Protein AF-A0A1V5JMJ4-F1 (afdb_monomer_lite)

Secondary structure (DSSP, 8-state):
----------------PPP----S-TTTTPPPEEPBS-SEEEEEESBSS-EEEEGGGSPPEEEEEEEEEEETTEEEEEEEEEEEEEEHHHHHTT--B--TTTTT---GGGEEEEEEETTS-EEEEEHHHHHSSS-TTSEEEEEEEEE---TTT---PPPP-B-EEEETTBSS-TT--BSEEEEEEEE--------TT-SS---S-EEEEETTEEEEEESSPPTT---EEE---EEETTTEEEE-PPEEEEEHHHHTGGG----HHHHHH-EEEEEETTS-EEEEEHHHHH-BSS--PEEEEE-TTGGG--SEEEEETT-SSGGG-BSSEEEEEEE--STTS--EEEEEEEEES--GGGS-HHHHHHHHHHHHHHHHHHHHHHHTT--HHHHHHHHHHHHHT-TTSSSGGGPPPPTTS---EEEEEEETTT--EEEEEEESSBS-HHHHHHHHHHHSS-SEEEHHHHHHHHHHTT--B--GGGG--HHHHHHHHHHTS------EEEEEE-TT--EEEEEEE---TT--TT---STTSBTTTEEE-TTSEEEEEEE-HHHHHHTTHHHHHHHHHHHH---HHHHHHIIIIIIHHHHT--EEEEEEETT--EE--BSSSEEEEEEEETTS-EEEEEETTS-SB-

Sequence (642 aa):
MKRLTLLFSALVMLMTLPATGQTNDFYDDAPTMQLKGAKKILITGEIEKDMTIDLSRLKKHTITVKETTITGGNVGFTGAYRYDGYSLYDILDRVVLKKKNEAEFNPIIDLYVEVTNDRGETAVFSWGEIYYPVNMHRLMIATSVARIVPSKAKDLWPLPTETKVVAGNDLVTSRNISNPVKITVKSLDCNYPVNRGMSPMFSETMKLCVNGKQRAILTELPEGMDSETYHTVFYGRGMGIHGTTPFIGSMLKELISDYYRLSAEALQKGMVVIAGLDGYRAAFTLSEIVNRNDQEEVLIIDRDNYEGAGRFSIFPACDFFSDRAIKAVMEINLLLPTAGSPWAIVVHGGAGTITRDRMSAGAEAEYRRALQAVIDSGAAVLSAGGSALDAVERAIRMMEDSPLFNAGKGAVFTHEGRNELDASIMDGSNLAAGAVAGVTDIRNPITAARTVMEKSVHVMLTGKGASEFAAEQGLEIVDPSYFREESRFRELQRALEREKHGTVGCVALDMNGDLAAGTSTGGMTNKRYNRIGDAPVIGAGNYANNATCAVSATGHGEFFIRYTVAHDISALMEYSGLSLDEAAREVIKNKLVKAGGTGGIISVDGKGNISMPFNTEGMYRGYKNSDGKNGVFIFSDEPDKL

Structure (mmCIF, N/CA/C/O backbone):
data_AF-A0A1V5JMJ4-F1
#
_entry.id   AF-A0A1V5JMJ4-F1
#
loop_
_atom_site.group_PDB
_atom_site.id
_atom_site.type_symbol
_atom_site.label_atom_id
_atom_site.label_alt_id
_atom_site.label_comp_id
_atom_site.label_asym_id
_atom_site.label_entity_id
_atom_site.label_seq_id
_atom_site.pdbx_PDB_ins_code
_atom_site.Cartn_x
_atom_site.Cartn_y
_atom_site.Cartn_z
_atom_site.occupancy
_atom_site.B_iso_or_equiv
_atom_site.auth_seq_id
_atom_site.auth_comp_id
_atom_site.auth_asym_id
_atom_site.auth_atom_id
_atom_site.pdbx_PDB_model_num
ATOM 1 N N . MET A 1 1 ? -62.341 -56.004 65.913 1.00 38.06 1 MET A N 1
ATOM 2 C CA . MET A 1 1 ? -61.313 -56.615 65.033 1.00 38.06 1 MET A CA 1
ATOM 3 C C . MET A 1 1 ? -60.971 -55.572 63.970 1.00 38.06 1 MET A C 1
ATOM 5 O O . MET A 1 1 ? -61.896 -55.088 63.346 1.00 38.06 1 MET A O 1
ATOM 9 N N . LYS A 1 2 ? -59.776 -54.949 64.019 1.00 37.34 2 LYS A N 1
ATOM 10 C CA . LYS A 1 2 ? -58.628 -55.201 63.100 1.00 37.34 2 LYS A CA 1
ATOM 11 C C . LYS A 1 2 ? -59.049 -55.044 61.619 1.00 37.34 2 LYS A C 1
ATOM 13 O O . LYS A 1 2 ? -59.902 -55.811 61.213 1.00 37.34 2 LYS A O 1
ATOM 18 N N . ARG A 1 3 ? -58.522 -54.173 60.741 1.00 35.31 3 ARG A N 1
ATOM 19 C CA . ARG A 1 3 ? -57.295 -53.341 60.585 1.00 35.31 3 ARG A CA 1
ATOM 20 C C . ARG A 1 3 ? -57.641 -52.229 59.548 1.00 35.31 3 ARG A C 1
ATOM 22 O O . ARG A 1 3 ? -58.470 -52.495 58.689 1.00 35.31 3 ARG A O 1
ATOM 29 N N . LEU A 1 4 ? -57.221 -50.959 59.678 1.00 36.69 4 LEU A N 1
ATOM 30 C CA . LEU A 1 4 ? -55.957 -50.354 59.175 1.00 36.69 4 LEU A CA 1
ATOM 31 C C . LEU A 1 4 ? -55.675 -50.718 57.690 1.00 36.69 4 LEU A C 1
ATOM 33 O O . LEU A 1 4 ? -55.625 -51.902 57.380 1.00 36.69 4 LEU A O 1
ATOM 37 N N . THR A 1 5 ? -55.419 -49.810 56.729 1.00 33.69 5 THR A N 1
ATOM 38 C CA . THR A 1 5 ? -54.265 -48.876 56.663 1.00 33.69 5 THR A CA 1
ATOM 39 C C . THR A 1 5 ? -54.378 -47.956 55.411 1.00 33.69 5 THR A C 1
ATOM 41 O O . THR A 1 5 ? -54.667 -48.489 54.348 1.00 33.69 5 THR A O 1
ATOM 44 N N . LEU A 1 6 ? -54.140 -46.634 55.580 1.00 35.94 6 LEU A N 1
ATOM 45 C CA . LEU A 1 6 ? -53.382 -45.645 54.749 1.00 35.94 6 LEU A CA 1
ATOM 46 C C . LEU A 1 6 ? -53.508 -45.601 53.200 1.00 35.94 6 LEU A C 1
ATOM 48 O O . LEU A 1 6 ? -53.591 -46.634 52.564 1.00 35.94 6 LEU A O 1
ATOM 52 N N . LEU A 1 7 ? -53.309 -44.498 52.460 1.00 35.03 7 LEU A N 1
ATOM 53 C CA . LEU A 1 7 ? -53.132 -43.042 52.638 1.00 35.03 7 LEU A CA 1
ATOM 54 C C . LEU A 1 7 ? -52.905 -42.486 51.205 1.00 35.03 7 LEU A C 1
ATOM 56 O O . LEU A 1 7 ? -52.249 -43.163 50.422 1.00 35.03 7 LEU A O 1
ATOM 60 N N . PHE A 1 8 ? -53.392 -41.278 50.906 1.00 32.50 8 PHE A N 1
ATOM 61 C CA . PHE A 1 8 ? -52.764 -40.184 50.127 1.00 32.50 8 PHE A CA 1
ATOM 62 C C . PHE A 1 8 ? -53.748 -39.424 49.230 1.00 32.50 8 PHE A C 1
ATOM 64 O O . PHE A 1 8 ? -54.147 -39.852 48.152 1.00 32.50 8 PHE A O 1
ATOM 71 N N . SER A 1 9 ? -54.067 -38.223 49.698 1.00 35.62 9 SER A N 1
ATOM 72 C CA . SER A 1 9 ? -54.604 -37.097 48.947 1.00 35.62 9 SER A CA 1
ATOM 73 C C . SER A 1 9 ? -53.549 -36.553 47.976 1.00 35.62 9 SER A C 1
ATOM 75 O O . SER A 1 9 ? -52.526 -36.026 48.417 1.00 35.62 9 SER A O 1
ATOM 77 N N . ALA A 1 10 ? -53.804 -36.643 46.671 1.00 35.72 10 ALA A N 1
ATOM 78 C CA . ALA A 1 10 ? -53.048 -35.922 45.651 1.00 35.72 10 ALA A CA 1
ATOM 79 C C . ALA A 1 10 ? -53.740 -34.581 45.361 1.00 35.72 10 ALA A C 1
ATOM 81 O O . ALA A 1 10 ? -54.787 -34.525 44.717 1.00 35.72 10 ALA A O 1
ATOM 82 N N . LEU A 1 11 ? -53.152 -33.503 45.878 1.00 36.47 11 LEU A N 1
ATOM 83 C CA . LEU A 1 11 ? -53.484 -32.127 45.532 1.00 36.47 11 LEU A CA 1
ATOM 84 C C . LEU A 1 11 ? -52.940 -31.856 44.120 1.00 36.47 11 LEU A C 1
ATOM 86 O O . LEU A 1 11 ? -51.737 -31.678 43.937 1.00 36.47 11 LEU A O 1
ATOM 90 N N . VAL A 1 12 ? -53.811 -31.867 43.110 1.00 37.97 12 VAL A N 1
ATOM 91 C CA . VAL A 1 12 ? -53.457 -31.447 41.749 1.00 37.97 12 VAL A CA 1
ATOM 92 C C . VAL A 1 12 ? -53.407 -29.921 41.735 1.00 37.97 12 VAL A C 1
ATOM 94 O O . VAL A 1 12 ? -54.425 -29.246 41.607 1.00 37.97 12 VAL A O 1
ATOM 97 N N . MET A 1 13 ? -52.207 -29.370 41.901 1.00 34.88 13 MET A N 1
ATOM 98 C CA . MET A 1 13 ? -51.924 -27.971 41.604 1.00 34.88 13 MET A CA 1
ATOM 99 C C . MET A 1 13 ? -51.872 -27.836 40.077 1.00 34.88 13 MET A C 1
ATOM 101 O O . MET A 1 13 ? -50.869 -28.175 39.453 1.00 34.88 13 MET A O 1
ATOM 105 N N . LEU A 1 14 ? -52.975 -27.394 39.463 1.00 37.84 14 LEU A N 1
ATOM 106 C CA . LEU A 1 14 ? -52.955 -26.909 38.084 1.00 37.84 14 LEU A CA 1
ATOM 107 C C . LEU A 1 14 ? -52.018 -25.691 38.037 1.00 37.84 14 LEU A C 1
ATOM 109 O O . LEU A 1 14 ? -52.408 -24.585 38.405 1.00 37.84 14 LEU A O 1
ATOM 113 N N . MET A 1 15 ? -50.778 -25.890 37.589 1.00 37.16 15 MET A N 1
ATOM 114 C CA . MET A 1 15 ? -49.976 -24.794 37.056 1.00 37.16 15 MET A CA 1
ATOM 115 C C . MET A 1 15 ? -50.597 -24.391 35.722 1.00 37.16 15 MET A C 1
ATOM 117 O O . MET A 1 15 ? -50.423 -25.057 34.704 1.00 37.16 15 MET A O 1
ATOM 121 N N . THR A 1 16 ? -51.357 -23.304 35.736 1.00 40.25 16 THR A N 1
ATOM 122 C CA . THR A 1 16 ? -51.710 -22.568 34.527 1.00 40.25 16 THR A CA 1
ATOM 123 C C . THR A 1 16 ? -50.417 -22.050 33.897 1.00 40.25 16 THR A C 1
ATOM 125 O O . THR A 1 16 ? -49.804 -21.122 34.424 1.00 40.25 16 THR A O 1
ATOM 128 N N . LEU A 1 17 ? -49.983 -22.661 32.791 1.00 41.88 17 LEU A N 1
ATOM 129 C CA . LEU A 1 17 ? -49.024 -22.042 31.875 1.00 41.88 17 LEU A CA 1
ATOM 130 C C . LEU A 1 17 ? -49.607 -20.683 31.453 1.00 41.88 17 LEU A C 1
ATOM 132 O O . LEU A 1 17 ? -50.772 -20.651 31.042 1.00 41.88 17 LEU A O 1
ATOM 136 N N . PRO A 1 18 ? -48.870 -19.564 31.569 1.00 41.22 18 PRO A N 1
ATOM 137 C CA . PRO A 1 18 ? -49.357 -18.312 31.022 1.00 41.22 18 PRO A CA 1
ATOM 138 C C . PRO A 1 18 ? -49.501 -18.498 29.512 1.00 41.22 18 PRO A C 1
ATOM 140 O O . PRO A 1 18 ? -48.617 -19.053 28.858 1.00 41.22 18 PRO A O 1
ATOM 143 N N . ALA A 1 19 ? -50.644 -18.074 28.974 1.00 44.47 19 ALA A N 1
ATOM 144 C CA . ALA A 1 19 ? -50.839 -17.976 27.540 1.00 44.47 19 ALA A CA 1
ATOM 145 C C . ALA A 1 19 ? -49.645 -17.212 26.952 1.00 44.47 19 ALA A C 1
ATOM 147 O O . ALA A 1 19 ? -49.337 -16.113 27.414 1.00 44.47 19 ALA A O 1
ATOM 148 N N . THR A 1 20 ? -48.971 -17.798 25.962 1.00 52.31 20 THR A N 1
ATOM 149 C CA . THR A 1 20 ? -48.006 -17.110 25.099 1.00 52.31 20 THR A CA 1
ATOM 150 C C . THR A 1 20 ? -48.783 -16.074 24.292 1.00 52.31 20 THR A C 1
ATOM 152 O O . THR A 1 20 ? -49.172 -16.304 23.147 1.00 52.31 20 THR A O 1
ATOM 155 N N . GLY A 1 21 ? -49.159 -14.980 24.952 1.00 49.31 21 GLY A N 1
ATOM 156 C CA . GLY A 1 21 ? -49.725 -13.818 24.299 1.00 49.31 21 GLY A CA 1
ATOM 157 C C . GLY A 1 21 ? -48.680 -13.277 23.340 1.00 49.31 21 GLY A C 1
ATOM 158 O O . GLY A 1 21 ? -47.503 -13.237 23.686 1.00 49.31 21 GLY A O 1
ATOM 159 N N . GLN A 1 22 ? -49.118 -12.885 22.146 1.00 56.34 22 GLN A N 1
ATOM 160 C CA . GLN A 1 22 ? -48.326 -12.037 21.264 1.00 56.34 22 GLN A CA 1
ATOM 161 C C . GLN A 1 22 ? -47.936 -10.803 22.073 1.00 56.34 22 GLN A C 1
ATOM 163 O O . GLN A 1 22 ? -48.788 -9.953 22.346 1.00 56.34 22 GLN A O 1
ATOM 168 N N . THR A 1 23 ? -46.693 -10.741 22.539 1.00 61.69 23 THR A N 1
ATOM 169 C CA . THR A 1 23 ? -46.180 -9.484 23.052 1.00 61.69 23 THR A CA 1
ATOM 170 C C . THR A 1 23 ? -45.805 -8.623 21.842 1.00 61.69 23 THR A C 1
ATOM 172 O O . THR A 1 23 ? -45.768 -9.088 20.701 1.00 61.69 23 THR A O 1
ATOM 175 N N . ASN A 1 24 ? -45.600 -7.326 22.062 1.00 67.25 24 ASN A N 1
ATOM 176 C CA . ASN A 1 24 ? -45.132 -6.438 20.995 1.00 67.25 24 ASN A CA 1
ATOM 177 C C . ASN A 1 24 ? -43.635 -6.636 20.696 1.00 67.25 24 ASN A C 1
ATOM 179 O O . ASN A 1 24 ? -43.073 -5.906 19.879 1.00 67.25 24 ASN A O 1
ATOM 183 N N . ASP A 1 25 ? -42.979 -7.571 21.385 1.00 65.69 25 ASP A N 1
ATOM 184 C CA . ASP A 1 25 ? -41.601 -7.938 21.133 1.00 65.69 25 ASP A CA 1
ATOM 185 C C . ASP A 1 25 ? -41.535 -8.848 19.890 1.00 65.69 25 ASP A C 1
ATOM 187 O O . ASP A 1 25 ? -42.043 -9.967 19.828 1.00 65.69 25 ASP A O 1
ATOM 191 N N . PHE A 1 26 ? -40.890 -8.334 18.843 1.00 60.69 26 PHE A N 1
ATOM 192 C CA . PHE A 1 26 ? -40.689 -9.043 17.581 1.00 60.69 26 PHE A CA 1
ATOM 193 C C . PHE A 1 26 ? -39.767 -10.277 17.718 1.00 60.69 26 PHE A C 1
ATOM 195 O O . PHE A 1 26 ? -39.538 -10.973 16.725 1.00 60.69 26 PHE A O 1
ATOM 202 N N . TYR A 1 27 ? -39.227 -10.548 18.914 1.00 64.25 27 TYR A N 1
ATOM 203 C CA . TYR A 1 27 ? -38.202 -11.555 19.207 1.00 64.25 27 TYR A CA 1
ATOM 204 C C . TYR A 1 27 ? -38.706 -12.771 20.023 1.00 64.25 27 TYR A C 1
ATOM 206 O O . TYR A 1 27 ? -37.892 -13.571 20.488 1.00 64.25 27 TYR A O 1
ATOM 214 N N . ASP A 1 28 ? -40.023 -12.940 20.176 1.00 55.97 28 ASP A N 1
ATOM 215 C CA . ASP A 1 28 ? -40.646 -13.690 21.284 1.00 55.97 28 ASP A CA 1
ATOM 216 C C . ASP A 1 28 ? -40.549 -15.226 21.327 1.00 55.97 28 ASP A C 1
ATOM 218 O O . ASP A 1 28 ? -40.886 -15.819 22.350 1.00 55.97 28 ASP A O 1
ATOM 222 N N . ASP A 1 29 ? -40.034 -15.902 20.299 1.00 64.44 29 ASP A N 1
ATOM 223 C CA . ASP A 1 29 ? -40.177 -17.369 20.218 1.00 64.44 29 ASP A CA 1
ATOM 224 C C . ASP A 1 29 ? -38.853 -18.158 20.223 1.00 64.44 29 ASP A C 1
ATOM 226 O O . ASP A 1 29 ? -38.861 -19.391 20.149 1.00 64.44 29 ASP A O 1
ATOM 230 N N . ALA A 1 30 ? -37.693 -17.492 20.296 1.00 73.06 30 ALA A N 1
ATOM 231 C CA . ALA A 1 30 ? -36.393 -18.166 20.219 1.00 73.06 30 ALA A CA 1
ATOM 232 C C . ALA A 1 30 ? -35.738 -18.345 21.606 1.00 73.06 30 ALA A C 1
ATOM 234 O O . ALA A 1 30 ? -35.470 -17.355 22.293 1.00 73.06 30 ALA A O 1
ATOM 235 N N . PRO A 1 31 ? -35.397 -19.581 22.025 1.00 85.12 31 PRO A N 1
ATOM 236 C CA . PRO A 1 31 ? -34.732 -19.807 23.303 1.00 85.12 31 PRO A CA 1
ATOM 237 C C . PRO A 1 31 ? -33.333 -19.176 23.329 1.00 85.12 31 PRO A C 1
ATOM 239 O O . PRO A 1 31 ? -32.554 -19.311 22.382 1.00 85.12 31 PRO A O 1
ATOM 242 N N . THR A 1 32 ? -32.993 -18.535 24.449 1.00 90.94 32 THR A N 1
ATOM 243 C CA . THR A 1 32 ? -31.641 -18.027 24.708 1.00 90.94 32 THR A CA 1
ATOM 244 C C . THR A 1 32 ? -30.691 -19.184 25.019 1.00 90.94 32 THR A C 1
ATOM 246 O O . THR A 1 32 ? -30.865 -19.903 26.004 1.00 90.94 32 THR A O 1
ATOM 249 N N . MET A 1 33 ? -29.645 -19.337 24.212 1.00 94.88 33 MET A N 1
ATOM 250 C CA . MET A 1 33 ? -28.585 -20.323 24.392 1.00 94.88 33 MET A CA 1
ATOM 251 C C . MET A 1 33 ? -27.407 -19.724 25.166 1.00 94.88 33 MET A C 1
ATOM 253 O O . MET A 1 33 ? -26.961 -18.617 24.870 1.00 94.88 33 MET A O 1
ATOM 257 N N . GLN A 1 34 ? -26.874 -20.468 26.139 1.00 96.38 34 GLN A N 1
ATOM 258 C CA . GLN A 1 34 ? -25.623 -20.106 26.812 1.00 96.38 34 GLN A CA 1
ATOM 259 C C . GLN A 1 34 ? -24.421 -20.479 25.943 1.00 96.38 34 GLN A C 1
ATOM 261 O O . GLN A 1 34 ? -24.331 -21.599 25.437 1.00 96.38 34 GLN A O 1
ATOM 266 N N . LEU A 1 35 ? -23.492 -19.542 25.811 1.00 96.69 35 LEU A N 1
ATOM 267 C CA . LEU A 1 35 ? -22.247 -19.714 25.079 1.00 96.69 35 LEU A CA 1
ATOM 268 C C . LEU A 1 35 ? -21.175 -20.336 25.985 1.00 96.69 35 LEU A C 1
ATOM 270 O O . LEU A 1 35 ? -21.111 -20.061 27.185 1.00 96.69 35 LEU A O 1
ATOM 274 N N . LYS A 1 36 ? -20.321 -21.189 25.416 1.00 96.19 36 LYS A N 1
ATOM 275 C CA . LYS A 1 36 ? -19.207 -21.829 26.132 1.00 96.19 36 LYS A CA 1
ATOM 276 C C . LYS A 1 36 ? -17.962 -20.946 26.054 1.00 96.19 36 LYS A C 1
ATOM 278 O O . LYS A 1 36 ? -17.619 -20.488 24.979 1.00 96.19 36 LYS A O 1
ATOM 283 N N . GLY A 1 37 ? -17.250 -20.726 27.153 1.00 91.56 37 GLY A N 1
ATOM 284 C CA . GLY A 1 37 ? -15.990 -19.979 27.097 1.00 91.56 37 GLY A CA 1
ATOM 285 C C . GLY A 1 37 ? -15.672 -19.218 28.373 1.00 91.56 37 GLY A C 1
ATOM 286 O O . GLY A 1 37 ? -16.155 -19.561 29.460 1.00 91.56 37 GLY A O 1
ATOM 287 N N . ALA A 1 38 ? -14.824 -18.203 28.231 1.00 80.62 38 ALA A N 1
ATOM 288 C CA . ALA A 1 38 ? -14.261 -17.437 29.332 1.00 80.62 38 ALA A CA 1
ATOM 289 C C . ALA A 1 38 ? -15.335 -16.820 30.251 1.00 80.62 38 ALA A C 1
ATOM 291 O O . ALA A 1 38 ? -16.160 -16.007 29.842 1.00 80.62 38 ALA A O 1
ATOM 292 N N . LYS A 1 39 ? -15.283 -17.189 31.537 1.00 90.50 39 LYS A N 1
ATOM 293 C CA . LYS A 1 39 ? -16.010 -16.511 32.632 1.00 90.50 39 LYS A CA 1
ATOM 294 C C . LYS A 1 39 ? -15.170 -15.428 33.303 1.00 90.50 39 LYS A C 1
ATOM 296 O O . LYS A 1 39 ? -15.682 -14.641 34.090 1.00 90.50 39 LYS A O 1
ATOM 301 N N . LYS A 1 40 ? -13.870 -15.437 33.026 1.00 96.06 40 LYS A N 1
ATOM 302 C CA . LYS A 1 40 ? -12.877 -14.530 33.577 1.00 96.06 40 LYS A CA 1
ATOM 303 C C . LYS A 1 40 ? -12.027 -13.990 32.445 1.00 96.06 40 LYS A C 1
ATOM 305 O O . LYS A 1 40 ? -11.752 -14.733 31.509 1.00 96.06 40 LYS A O 1
ATOM 310 N N . ILE A 1 41 ? -11.585 -12.749 32.568 1.00 97.88 41 ILE A N 1
ATOM 311 C CA . ILE A 1 41 ? -10.723 -12.109 31.580 1.00 97.88 41 ILE A CA 1
ATOM 312 C C . ILE A 1 41 ? -9.523 -11.458 32.260 1.00 97.88 41 ILE A C 1
ATOM 314 O O . ILE A 1 41 ? -9.668 -10.840 33.316 1.00 97.88 41 ILE A O 1
ATOM 318 N N . LEU A 1 42 ? -8.333 -11.637 31.686 1.00 98.56 42 LEU A N 1
ATOM 319 C CA . LEU A 1 42 ? -7.117 -10.962 32.134 1.00 98.56 42 LEU A CA 1
ATOM 320 C C . LEU A 1 42 ? -7.076 -9.546 31.553 1.00 98.56 42 LEU A C 1
ATOM 322 O O . LEU A 1 42 ? -7.189 -9.392 30.341 1.00 98.56 42 LEU A O 1
ATOM 326 N N . ILE A 1 43 ? -6.862 -8.536 32.390 1.00 98.56 43 ILE A N 1
ATOM 327 C CA . ILE A 1 43 ? -6.554 -7.170 31.962 1.00 98.56 43 ILE A CA 1
ATOM 328 C C . ILE A 1 43 ? -5.085 -6.875 32.274 1.00 98.56 43 ILE A C 1
ATOM 330 O O . ILE A 1 43 ? -4.627 -7.170 33.380 1.00 98.56 43 ILE A O 1
ATOM 334 N N . THR A 1 44 ? -4.357 -6.326 31.301 1.00 98.62 44 THR A N 1
ATOM 335 C CA . THR A 1 44 ? -2.919 -6.002 31.382 1.00 98.62 44 THR A CA 1
ATOM 336 C C . THR A 1 44 ? -2.580 -4.761 30.538 1.00 98.62 44 THR A C 1
ATOM 338 O O . THR A 1 44 ? -3.474 -4.150 29.947 1.00 98.62 44 THR A O 1
ATOM 341 N N . GLY A 1 45 ? -1.302 -4.385 30.456 1.00 98.00 45 GLY A N 1
ATOM 342 C CA . GLY A 1 45 ? -0.799 -3.257 29.669 1.00 98.00 45 GLY A CA 1
ATOM 343 C C . GLY A 1 45 ? -0.585 -2.001 30.513 1.00 98.00 45 GLY A C 1
ATOM 344 O O . GLY A 1 45 ? 0.048 -2.057 31.564 1.00 98.00 45 GLY A O 1
ATOM 345 N N . GLU A 1 46 ? -1.092 -0.864 30.045 1.00 97.56 46 GLU A N 1
ATOM 346 C CA . GLU A 1 46 ? -0.928 0.460 30.668 1.00 97.56 46 GLU A CA 1
ATOM 347 C C . GLU A 1 46 ? -1.889 0.692 31.845 1.00 97.56 46 GLU A C 1
ATOM 349 O O . GLU A 1 46 ? -2.720 1.604 31.862 1.00 97.56 46 GLU A O 1
ATOM 354 N N . ILE A 1 47 ? -1.784 -0.182 32.842 1.00 97.94 47 ILE A N 1
ATOM 355 C CA . ILE A 1 47 ? -2.615 -0.208 34.048 1.00 97.94 47 ILE A CA 1
ATOM 356 C C . ILE A 1 47 ? -1.723 -0.348 35.285 1.00 97.94 47 ILE A C 1
ATOM 358 O O . ILE A 1 47 ? -0.573 -0.775 35.186 1.00 97.94 47 ILE A O 1
ATOM 362 N N . GLU A 1 48 ? -2.226 0.009 36.466 1.00 97.19 48 GLU A N 1
ATOM 363 C CA . GLU A 1 48 ? -1.426 -0.029 37.700 1.00 97.19 48 GLU A CA 1
ATOM 364 C C . GLU A 1 48 ? -0.910 -1.442 38.020 1.00 97.19 48 GLU A C 1
ATOM 366 O O . GLU A 1 48 ? 0.241 -1.614 38.435 1.00 97.19 48 GLU A O 1
ATOM 371 N N . LYS A 1 49 ? -1.758 -2.458 37.812 1.00 97.06 49 LYS A N 1
ATOM 372 C CA . LYS A 1 49 ? -1.426 -3.865 38.034 1.00 97.06 49 LYS A CA 1
ATOM 373 C C . LYS A 1 49 ? -2.317 -4.791 37.211 1.00 97.06 49 LYS A C 1
ATOM 375 O O . LYS A 1 49 ? -3.537 -4.640 37.220 1.00 97.06 49 LYS A O 1
ATOM 380 N N . ASP A 1 50 ? -1.706 -5.810 36.609 1.00 98.25 50 ASP A N 1
ATOM 381 C CA . ASP A 1 50 ? -2.414 -6.925 35.978 1.00 98.25 50 ASP A CA 1
ATOM 382 C C . ASP A 1 50 ? -3.458 -7.536 36.917 1.00 98.25 50 ASP A C 1
ATOM 384 O O . ASP A 1 50 ? -3.179 -7.865 38.078 1.00 98.25 50 ASP A O 1
ATOM 388 N N . MET A 1 51 ? -4.671 -7.728 36.404 1.00 97.81 51 MET A N 1
ATOM 389 C CA . MET A 1 51 ? -5.768 -8.280 37.191 1.00 97.81 51 MET A CA 1
ATOM 390 C C . MET A 1 51 ? -6.695 -9.149 36.355 1.00 97.81 51 MET A C 1
ATOM 392 O O . MET A 1 51 ? -6.891 -8.937 35.165 1.00 97.81 51 MET A O 1
ATOM 396 N N . THR A 1 52 ? -7.297 -10.147 36.995 1.00 98.00 52 THR A N 1
ATOM 397 C CA . THR A 1 52 ? -8.312 -10.996 36.368 1.00 98.00 52 THR A CA 1
ATOM 398 C C . THR A 1 52 ? -9.694 -10.599 36.867 1.00 98.00 52 THR A C 1
ATOM 400 O O . THR A 1 52 ? -9.952 -10.640 38.070 1.00 98.00 52 THR A O 1
ATOM 403 N N . ILE A 1 53 ? -10.592 -10.260 35.946 1.00 97.38 53 ILE A N 1
ATOM 404 C CA . ILE A 1 53 ? -11.970 -9.867 36.245 1.00 97.38 53 ILE A CA 1
ATOM 405 C C . ILE A 1 53 ? -12.896 -11.062 36.043 1.00 97.38 53 ILE A C 1
ATOM 407 O O . ILE A 1 53 ? -12.861 -11.717 35.006 1.00 97.38 53 ILE A O 1
ATOM 411 N N . ASP A 1 54 ? -13.726 -11.342 37.047 1.00 96.94 54 ASP A N 1
ATOM 412 C CA . ASP A 1 54 ? -14.790 -12.346 37.000 1.00 96.94 54 ASP A CA 1
ATOM 413 C C . ASP A 1 54 ? -16.066 -11.727 36.422 1.00 96.94 54 ASP A C 1
ATOM 415 O O . ASP A 1 54 ? -16.733 -10.926 37.083 1.00 96.94 54 ASP A O 1
ATOM 419 N N . LEU A 1 55 ? -16.390 -12.091 35.180 1.00 96.19 55 LEU A N 1
ATOM 420 C CA . LEU A 1 55 ? -17.459 -11.469 34.403 1.00 96.19 55 LEU A CA 1
ATOM 421 C C . LEU A 1 55 ? -18.826 -11.644 35.072 1.00 96.19 55 LEU A C 1
ATOM 423 O O . LEU A 1 55 ? -19.645 -10.736 35.011 1.00 96.19 55 LEU A O 1
ATOM 427 N N . SER A 1 56 ? -19.074 -12.748 35.792 1.00 93.06 56 SER A N 1
ATOM 428 C CA . SER A 1 56 ? -20.375 -12.980 36.445 1.00 93.06 56 SER A CA 1
ATOM 429 C C . SER A 1 56 ? -20.693 -12.017 37.590 1.00 93.06 56 SER A C 1
ATOM 431 O O . SER A 1 56 ? -21.792 -12.063 38.135 1.00 93.06 56 SER A O 1
ATOM 433 N N . ARG A 1 57 ? -19.735 -11.173 37.988 1.00 94.94 57 ARG A N 1
ATOM 434 C CA . ARG A 1 57 ? -19.923 -10.129 39.005 1.00 94.94 57 ARG A CA 1
ATOM 435 C C . ARG A 1 57 ? -20.312 -8.776 38.407 1.00 94.94 57 ARG A C 1
ATOM 437 O O . ARG A 1 57 ? -20.516 -7.826 39.159 1.00 94.94 57 ARG A O 1
ATOM 444 N N . LEU A 1 58 ? -20.365 -8.673 37.081 1.00 96.56 58 LEU A N 1
ATOM 445 C CA . LEU A 1 58 ? -20.725 -7.458 36.361 1.00 96.56 58 LEU A CA 1
ATOM 446 C C . LEU A 1 58 ? -22.203 -7.476 35.962 1.00 96.56 58 LEU A C 1
ATOM 448 O O . LEU A 1 58 ? -22.870 -8.513 35.983 1.00 96.56 58 LEU A O 1
ATOM 452 N N . LYS A 1 59 ? -22.728 -6.304 35.600 1.00 96.25 59 LYS A N 1
ATOM 453 C CA . LYS A 1 59 ? -24.091 -6.176 35.089 1.00 96.25 59 LYS A CA 1
ATOM 454 C C . LYS A 1 59 ? -24.154 -6.755 33.674 1.00 96.25 59 LYS A C 1
ATOM 456 O O . LYS A 1 59 ? -23.291 -6.473 32.847 1.00 96.25 59 LYS A O 1
ATOM 461 N N . LYS A 1 60 ? -25.180 -7.564 33.395 1.00 96.19 60 LYS A N 1
ATOM 462 C CA . LYS A 1 60 ? -25.471 -8.002 32.026 1.00 96.19 60 LYS A CA 1
ATOM 463 C C . LYS A 1 60 ? -26.202 -6.913 31.252 1.00 96.19 60 LYS A C 1
ATOM 465 O O . LYS A 1 60 ? -27.115 -6.280 31.782 1.00 96.19 60 LYS A O 1
ATOM 470 N N . HIS A 1 61 ? -25.837 -6.785 29.986 1.00 97.38 61 HIS A N 1
ATOM 471 C CA . HIS A 1 61 ? -26.473 -5.924 28.997 1.00 97.38 61 HIS A CA 1
ATOM 472 C C . HIS A 1 61 ? -26.891 -6.746 27.787 1.00 97.38 61 HIS A C 1
ATOM 474 O O . HIS A 1 61 ? -26.354 -7.831 27.560 1.00 97.38 61 HIS A O 1
ATOM 480 N N . THR A 1 62 ? -27.818 -6.201 27.009 1.00 95.81 62 THR A N 1
ATOM 481 C CA . THR A 1 62 ? -28.384 -6.846 25.825 1.00 95.81 62 THR A CA 1
ATOM 482 C C . THR A 1 62 ? -28.200 -5.943 24.614 1.00 95.81 62 THR A C 1
ATOM 484 O O . THR A 1 62 ? -28.483 -4.748 24.690 1.00 95.81 62 THR A O 1
ATOM 487 N N . ILE A 1 63 ? -27.762 -6.515 23.491 1.00 94.94 63 ILE A N 1
ATOM 488 C CA . ILE A 1 63 ? -27.700 -5.835 22.189 1.00 94.94 63 ILE A CA 1
ATOM 489 C C . ILE A 1 63 ? -28.228 -6.733 21.077 1.00 94.94 63 ILE A C 1
ATOM 491 O O . ILE A 1 63 ? -28.144 -7.958 21.146 1.00 94.94 63 ILE A O 1
ATOM 495 N N . THR A 1 64 ? -28.742 -6.116 20.020 1.00 93.00 64 THR A N 1
ATOM 496 C CA . THR A 1 64 ? -29.156 -6.798 18.791 1.00 93.00 64 THR A CA 1
ATOM 497 C C . THR A 1 64 ? -28.198 -6.458 17.662 1.00 93.00 64 THR A C 1
ATOM 499 O O . THR A 1 64 ? -27.924 -5.282 17.430 1.00 93.00 64 THR A O 1
ATOM 502 N N . VAL A 1 65 ? -27.703 -7.471 16.954 1.00 93.88 65 VAL A N 1
ATOM 503 C CA . VAL A 1 65 ? -26.677 -7.310 15.917 1.00 93.88 65 VAL A CA 1
ATOM 504 C C . VAL A 1 65 ? -27.028 -8.140 14.690 1.00 93.88 65 VAL A C 1
ATOM 506 O O . VAL A 1 65 ? -27.507 -9.270 14.799 1.00 93.88 65 VAL A O 1
ATOM 509 N N . LYS A 1 66 ? -26.771 -7.565 13.515 1.00 94.31 66 LYS A N 1
ATOM 510 C CA . LYS A 1 66 ? -26.723 -8.284 12.240 1.00 94.31 66 LYS A CA 1
ATOM 511 C C . LYS A 1 66 ? -25.278 -8.712 12.031 1.00 94.31 66 LYS A C 1
ATOM 513 O O . LYS A 1 66 ? -24.416 -7.853 11.895 1.00 94.31 66 LYS A O 1
ATOM 518 N N . GLU A 1 67 ? -25.011 -10.008 12.045 1.00 95.31 67 GLU A N 1
ATOM 519 C CA . GLU A 1 67 ? -23.677 -10.510 11.747 1.00 95.31 67 GLU A CA 1
ATOM 520 C C . GLU A 1 67 ? -23.472 -10.679 10.256 1.00 95.31 67 GLU A C 1
ATOM 522 O O . GLU A 1 67 ? -24.364 -11.077 9.499 1.00 95.31 67 GLU A O 1
ATOM 527 N N . THR A 1 68 ? -22.246 -10.393 9.866 1.00 96.12 68 THR A N 1
ATOM 528 C CA . THR A 1 68 ? -21.769 -10.403 8.500 1.00 96.12 68 THR A CA 1
ATOM 529 C C . THR A 1 68 ? -20.372 -11.011 8.448 1.00 96.12 68 THR A C 1
ATOM 531 O O . THR A 1 68 ? -19.635 -11.054 9.436 1.00 96.12 68 THR A O 1
ATOM 534 N N . THR A 1 69 ? -20.004 -11.508 7.278 1.00 91.62 69 THR A N 1
ATOM 535 C CA . THR A 1 69 ? -18.660 -11.999 6.961 1.00 91.62 69 THR A CA 1
ATOM 536 C C . THR A 1 69 ? -18.117 -11.227 5.774 1.00 91.62 69 THR A C 1
ATOM 538 O O . THR A 1 69 ? -18.889 -10.696 4.981 1.00 91.62 69 THR A O 1
ATOM 541 N N . ILE A 1 70 ? -16.794 -11.153 5.648 1.00 88.12 70 ILE A N 1
ATOM 542 C CA . ILE A 1 70 ? -16.140 -10.569 4.479 1.00 88.12 70 ILE A CA 1
ATOM 543 C C . ILE A 1 70 ? -15.198 -11.593 3.852 1.00 88.12 70 ILE A C 1
ATOM 545 O O . ILE A 1 70 ? -14.399 -12.226 4.541 1.00 88.12 70 ILE A O 1
ATOM 549 N N . THR A 1 71 ? -15.308 -11.801 2.542 1.00 79.19 71 THR A N 1
ATOM 550 C CA . THR A 1 71 ? -14.430 -12.707 1.786 1.00 79.19 71 THR A CA 1
ATOM 551 C C . THR A 1 71 ? -14.172 -12.119 0.406 1.00 79.19 71 THR A C 1
ATOM 553 O O . THR A 1 71 ? -15.109 -11.871 -0.349 1.00 79.19 71 THR A O 1
ATOM 556 N N . GLY A 1 72 ? -12.900 -11.858 0.084 1.00 68.38 72 GLY A N 1
ATOM 557 C CA . GLY A 1 72 ? -12.518 -11.223 -1.185 1.00 68.38 72 GLY A CA 1
ATOM 558 C C . GLY A 1 72 ? -13.205 -9.870 -1.416 1.00 68.38 72 GLY A C 1
ATOM 559 O O . GLY A 1 72 ? -13.683 -9.616 -2.513 1.00 68.38 72 GLY A O 1
ATOM 560 N N . GLY A 1 73 ? -13.355 -9.058 -0.362 1.00 72.12 73 GLY A N 1
ATOM 561 C CA . GLY A 1 73 ? -14.046 -7.761 -0.408 1.00 72.12 73 GLY A CA 1
ATOM 562 C C . GLY A 1 73 ? -15.580 -7.830 -0.391 1.00 72.12 73 GLY A C 1
ATOM 563 O O . GLY A 1 73 ? -16.228 -6.824 -0.120 1.00 72.12 73 GLY A O 1
ATOM 564 N N . ASN A 1 74 ? -16.182 -9.004 -0.605 1.00 81.12 74 ASN A N 1
ATOM 565 C CA . ASN A 1 74 ? -17.635 -9.161 -0.590 1.00 81.12 74 ASN A CA 1
ATOM 566 C C . ASN A 1 74 ? -18.156 -9.377 0.831 1.00 81.12 74 ASN A C 1
ATOM 568 O O . ASN A 1 74 ? -17.678 -10.267 1.538 1.00 81.12 74 ASN A O 1
ATOM 572 N N . VAL A 1 75 ? -19.165 -8.594 1.222 1.00 89.94 75 VAL A N 1
ATOM 573 C CA . VAL A 1 75 ? -19.833 -8.707 2.524 1.00 89.94 75 VAL A CA 1
ATOM 574 C C . VAL A 1 75 ? -21.048 -9.628 2.409 1.00 89.94 75 VAL A C 1
ATOM 576 O O . VAL A 1 75 ? -21.987 -9.346 1.667 1.00 89.94 75 VAL A O 1
ATOM 579 N N . GLY A 1 76 ? -21.038 -10.731 3.154 1.00 92.88 76 GLY A N 1
ATOM 580 C CA . GLY A 1 76 ? -22.139 -11.688 3.243 1.00 92.88 76 GLY A CA 1
ATOM 581 C C . GLY A 1 76 ? -22.903 -11.554 4.557 1.00 92.88 76 GLY A C 1
ATOM 582 O O . GLY A 1 76 ? -22.297 -11.383 5.611 1.00 92.88 76 GLY A O 1
ATOM 583 N N . PHE A 1 77 ? -24.232 -11.660 4.516 1.00 94.88 77 PHE A N 1
ATOM 584 C CA . PHE A 1 77 ? -25.067 -11.713 5.718 1.00 94.88 77 PHE A CA 1
ATOM 585 C C . PHE A 1 77 ? -25.039 -13.113 6.345 1.00 94.88 77 PHE A C 1
ATOM 587 O O . PHE A 1 77 ? -25.266 -14.107 5.659 1.00 94.88 77 PHE A O 1
ATOM 594 N N . THR A 1 78 ? -24.794 -13.184 7.653 1.00 93.69 78 THR A N 1
ATOM 595 C CA . THR A 1 78 ? -24.699 -14.443 8.410 1.00 93.69 78 THR A CA 1
ATOM 596 C C . THR A 1 78 ? -25.976 -14.730 9.195 1.00 93.69 78 THR A C 1
ATOM 598 O O . THR A 1 78 ? -26.403 -15.879 9.297 1.00 93.69 78 THR A O 1
ATOM 601 N N . GLY A 1 79 ? -26.579 -13.694 9.779 1.00 93.50 79 GLY A N 1
ATOM 602 C CA . GLY A 1 79 ? -27.800 -13.805 10.572 1.00 93.50 79 GLY A CA 1
ATOM 603 C C . GLY A 1 79 ? -28.009 -12.603 11.487 1.00 93.50 79 GLY A C 1
ATOM 604 O O . GLY A 1 79 ? -27.128 -11.758 11.628 1.00 93.50 79 GLY A O 1
ATOM 605 N N . ALA A 1 80 ? -29.175 -12.519 12.120 1.00 93.50 80 ALA A N 1
ATOM 606 C CA . ALA A 1 80 ? -29.466 -11.520 13.142 1.00 93.50 80 ALA A CA 1
ATOM 607 C C . ALA A 1 80 ? -29.711 -12.179 14.503 1.00 93.50 80 ALA A C 1
ATOM 609 O O . ALA A 1 80 ? -30.414 -13.190 14.620 1.00 93.50 80 ALA A O 1
ATOM 610 N N . TYR A 1 81 ? -29.122 -11.586 15.536 1.00 94.44 81 TYR A N 1
ATOM 611 C CA . TYR A 1 81 ? -29.063 -12.167 16.869 1.00 94.44 81 TYR A CA 1
ATOM 612 C C . TYR A 1 81 ? -29.289 -11.113 17.944 1.00 94.44 81 TYR A C 1
ATOM 614 O O . TYR A 1 81 ? -28.916 -9.949 17.790 1.00 94.44 81 TYR A O 1
ATOM 622 N N . ARG A 1 82 ? -29.848 -11.559 19.067 1.00 94.88 82 ARG A N 1
ATOM 623 C CA . ARG A 1 82 ? -29.796 -10.858 20.346 1.00 94.88 82 ARG A CA 1
ATOM 624 C C . ARG A 1 82 ? -28.696 -11.493 21.186 1.00 94.88 82 ARG A C 1
ATOM 626 O O . ARG A 1 82 ? -28.744 -12.694 21.443 1.00 94.88 82 ARG A O 1
ATOM 633 N N . TYR A 1 83 ? -27.739 -10.695 21.630 1.00 96.62 83 TYR A N 1
ATOM 634 C CA . TYR A 1 83 ? -26.671 -11.114 22.526 1.00 96.62 83 TYR A CA 1
ATOM 635 C C . TYR A 1 83 ? -26.869 -10.520 23.911 1.00 96.62 83 TYR A C 1
ATOM 637 O O . TYR A 1 83 ? -27.193 -9.339 24.023 1.00 96.62 83 TYR A O 1
ATOM 645 N N . ASP A 1 84 ? -26.599 -11.322 24.944 1.00 96.56 84 ASP A N 1
ATOM 646 C CA . ASP A 1 84 ? -26.468 -10.829 26.314 1.00 96.56 84 ASP A CA 1
ATOM 647 C C . ASP A 1 84 ? -25.053 -11.080 26.839 1.00 96.56 84 ASP A C 1
ATOM 649 O O . ASP A 1 84 ? -24.489 -12.177 26.711 1.00 96.56 84 ASP A O 1
ATOM 653 N N . GLY A 1 85 ? -24.470 -10.070 27.470 1.00 97.19 85 GLY A N 1
ATOM 654 C CA . GLY A 1 85 ? -23.056 -10.075 27.817 1.00 97.19 85 GLY A CA 1
ATOM 655 C C . GLY A 1 85 ? -22.663 -8.979 28.789 1.00 97.19 85 GLY A C 1
ATOM 656 O O . GLY A 1 85 ? -23.513 -8.334 29.396 1.00 97.19 85 GLY A O 1
ATOM 657 N N . TYR A 1 86 ? -21.359 -8.791 28.937 1.00 97.94 86 TYR A N 1
ATOM 658 C CA . TYR A 1 86 ? -20.765 -7.802 29.836 1.00 97.94 86 TYR A CA 1
ATOM 659 C C . TYR A 1 86 ? -19.990 -6.791 29.000 1.00 97.94 86 TYR A C 1
ATOM 661 O O . TYR A 1 86 ? -19.158 -7.195 28.180 1.00 97.94 86 TYR A O 1
ATOM 669 N N . SER A 1 87 ? -20.297 -5.501 29.148 1.00 97.81 87 SER A N 1
ATOM 670 C CA . SER A 1 87 ? -19.699 -4.476 28.293 1.00 97.81 87 SER A CA 1
ATOM 671 C C . SER A 1 87 ? -18.221 -4.277 28.612 1.00 97.81 87 SER A C 1
ATOM 673 O O . SER A 1 87 ? -17.794 -4.420 29.758 1.00 97.81 87 SER A O 1
ATOM 675 N N . LEU A 1 88 ? -17.435 -3.911 27.599 1.00 98.06 88 LEU A N 1
ATOM 676 C CA . LEU A 1 88 ? -16.031 -3.544 27.788 1.00 98.06 88 LEU A CA 1
ATOM 677 C C . LEU A 1 88 ? -15.899 -2.347 28.739 1.00 98.06 88 LEU A C 1
ATOM 679 O O . LEU A 1 88 ? -14.986 -2.340 29.556 1.00 98.06 88 LEU A O 1
ATOM 683 N N . TYR A 1 89 ? -16.848 -1.407 28.698 1.00 98.25 89 TYR A N 1
ATOM 684 C CA . TYR A 1 89 ? -16.943 -0.303 29.655 1.00 98.25 89 TYR A CA 1
ATOM 685 C C . TYR A 1 89 ? -16.989 -0.798 31.112 1.00 98.25 89 TYR A C 1
ATOM 687 O O . TYR A 1 89 ? -16.111 -0.451 31.894 1.00 98.25 89 TYR A O 1
ATOM 695 N N . ASP A 1 90 ? -17.931 -1.683 31.472 1.00 97.94 90 ASP A N 1
ATOM 696 C CA . ASP A 1 90 ? -18.074 -2.175 32.854 1.00 97.94 90 ASP A CA 1
ATOM 697 C C . ASP A 1 90 ? -16.850 -2.985 33.319 1.00 97.94 90 ASP A C 1
ATOM 699 O O . ASP A 1 90 ? -16.553 -3.055 34.514 1.00 97.94 90 ASP A O 1
ATOM 703 N N . ILE A 1 91 ? -16.165 -3.643 32.377 1.00 97.81 91 ILE A N 1
ATOM 704 C CA . ILE A 1 91 ? -14.931 -4.390 32.636 1.00 97.81 91 ILE A CA 1
ATOM 705 C C . ILE A 1 91 ? -13.786 -3.413 32.935 1.00 97.81 91 ILE A C 1
ATOM 707 O O . ILE A 1 91 ? -13.101 -3.567 33.945 1.00 97.81 91 ILE A O 1
ATOM 711 N N . LEU A 1 92 ? -13.578 -2.415 32.075 1.00 97.75 92 LEU A N 1
ATOM 712 C CA . LEU A 1 92 ? -12.453 -1.482 32.162 1.00 97.75 92 LEU A CA 1
ATOM 713 C C . LEU A 1 92 ? -12.635 -0.422 33.256 1.00 97.75 92 LEU A C 1
ATOM 715 O O . LEU A 1 92 ? -11.645 0.019 33.827 1.00 97.75 92 LEU A O 1
ATOM 719 N N . ASP A 1 93 ? -13.869 -0.096 33.651 1.00 96.44 93 ASP A N 1
ATOM 720 C CA . ASP A 1 93 ? -14.168 0.811 34.775 1.00 96.44 93 ASP A CA 1
ATOM 721 C C . ASP A 1 93 ? -13.679 0.275 36.140 1.00 96.44 93 ASP A C 1
ATOM 723 O O . ASP A 1 93 ? -13.607 0.990 37.136 1.00 96.44 93 ASP A O 1
ATOM 727 N N . ARG A 1 94 ? -13.283 -1.004 36.206 1.00 95.69 94 ARG A N 1
ATOM 728 C CA . ARG A 1 94 ? -12.651 -1.613 37.390 1.00 95.69 94 ARG A CA 1
ATOM 729 C C . ARG A 1 94 ? -11.145 -1.389 37.474 1.00 95.69 94 ARG A C 1
ATOM 731 O O . ARG A 1 94 ? -10.531 -1.855 38.435 1.00 95.69 94 ARG A O 1
ATOM 738 N N . VAL A 1 95 ? -10.552 -0.752 36.472 1.00 95.19 95 VAL A N 1
ATOM 739 C CA . VAL A 1 95 ? -9.108 -0.726 36.262 1.00 95.19 95 VAL A CA 1
ATOM 740 C C . VAL A 1 95 ? -8.574 0.688 36.444 1.00 95.19 95 VAL A C 1
ATOM 742 O O . VAL A 1 95 ? -9.111 1.649 35.900 1.00 95.19 95 VAL A O 1
ATOM 745 N N . VAL A 1 96 ? -7.484 0.813 37.201 1.00 96.81 96 VAL A N 1
ATOM 746 C CA . VAL A 1 96 ? -6.751 2.076 37.345 1.00 96.81 96 VAL A CA 1
ATOM 747 C C . VAL A 1 96 ? -5.699 2.153 36.243 1.00 96.81 96 VAL A C 1
ATOM 749 O O . VAL A 1 96 ? -4.826 1.284 36.145 1.00 96.81 96 VAL A O 1
ATOM 752 N N . LEU A 1 97 ? -5.801 3.180 35.401 1.00 97.19 97 LEU A N 1
ATOM 753 C CA . LEU A 1 97 ? -4.874 3.416 34.297 1.00 97.19 97 LEU A CA 1
ATOM 754 C C . LEU A 1 97 ? -3.501 3.863 34.804 1.00 97.19 97 LEU A C 1
ATOM 756 O O . LEU A 1 97 ? -3.393 4.622 35.765 1.00 97.19 97 LEU A O 1
ATOM 760 N N . LYS A 1 98 ? -2.455 3.425 34.103 1.00 97.12 98 LYS A N 1
ATOM 761 C CA . LYS A 1 98 ? -1.084 3.910 34.261 1.00 97.12 98 LYS A CA 1
ATOM 762 C C . LYS A 1 98 ? -0.467 4.066 32.878 1.00 97.12 98 LYS A C 1
ATOM 764 O O . LYS A 1 98 ? 0.211 3.166 32.379 1.00 97.12 98 LYS A O 1
ATOM 769 N N . LYS A 1 99 ? -0.763 5.204 32.254 1.00 95.50 99 LYS A N 1
ATOM 770 C CA . LYS A 1 99 ? -0.372 5.498 30.876 1.00 95.50 99 LYS A CA 1
ATOM 771 C C . LYS A 1 99 ? 1.146 5.551 30.731 1.00 95.50 99 LYS A C 1
ATOM 773 O O . LYS A 1 99 ? 1.831 6.222 31.500 1.00 95.50 99 LYS A O 1
ATOM 778 N N . LYS A 1 100 ? 1.674 4.903 29.695 1.00 95.19 100 LYS A N 1
ATOM 779 C CA . LYS A 1 100 ? 3.105 4.920 29.364 1.00 95.19 100 LYS A CA 1
ATOM 780 C C . LYS A 1 100 ? 3.550 6.314 28.920 1.00 95.19 100 LYS A C 1
ATOM 782 O O . LYS A 1 100 ? 4.639 6.746 29.286 1.00 95.19 100 LYS A O 1
ATOM 787 N N . ASN A 1 101 ? 2.711 7.009 28.152 1.00 94.12 101 ASN A N 1
ATOM 788 C CA . ASN A 1 101 ? 3.013 8.321 27.580 1.00 94.12 101 ASN A CA 1
ATOM 789 C C . ASN A 1 101 ? 2.388 9.499 28.358 1.00 94.12 101 ASN A C 1
ATOM 791 O O . ASN A 1 101 ? 2.345 10.604 27.830 1.00 94.12 101 ASN A O 1
ATOM 795 N N . GLU A 1 102 ? 1.928 9.305 29.603 1.00 94.31 102 GLU A N 1
ATOM 796 C CA . GLU A 1 102 ? 1.199 10.326 30.389 1.00 94.31 102 GLU A CA 1
ATOM 797 C C . GLU A 1 102 ? 1.954 11.663 30.502 1.00 94.31 102 GLU A C 1
ATOM 799 O O . GLU A 1 102 ? 1.357 12.734 30.387 1.00 94.31 102 GLU A O 1
ATOM 804 N N . ALA A 1 103 ? 3.279 11.599 30.678 1.00 92.44 103 ALA A N 1
ATOM 805 C CA . ALA A 1 103 ? 4.137 12.779 30.786 1.00 92.44 103 ALA A CA 1
ATOM 806 C C . ALA A 1 103 ? 4.200 13.604 29.488 1.00 92.44 103 ALA A C 1
ATOM 808 O O . ALA A 1 103 ? 4.359 14.822 29.542 1.00 92.44 103 ALA A O 1
ATOM 809 N N . GLU A 1 104 ? 4.077 12.949 28.333 1.00 92.12 104 GLU A N 1
ATOM 810 C CA . GLU A 1 104 ? 4.056 13.594 27.019 1.00 92.12 104 GLU A CA 1
ATOM 811 C C . GLU A 1 104 ? 2.634 14.052 26.672 1.00 92.12 104 GLU A C 1
ATOM 813 O O . GLU A 1 104 ? 2.403 15.211 26.328 1.00 92.12 104 GLU A O 1
ATOM 818 N N . PHE A 1 105 ? 1.666 13.149 26.820 1.00 94.25 105 PHE A N 1
ATOM 819 C CA . PHE A 1 105 ? 0.272 13.354 26.472 1.00 94.25 105 PHE A CA 1
ATOM 820 C C . PHE A 1 105 ? -0.639 12.732 27.534 1.00 94.25 105 PHE A C 1
ATOM 822 O O . PHE A 1 105 ? -0.940 11.541 27.531 1.00 94.25 105 PHE A O 1
ATOM 829 N N . ASN A 1 106 ? -1.094 13.577 28.457 1.00 93.12 106 ASN A N 1
ATOM 830 C CA . ASN A 1 106 ? -1.976 13.194 29.560 1.00 93.12 106 ASN A CA 1
ATOM 831 C C . ASN A 1 106 ? -3.404 12.762 29.145 1.00 93.12 106 ASN A C 1
ATOM 833 O O . ASN A 1 106 ? -3.952 11.875 29.798 1.00 93.12 106 ASN A O 1
ATOM 837 N N . PRO A 1 107 ? -4.057 13.356 28.119 1.00 94.25 107 PRO A N 1
ATOM 838 C CA . PRO A 1 107 ? -5.408 12.947 27.733 1.00 94.25 107 PRO A CA 1
ATOM 839 C C . PRO A 1 107 ? -5.498 11.456 27.371 1.00 94.25 107 PRO A C 1
ATOM 841 O O . PRO A 1 107 ? -4.554 10.880 26.842 1.00 94.25 107 PRO A O 1
ATOM 844 N N . ILE A 1 108 ? -6.649 10.836 27.636 1.00 95.38 108 ILE A N 1
ATOM 845 C CA . ILE A 1 108 ? -6.896 9.397 27.404 1.00 95.38 108 ILE A CA 1
ATOM 846 C C . ILE A 1 108 ? -7.421 9.080 25.995 1.00 95.38 108 ILE A C 1
ATOM 848 O O . ILE A 1 108 ? -7.726 7.935 25.683 1.00 95.38 108 ILE A O 1
ATOM 852 N N . ILE A 1 109 ? -7.561 10.097 25.150 1.00 95.81 109 ILE A N 1
ATOM 853 C CA . ILE A 1 109 ? -8.178 9.997 23.821 1.00 95.81 109 ILE A CA 1
ATOM 854 C C . ILE A 1 109 ? -7.293 9.316 22.768 1.00 95.81 109 ILE A C 1
ATOM 856 O O . ILE A 1 109 ? -7.768 9.015 21.678 1.00 95.81 109 ILE A O 1
ATOM 860 N N . ASP A 1 110 ? -6.024 9.060 23.081 1.00 96.44 110 ASP A N 1
ATOM 861 C CA . ASP A 1 110 ? -5.092 8.261 22.278 1.00 96.44 110 ASP A CA 1
ATOM 862 C C . ASP A 1 110 ? -4.919 6.830 22.832 1.00 96.44 110 ASP A C 1
ATOM 864 O O . ASP A 1 110 ? -4.005 6.110 22.422 1.00 96.44 110 ASP A O 1
ATOM 868 N N . LEU A 1 111 ? -5.764 6.416 23.783 1.00 97.69 111 LEU A N 1
ATOM 869 C CA . LEU A 1 111 ? -5.806 5.038 24.258 1.00 97.69 111 LEU A CA 1
ATOM 870 C C . LEU A 1 111 ? -6.628 4.150 23.322 1.00 97.69 111 LEU A C 1
ATOM 872 O O . LEU A 1 111 ? -7.573 4.572 22.651 1.00 97.69 111 LEU A O 1
ATOM 876 N N . TYR A 1 112 ? -6.296 2.870 23.344 1.00 98.31 112 TYR A N 1
ATOM 877 C CA . TYR A 1 112 ? -7.082 1.803 22.752 1.00 98.31 112 TYR A CA 1
ATOM 878 C C . TYR A 1 112 ? -6.879 0.518 23.553 1.00 98.31 112 TYR A C 1
ATOM 880 O O . TYR A 1 112 ? -5.987 0.406 24.403 1.00 98.31 112 TYR A O 1
ATOM 888 N N . VAL A 1 113 ? -7.727 -0.469 23.291 1.00 98.50 113 VAL A N 1
ATOM 889 C CA . VAL A 1 113 ? -7.569 -1.812 23.838 1.00 98.50 113 VAL A CA 1
ATOM 890 C C . VAL A 1 113 ? -7.398 -2.828 22.730 1.00 98.50 113 VAL A C 1
ATOM 892 O O . VAL A 1 113 ? -8.037 -2.749 21.685 1.00 98.50 113 VAL A O 1
ATOM 895 N N . GLU A 1 114 ? -6.554 -3.816 22.990 1.00 98.56 114 GLU A N 1
ATOM 896 C CA . GLU A 1 114 ? -6.418 -5.018 22.178 1.00 98.56 114 GLU A CA 1
ATOM 897 C C . GLU A 1 114 ? -7.038 -6.189 22.936 1.00 98.56 114 GLU A C 1
ATOM 899 O O . GLU A 1 114 ? -6.555 -6.577 24.005 1.00 98.56 114 GLU A O 1
ATOM 904 N N . VAL A 1 115 ? -8.107 -6.762 22.388 1.00 98.62 115 VAL A N 1
ATOM 905 C CA . VAL A 1 115 ? -8.719 -7.985 22.909 1.00 98.62 115 VAL A CA 1
ATOM 906 C C . VAL A 1 115 ? -8.082 -9.175 22.205 1.00 98.62 115 VAL A C 1
ATOM 908 O O . VAL A 1 115 ? -8.094 -9.240 20.980 1.00 98.62 115 VAL A O 1
ATOM 911 N N . THR A 1 116 ? -7.533 -10.119 22.968 1.00 98.44 116 THR A N 1
ATOM 912 C CA . THR A 1 116 ? -6.932 -11.360 22.461 1.00 98.44 116 THR A CA 1
ATOM 913 C C . THR A 1 116 ? -7.781 -12.558 22.872 1.00 98.44 116 THR A C 1
ATOM 915 O O . THR A 1 116 ? -8.213 -12.648 24.030 1.00 98.44 116 THR A O 1
ATOM 918 N N . ASN A 1 117 ? -7.987 -13.507 21.961 1.00 97.50 117 ASN A N 1
ATOM 919 C CA . ASN A 1 117 ? -8.613 -14.786 22.288 1.00 97.50 117 ASN A CA 1
ATOM 920 C C . ASN A 1 117 ? -7.618 -15.908 22.608 1.00 97.50 117 ASN A C 1
ATOM 922 O O . ASN A 1 117 ? -6.402 -15.725 22.595 1.00 97.50 117 ASN A O 1
ATOM 926 N N . ASP A 1 118 ? -8.150 -17.081 22.936 1.00 96.38 118 ASP A N 1
ATOM 927 C CA . ASP A 1 118 ? -7.390 -18.293 23.253 1.00 96.38 118 ASP A CA 1
ATOM 928 C C . ASP A 1 118 ? -6.625 -18.898 22.063 1.00 96.38 118 ASP A C 1
ATOM 930 O O . ASP A 1 118 ? -5.748 -19.737 22.269 1.00 96.38 118 ASP A O 1
ATOM 934 N N . ARG A 1 119 ? -6.910 -18.448 20.835 1.00 96.50 119 ARG A N 1
ATOM 935 C CA . ARG A 1 119 ? -6.188 -18.811 19.605 1.00 96.50 119 ARG A CA 1
ATOM 936 C C . ARG A 1 119 ? -5.110 -17.799 19.205 1.00 96.50 119 ARG A C 1
ATOM 938 O O . ARG A 1 119 ? -4.402 -18.029 18.230 1.00 96.50 119 ARG A O 1
ATOM 945 N N . GLY A 1 120 ? -4.972 -16.696 19.942 1.00 95.38 120 GLY A N 1
ATOM 946 C CA . GLY A 1 120 ? -4.037 -15.613 19.624 1.00 95.38 120 GLY A CA 1
ATOM 947 C C . GLY A 1 120 ? -4.542 -14.616 18.573 1.00 95.38 120 GLY A C 1
ATOM 948 O O . GLY A 1 120 ? -3.795 -13.719 18.194 1.00 95.38 120 GLY A O 1
ATOM 949 N N . GLU A 1 121 ? -5.795 -14.730 18.123 1.00 95.81 121 GLU A N 1
ATOM 950 C CA . GLU A 1 121 ? -6.446 -13.724 17.278 1.00 95.81 121 GLU A CA 1
ATOM 951 C C . GLU A 1 121 ? -6.697 -12.452 18.100 1.00 95.81 121 GLU A C 1
ATOM 953 O O . GLU A 1 121 ? -7.009 -12.522 19.297 1.00 95.81 121 GLU A O 1
ATOM 958 N N . THR A 1 122 ? -6.575 -11.286 17.460 1.00 97.12 122 THR A N 1
ATOM 959 C CA . THR A 1 122 ? -6.744 -9.985 18.115 1.00 97.12 122 THR A CA 1
ATOM 960 C C . THR A 1 122 ? -7.749 -9.094 17.398 1.00 97.12 122 THR A C 1
ATOM 962 O O . THR A 1 122 ? -7.888 -9.149 16.178 1.00 97.12 122 THR A O 1
ATOM 965 N N . ALA A 1 123 ? -8.438 -8.257 18.173 1.00 98.12 123 ALA A N 1
ATOM 966 C CA . ALA A 1 123 ? -9.254 -7.155 17.679 1.00 98.12 123 ALA A CA 1
ATOM 967 C C . ALA A 1 123 ? -9.003 -5.901 18.526 1.00 98.12 123 ALA A C 1
ATOM 969 O O . ALA A 1 123 ? -8.883 -6.001 19.752 1.00 98.12 123 ALA A O 1
ATOM 970 N N . VAL A 1 124 ? -8.925 -4.735 17.884 1.00 98.19 124 VAL A N 1
ATOM 971 C CA . VAL A 1 124 ? -8.694 -3.447 18.546 1.00 98.19 124 VAL A CA 1
ATOM 972 C C . VAL A 1 124 ? -9.964 -2.600 18.610 1.00 98.19 124 VAL A C 1
ATOM 974 O O . VAL A 1 124 ? -10.800 -2.626 17.702 1.00 98.19 124 VAL A O 1
ATOM 977 N N . PHE A 1 125 ? -10.093 -1.848 19.702 1.00 98.50 125 PHE A N 1
ATOM 978 C CA . PHE A 1 125 ? -11.180 -0.899 19.953 1.00 98.50 125 PHE A CA 1
ATOM 979 C C . PHE A 1 125 ? -10.593 0.372 20.559 1.00 98.50 125 PHE A C 1
ATOM 981 O O . PHE A 1 125 ? -9.800 0.288 21.501 1.00 98.50 125 PHE A O 1
ATOM 988 N N . SER A 1 126 ? -10.951 1.540 20.027 1.00 97.94 126 SER A N 1
ATOM 989 C CA . SER A 1 126 ? -10.446 2.808 20.559 1.00 97.94 126 SER A CA 1
ATOM 990 C C . SER A 1 126 ? -11.089 3.089 21.917 1.00 97.94 126 SER A C 1
ATOM 992 O O . SER A 1 126 ? -12.179 2.598 22.226 1.00 97.94 126 SER A O 1
ATOM 994 N N . TRP A 1 127 ? -10.439 3.906 22.747 1.00 97.19 127 TRP A N 1
ATOM 995 C CA . TRP A 1 127 ? -11.077 4.391 23.976 1.00 97.19 127 TRP A CA 1
ATOM 996 C C . TRP A 1 127 ? -12.357 5.180 23.677 1.00 97.19 127 TRP A C 1
ATOM 998 O O . TRP A 1 127 ? -13.313 5.145 24.455 1.00 97.19 127 TRP A O 1
ATOM 1008 N N . GLY A 1 128 ? -12.377 5.838 22.514 1.00 95.88 128 GLY A N 1
ATOM 1009 C CA . GLY A 1 128 ? -13.530 6.507 21.933 1.00 95.88 128 GLY A CA 1
ATOM 1010 C C . GLY A 1 128 ? -14.746 5.608 21.812 1.00 95.88 128 GLY A C 1
ATOM 1011 O O . GLY A 1 128 ? -15.797 5.945 22.333 1.00 95.88 128 GLY A O 1
ATOM 1012 N N . GLU A 1 129 ? -14.598 4.414 21.240 1.00 96.25 129 GLU A N 1
ATOM 1013 C CA . GLU A 1 129 ? -15.715 3.474 21.086 1.00 96.25 129 GLU A CA 1
ATOM 1014 C C . GLU A 1 129 ? -16.270 2.950 22.425 1.00 96.25 129 GLU A C 1
ATOM 1016 O O . GLU A 1 129 ? -17.398 2.460 22.477 1.00 96.25 129 GLU A O 1
ATOM 1021 N N . ILE A 1 130 ? -15.491 3.023 23.510 1.00 97.12 130 ILE A N 1
ATOM 1022 C CA . ILE A 1 130 ? -15.858 2.461 24.818 1.00 97.12 130 ILE A CA 1
ATOM 1023 C C . ILE A 1 130 ? -16.489 3.516 25.737 1.00 97.12 130 ILE A C 1
ATOM 1025 O O . ILE A 1 130 ? -17.477 3.224 26.409 1.00 97.12 130 ILE A O 1
ATOM 1029 N N . TYR A 1 131 ? -15.915 4.722 25.792 1.00 96.50 131 TYR A N 1
ATOM 1030 C CA . TYR A 1 131 ? -16.249 5.736 26.805 1.00 96.50 131 TYR A CA 1
ATOM 1031 C C . TYR A 1 131 ? -16.934 6.989 26.260 1.00 96.50 131 TYR A C 1
ATOM 1033 O O . TYR A 1 131 ? -17.504 7.747 27.045 1.00 96.50 131 TYR A O 1
ATOM 1041 N N . TYR A 1 132 ? -16.858 7.232 24.953 1.00 95.31 132 TYR A N 1
ATOM 1042 C CA . TYR A 1 132 ? -17.408 8.428 24.328 1.00 95.31 132 TYR A CA 1
ATOM 1043 C C . TYR A 1 132 ? -18.780 8.263 23.660 1.00 95.31 132 TYR A C 1
ATOM 1045 O O . TYR A 1 132 ? -19.428 9.298 23.516 1.00 95.31 132 TYR A O 1
ATOM 1053 N N . PRO A 1 133 ? -19.316 7.073 23.304 1.00 93.25 133 PRO A N 1
ATOM 1054 C CA . PRO A 1 133 ? -20.614 7.028 22.644 1.00 93.25 133 PRO A CA 1
ATOM 1055 C C . PRO A 1 133 ? -21.747 7.323 23.626 1.00 93.25 133 PRO A C 1
ATOM 1057 O O . PRO A 1 133 ? -21.657 7.022 24.818 1.00 93.25 133 PRO A O 1
ATOM 1060 N N . VAL A 1 134 ? -22.887 7.775 23.098 1.00 90.94 134 VAL A N 1
ATOM 1061 C CA . VAL A 1 134 ? -24.132 7.937 23.875 1.00 90.94 134 VAL A CA 1
ATOM 1062 C C . VAL A 1 134 ? -24.553 6.620 24.549 1.00 90.94 134 VAL A C 1
ATOM 1064 O O . VAL A 1 134 ? -25.083 6.621 25.661 1.00 90.94 134 VAL A O 1
ATOM 1067 N N . ASN A 1 135 ? -24.296 5.479 23.898 1.00 92.25 135 ASN A N 1
ATOM 1068 C CA . ASN A 1 135 ? -24.532 4.146 24.452 1.00 92.25 135 ASN A CA 1
ATOM 1069 C C . ASN A 1 135 ? -23.216 3.375 24.653 1.00 92.25 135 ASN A C 1
ATOM 1071 O O . ASN A 1 135 ? -22.738 2.683 23.753 1.00 92.25 135 ASN A O 1
ATOM 1075 N N . MET A 1 136 ? -22.686 3.437 25.876 1.00 94.62 136 MET A N 1
ATOM 1076 C CA . MET A 1 136 ? -21.407 2.830 26.285 1.00 94.62 136 MET A CA 1
ATOM 1077 C C . MET A 1 136 ? -21.415 1.288 26.343 1.00 94.62 136 MET A C 1
ATOM 1079 O O . MET A 1 136 ? -20.386 0.659 26.594 1.00 94.62 136 MET A O 1
ATOM 1083 N N . HIS A 1 137 ? -22.565 0.637 26.135 1.00 96.56 137 HIS A N 1
ATOM 1084 C CA . HIS A 1 137 ? -22.711 -0.814 26.315 1.00 96.56 137 HIS A CA 1
ATOM 1085 C C . HIS A 1 137 ? -22.810 -1.595 24.994 1.00 96.56 137 HIS A C 1
ATOM 1087 O O . HIS A 1 137 ? -23.105 -2.792 25.013 1.00 96.56 137 HIS A O 1
ATOM 1093 N N . ARG A 1 138 ? -22.543 -0.951 23.845 1.00 94.56 138 ARG A N 1
ATOM 1094 C CA . ARG A 1 138 ? -22.604 -1.595 22.515 1.00 94.56 138 ARG A CA 1
ATOM 1095 C C . ARG A 1 138 ? -21.382 -2.449 22.160 1.00 94.56 138 ARG A C 1
ATOM 1097 O O . ARG A 1 138 ? -21.456 -3.212 21.201 1.00 94.56 138 ARG A O 1
ATOM 1104 N N . LEU A 1 139 ? -20.306 -2.379 22.943 1.00 97.06 139 LEU A N 1
ATOM 1105 C CA . LEU A 1 139 ? -19.149 -3.276 22.867 1.00 97.06 139 LEU A CA 1
ATOM 1106 C C . LEU A 1 139 ? -19.139 -4.210 24.074 1.00 97.06 139 LEU A C 1
ATOM 1108 O O . LEU A 1 139 ? -19.018 -3.748 25.210 1.00 97.06 139 LEU A O 1
ATOM 1112 N N . MET A 1 140 ? -19.258 -5.520 23.853 1.00 97.00 140 MET A N 1
ATOM 1113 C CA . MET A 1 140 ? -19.361 -6.482 24.955 1.00 97.00 140 MET A CA 1
ATOM 1114 C C . MET A 1 140 ? -18.736 -7.843 24.672 1.00 97.00 140 MET A C 1
ATOM 1116 O O . MET A 1 140 ? -18.545 -8.236 23.525 1.00 97.00 140 MET A O 1
ATOM 1120 N N . ILE A 1 141 ? -18.505 -8.599 25.744 1.00 98.06 141 ILE A N 1
ATOM 1121 C CA . ILE A 1 141 ? -18.271 -10.042 25.690 1.00 98.06 141 ILE A CA 1
ATOM 1122 C C . ILE A 1 141 ? -19.611 -10.743 25.896 1.00 98.06 141 ILE A C 1
ATOM 1124 O O . ILE A 1 141 ? -20.146 -10.779 27.009 1.00 98.06 141 ILE A O 1
ATOM 1128 N N . ALA A 1 142 ? -20.159 -11.293 24.815 1.00 97.94 142 ALA A N 1
ATOM 1129 C CA . ALA A 1 142 ? -21.400 -12.045 24.825 1.00 97.94 142 ALA A CA 1
ATOM 1130 C C . ALA A 1 142 ? -21.213 -13.409 25.498 1.00 97.94 142 ALA A C 1
ATOM 1132 O O . ALA A 1 142 ? -20.268 -14.152 25.218 1.00 97.94 142 ALA A O 1
ATOM 1133 N N . THR A 1 143 ? -22.159 -13.747 26.372 1.00 97.25 143 THR A N 1
ATOM 1134 C CA . THR A 1 143 ? -22.215 -15.030 27.096 1.00 97.25 143 THR A CA 1
ATOM 1135 C C . THR A 1 143 ? -23.484 -15.817 26.820 1.00 97.25 143 THR A C 1
ATOM 1137 O O . THR A 1 143 ? -23.541 -17.010 27.109 1.00 97.25 143 THR A O 1
ATOM 1140 N N . SER A 1 144 ? -24.486 -15.183 26.220 1.00 96.38 144 SER A N 1
ATOM 1141 C CA . SER A 1 144 ? -25.651 -15.863 25.682 1.00 96.38 144 SER A CA 1
ATOM 1142 C C . SER A 1 144 ? -26.124 -15.220 24.389 1.00 96.38 144 SER A C 1
ATOM 1144 O O . SER A 1 144 ? -25.828 -14.059 24.110 1.00 96.38 144 SER A O 1
ATOM 1146 N N . VAL A 1 145 ? -26.844 -16.006 23.594 1.00 96.06 145 VAL A N 1
ATOM 1147 C CA . VAL A 1 145 ? -27.356 -15.607 22.287 1.00 96.06 145 VAL A CA 1
ATOM 1148 C C . VAL A 1 145 ? -28.762 -16.153 22.078 1.00 96.06 145 VAL A C 1
ATOM 1150 O O . VAL A 1 145 ? -29.055 -17.293 22.433 1.00 96.06 145 VAL A O 1
ATOM 1153 N N . ALA A 1 146 ? -29.630 -15.360 21.469 1.00 93.56 146 ALA A N 1
ATOM 1154 C CA . ALA A 1 146 ? -30.899 -15.800 20.914 1.00 93.56 146 ALA A CA 1
ATOM 1155 C C . ALA A 1 146 ? -30.962 -15.413 19.434 1.00 93.56 146 ALA A C 1
ATOM 1157 O O . ALA A 1 146 ? -30.424 -14.383 19.018 1.00 93.56 146 ALA A O 1
ATOM 1158 N N . ARG A 1 147 ? -31.619 -16.247 18.626 1.00 90.00 147 ARG A N 1
ATOM 1159 C CA . ARG A 1 147 ? -31.904 -15.910 17.227 1.00 90.00 147 ARG A CA 1
ATOM 1160 C C . ARG A 1 147 ? -32.964 -14.825 17.176 1.00 90.00 147 ARG A C 1
ATOM 1162 O O . ARG A 1 147 ? -33.926 -14.875 17.934 1.00 90.00 147 ARG A O 1
ATOM 1169 N N . ILE A 1 148 ? -32.838 -13.924 16.217 1.00 88.88 148 ILE A N 1
ATOM 1170 C CA . ILE A 1 148 ? -33.966 -13.115 15.771 1.00 88.88 148 ILE A CA 1
ATOM 1171 C C . ILE A 1 148 ? -34.579 -13.870 14.595 1.00 88.88 148 ILE A C 1
ATOM 1173 O O . ILE A 1 148 ? -33.945 -13.988 13.558 1.00 88.88 148 ILE A O 1
ATOM 1177 N N . VAL A 1 149 ? -35.767 -14.452 14.753 1.00 85.38 149 VAL A N 1
ATOM 1178 C CA . VAL A 1 149 ? -36.373 -15.282 13.697 1.00 85.38 149 VAL A CA 1
ATOM 1179 C C . VAL A 1 149 ? -37.334 -14.429 12.865 1.00 85.38 149 VAL A C 1
ATOM 1181 O O . VAL A 1 149 ? -38.328 -13.945 13.411 1.00 85.38 149 VAL A O 1
ATOM 1184 N N . PRO A 1 150 ? -37.106 -14.252 11.549 1.00 83.19 150 PRO A N 1
ATOM 1185 C CA . PRO A 1 150 ? -38.017 -13.489 10.702 1.00 83.19 150 PRO A CA 1
ATOM 1186 C C . PRO A 1 150 ? -39.429 -14.079 10.724 1.00 83.19 150 PRO A C 1
ATOM 1188 O O . PRO A 1 150 ? -39.615 -15.276 10.503 1.00 83.19 150 PRO A O 1
ATOM 1191 N N . SER A 1 151 ? -40.448 -13.240 10.921 1.00 81.44 151 SER A N 1
ATOM 1192 C CA . SER A 1 151 ? -41.834 -13.701 11.093 1.00 81.44 151 SER A CA 1
ATOM 1193 C C . SER A 1 151 ? -42.396 -14.461 9.885 1.00 81.44 151 SER A C 1
ATOM 1195 O O . SER A 1 151 ? -43.211 -15.361 10.076 1.00 81.44 151 SER A O 1
ATOM 1197 N N . LYS A 1 152 ? -41.946 -14.133 8.665 1.00 82.00 152 LYS A N 1
ATOM 1198 C CA . LYS A 1 152 ? -42.410 -14.748 7.408 1.00 82.00 152 LYS A CA 1
ATOM 1199 C C . LYS A 1 152 ? -41.554 -15.930 6.954 1.00 82.00 152 LYS A C 1
ATOM 1201 O O . LYS A 1 152 ? -42.092 -17.006 6.731 1.00 82.00 152 LYS A O 1
ATOM 1206 N N . ALA A 1 153 ? -40.247 -15.717 6.799 1.00 85.06 153 ALA A N 1
ATOM 1207 C CA . ALA A 1 153 ? -39.337 -16.731 6.260 1.00 85.06 153 ALA A CA 1
ATOM 1208 C C . ALA A 1 153 ? -38.991 -17.823 7.283 1.00 85.06 153 ALA A C 1
ATOM 1210 O O . ALA A 1 153 ? -38.698 -18.949 6.897 1.00 85.06 153 ALA A O 1
ATOM 1211 N N . LYS A 1 154 ? -39.078 -17.505 8.586 1.00 85.19 154 LYS A N 1
ATOM 1212 C CA . LYS A 1 154 ? -38.744 -18.412 9.695 1.00 85.19 154 LYS A CA 1
ATOM 1213 C C . LYS A 1 154 ? -37.321 -18.985 9.609 1.00 85.19 154 LYS A C 1
ATOM 1215 O O . LYS A 1 154 ? -37.066 -20.077 10.109 1.00 85.19 154 LYS A O 1
ATOM 1220 N N . ASP A 1 155 ? -36.397 -18.232 9.014 1.00 83.06 155 ASP A N 1
ATOM 1221 C CA . ASP A 1 155 ? -35.000 -18.636 8.873 1.00 83.06 155 ASP A CA 1
ATOM 1222 C C . ASP A 1 155 ? -34.353 -18.892 10.242 1.00 83.06 155 ASP A C 1
ATOM 1224 O O . ASP A 1 155 ? -34.463 -18.090 11.173 1.00 83.06 155 ASP A O 1
ATOM 1228 N N . LEU A 1 156 ? -33.652 -20.021 10.361 1.00 88.31 156 LEU A N 1
ATOM 1229 C CA . LEU A 1 156 ? -32.955 -20.435 11.579 1.00 88.31 156 LEU A CA 1
ATOM 1230 C C . LEU A 1 156 ? -31.445 -20.357 11.370 1.00 88.31 156 LEU A C 1
ATOM 1232 O O . LEU A 1 156 ? -30.776 -21.374 11.183 1.00 88.31 156 LEU A O 1
ATOM 1236 N N . TRP A 1 157 ? -30.900 -19.143 11.419 1.00 91.06 157 TRP A N 1
ATOM 1237 C CA . TRP A 1 157 ? -29.468 -18.929 11.204 1.00 91.06 157 TRP A CA 1
ATOM 1238 C C . TRP A 1 157 ? -28.592 -19.687 12.221 1.00 91.06 157 TRP A C 1
ATOM 1240 O O . TRP A 1 157 ? -29.025 -19.927 13.357 1.00 91.06 157 TRP A O 1
ATOM 1250 N N . PRO A 1 158 ? -27.373 -20.115 11.852 1.00 92.00 158 PRO A N 1
ATOM 1251 C CA . PRO A 1 158 ? -26.479 -20.831 12.762 1.00 92.00 158 PRO A CA 1
ATOM 1252 C C . PRO A 1 158 ? -26.173 -20.012 14.022 1.00 92.00 158 PRO A C 1
ATOM 1254 O O . PRO A 1 158 ? -25.849 -18.838 13.930 1.00 92.00 158 PRO A O 1
ATOM 1257 N N . LEU A 1 159 ? -26.253 -20.620 15.209 1.00 91.75 159 LEU A N 1
ATOM 1258 C CA . LEU A 1 159 ? -25.857 -19.925 16.438 1.00 91.75 159 LEU A CA 1
ATOM 1259 C C . LEU A 1 159 ? -24.363 -20.122 16.710 1.00 91.75 159 LEU A C 1
ATOM 1261 O O . LEU A 1 159 ? -23.881 -21.252 16.578 1.00 91.75 159 LEU A O 1
ATOM 1265 N N . PRO A 1 160 ? -23.646 -19.084 17.172 1.00 93.19 160 PRO A N 1
ATOM 1266 C CA . PRO A 1 160 ? -22.309 -19.267 17.718 1.00 93.19 160 PRO A CA 1
ATOM 1267 C C . PRO A 1 160 ? -22.367 -20.160 18.959 1.00 93.19 160 PRO A C 1
ATOM 1269 O O . PRO A 1 160 ? -23.332 -20.124 19.717 1.00 93.19 160 PRO A O 1
ATOM 1272 N N . THR A 1 161 ? -21.326 -20.957 19.181 1.00 95.38 161 THR A N 1
ATOM 1273 C CA . THR A 1 161 ? -21.242 -21.879 20.327 1.00 95.38 161 THR A CA 1
ATOM 1274 C C . THR A 1 161 ? -20.365 -21.359 21.457 1.00 95.38 161 THR A C 1
ATOM 1276 O O . THR A 1 161 ? -20.468 -21.844 22.586 1.00 95.38 161 THR A O 1
ATOM 1279 N N . GLU A 1 162 ? -19.497 -20.397 21.153 1.00 97.19 162 GLU A N 1
ATOM 1280 C CA . GLU A 1 162 ? -18.488 -19.868 22.063 1.00 97.19 162 GLU A CA 1
ATOM 1281 C C . GLU A 1 162 ? -18.819 -18.446 22.504 1.00 97.19 162 GLU A C 1
ATOM 1283 O O . GLU A 1 162 ? -19.494 -17.713 21.776 1.00 97.19 162 GLU A O 1
ATOM 1288 N N . THR A 1 163 ? -18.361 -18.051 23.698 1.00 97.50 163 THR A N 1
ATOM 1289 C CA . THR A 1 163 ? -18.397 -16.638 24.101 1.00 97.50 163 THR A CA 1
ATOM 1290 C C . THR A 1 163 ? -17.647 -15.834 23.051 1.00 97.50 163 THR A C 1
ATOM 1292 O O . THR A 1 163 ? -16.726 -16.344 22.424 1.00 97.50 163 THR A O 1
ATOM 1295 N N . LYS A 1 164 ? -18.031 -14.588 22.804 1.00 97.31 164 LYS A N 1
ATOM 1296 C CA . LYS A 1 164 ? -17.371 -13.792 21.765 1.00 97.31 164 LYS A CA 1
ATOM 1297 C C . LYS A 1 164 ? -17.447 -12.315 22.069 1.00 97.31 164 LYS A C 1
ATOM 1299 O O . LYS A 1 164 ? -18.351 -11.873 22.777 1.00 97.31 164 LYS A O 1
ATOM 1304 N N . VAL A 1 165 ? -16.508 -11.560 21.518 1.00 97.75 165 VAL A N 1
ATOM 1305 C CA . VAL A 1 165 ? -16.669 -10.111 21.422 1.00 97.75 165 VAL A CA 1
ATOM 1306 C C . VAL A 1 165 ? -17.812 -9.828 20.450 1.00 97.75 165 VAL A C 1
ATOM 1308 O O . VAL A 1 165 ? -17.951 -10.507 19.431 1.00 97.75 165 VAL A O 1
ATOM 1311 N N . VAL A 1 166 ? -18.650 -8.852 20.780 1.00 97.69 166 VAL A N 1
ATOM 1312 C CA . VAL A 1 166 ? -19.700 -8.347 19.901 1.00 97.69 166 VAL A CA 1
ATOM 1313 C C . VAL A 1 166 ? -19.604 -6.828 19.858 1.00 97.69 166 VAL A C 1
ATOM 1315 O O . VAL A 1 166 ? -19.842 -6.158 20.865 1.00 97.69 166 VAL A O 1
ATOM 1318 N N . ALA A 1 167 ? -19.258 -6.308 18.681 1.00 96.88 167 ALA A N 1
ATOM 1319 C CA . ALA A 1 167 ? -19.260 -4.889 18.359 1.00 96.88 167 ALA A CA 1
ATOM 1320 C C . ALA A 1 167 ? -20.585 -4.505 17.693 1.00 96.88 167 ALA A C 1
ATOM 1322 O O . ALA A 1 167 ? -20.815 -4.758 16.514 1.00 96.88 167 ALA A O 1
ATOM 1323 N N . GLY A 1 168 ? -21.495 -3.918 18.470 1.00 95.12 168 GLY A N 1
ATOM 1324 C CA . GLY A 1 168 ? -22.855 -3.616 18.023 1.00 95.12 168 GLY A CA 1
ATOM 1325 C C . GLY A 1 168 ? -22.969 -2.472 17.012 1.00 95.12 168 GLY A C 1
ATOM 1326 O O . GLY A 1 168 ? -24.028 -2.332 16.397 1.00 95.12 168 GLY A O 1
ATOM 1327 N N . ASN A 1 169 ? -21.917 -1.668 16.849 1.00 93.94 169 ASN A N 1
ATOM 1328 C CA . ASN A 1 169 ? -21.864 -0.567 15.881 1.00 93.94 169 ASN A CA 1
ATOM 1329 C C . ASN A 1 169 ? -21.261 -0.984 14.536 1.00 93.94 169 ASN A C 1
ATOM 1331 O O . ASN A 1 169 ? -21.336 -0.208 13.590 1.00 93.94 169 ASN A O 1
ATOM 1335 N N . ASP A 1 170 ? -20.723 -2.200 14.422 1.00 96.19 170 ASP A N 1
ATOM 1336 C CA . ASP A 1 170 ? -20.071 -2.655 13.196 1.00 96.19 170 ASP A CA 1
ATOM 1337 C C . ASP A 1 170 ? -21.101 -3.071 12.151 1.00 96.19 170 ASP A C 1
ATOM 1339 O O . ASP A 1 170 ? -22.058 -3.798 12.435 1.00 96.19 170 ASP A O 1
ATOM 1343 N N . LEU A 1 171 ? -20.891 -2.631 10.916 1.00 95.12 171 LEU A N 1
ATOM 1344 C CA . LEU A 1 171 ? -21.604 -3.125 9.745 1.00 95.12 171 LEU A CA 1
ATOM 1345 C C . LEU A 1 171 ? -21.030 -4.480 9.301 1.00 95.12 171 LEU A C 1
ATOM 1347 O O . LEU A 1 171 ? -21.770 -5.444 9.086 1.00 95.12 171 LEU A O 1
ATOM 1351 N N . VAL A 1 172 ? -19.702 -4.559 9.202 1.00 95.94 172 VAL A N 1
ATOM 1352 C CA . VAL A 1 172 ? -18.922 -5.767 8.920 1.00 95.94 172 VAL A CA 1
ATOM 1353 C C . VAL A 1 172 ? -18.349 -6.315 10.225 1.00 95.94 172 VAL A C 1
ATOM 1355 O O . VAL A 1 172 ? -17.437 -5.726 10.801 1.00 95.94 172 VAL A O 1
ATOM 1358 N N . THR A 1 173 ? -18.852 -7.455 10.700 1.00 96.62 173 THR A N 1
ATOM 1359 C CA . THR A 1 173 ? -18.595 -7.940 12.072 1.00 96.62 173 THR A CA 1
ATOM 1360 C C . THR A 1 173 ? -17.283 -8.716 12.257 1.00 96.62 173 THR A C 1
ATOM 1362 O O . THR A 1 173 ? -17.197 -9.625 13.082 1.00 96.62 173 THR A O 1
ATOM 1365 N N . SER A 1 174 ? -16.232 -8.364 11.513 1.00 95.19 174 SER A N 1
ATOM 1366 C CA . SER A 1 174 ? -14.926 -9.047 11.559 1.00 95.19 174 SER A CA 1
ATOM 1367 C C . SER A 1 174 ? -14.239 -8.959 12.927 1.00 95.19 174 SER A C 1
ATOM 1369 O O . SER A 1 174 ? -13.431 -9.823 13.263 1.00 95.19 174 SER A O 1
ATOM 1371 N N . ARG A 1 175 ? -14.577 -7.954 13.745 1.00 97.25 175 ARG A N 1
ATOM 1372 C CA . ARG A 1 175 ? -14.039 -7.770 15.105 1.00 97.25 175 ARG A CA 1
ATOM 1373 C C . ARG A 1 175 ? -14.660 -8.695 16.158 1.00 97.25 175 ARG A C 1
ATOM 1375 O O . ARG A 1 175 ? -14.186 -8.737 17.292 1.00 97.25 175 ARG A O 1
ATOM 1382 N N . ASN A 1 176 ? -15.686 -9.472 15.798 1.00 97.06 176 ASN A N 1
ATOM 1383 C CA . ASN A 1 176 ? -16.408 -10.356 16.713 1.00 97.06 176 ASN A CA 1
ATOM 1384 C C . ASN A 1 176 ? -15.661 -11.684 16.984 1.00 97.06 176 ASN A C 1
ATOM 1386 O O . ASN A 1 176 ? -16.186 -12.774 16.723 1.00 97.06 176 ASN A O 1
ATOM 1390 N N . ILE A 1 177 ? -14.428 -11.599 17.494 1.00 96.75 177 ILE A N 1
ATOM 1391 C CA . ILE A 1 177 ? -13.570 -12.760 17.772 1.00 96.75 177 ILE A CA 1
ATOM 1392 C C . ILE A 1 177 ? -14.164 -13.664 18.863 1.00 96.75 177 ILE A C 1
ATOM 1394 O O . ILE A 1 177 ? -14.765 -13.194 19.834 1.00 96.75 177 ILE A O 1
ATOM 1398 N N . SER A 1 178 ? -14.002 -14.979 18.698 1.00 97.00 178 SER A N 1
ATOM 1399 C CA . SER A 1 178 ? -14.523 -15.988 19.638 1.00 97.00 178 SER A CA 1
ATOM 1400 C C . SER A 1 178 ? -13.558 -16.225 20.796 1.00 97.00 178 SER A C 1
ATOM 1402 O O . SER A 1 178 ? -12.360 -16.072 20.620 1.00 97.00 178 SER A O 1
ATOM 1404 N N . ASN A 1 179 ? -14.099 -16.586 21.955 1.00 97.00 179 ASN A N 1
ATOM 1405 C CA . ASN A 1 179 ? -13.463 -16.892 23.235 1.00 97.00 179 ASN A CA 1
ATOM 1406 C C . ASN A 1 179 ? -12.383 -15.887 23.703 1.00 97.00 179 ASN A C 1
ATOM 1408 O O . ASN A 1 179 ? -11.222 -16.260 23.880 1.00 97.00 179 ASN A O 1
ATOM 1412 N N . PRO A 1 180 ? -12.730 -14.603 23.928 1.00 97.94 180 PRO A N 1
ATOM 1413 C CA . PRO A 1 180 ? -11.776 -13.610 24.421 1.00 97.94 180 PRO A CA 1
ATOM 1414 C C . PRO A 1 180 ? -11.254 -13.977 25.818 1.00 97.94 180 PRO A C 1
ATOM 1416 O O . PRO A 1 180 ? -12.037 -14.246 26.729 1.00 97.94 180 PRO A O 1
ATOM 1419 N N . VAL A 1 181 ? -9.931 -13.943 26.002 1.00 97.81 181 VAL A N 1
ATOM 1420 C CA . VAL A 1 181 ? -9.264 -14.321 27.267 1.00 97.81 181 VAL A CA 1
ATOM 1421 C C . VAL A 1 181 ? -8.455 -13.190 27.894 1.00 97.81 181 VAL A C 1
ATOM 1423 O O . VAL A 1 181 ? -8.166 -13.238 29.093 1.00 97.81 181 VAL A O 1
ATOM 1426 N N . LYS A 1 182 ? -8.101 -12.162 27.114 1.00 98.56 182 LYS A N 1
ATOM 1427 C CA . LYS A 1 182 ? -7.243 -11.059 27.557 1.00 98.56 182 LYS A CA 1
ATOM 1428 C C . LYS A 1 182 ? -7.650 -9.732 26.915 1.00 98.56 182 LYS A C 1
ATOM 1430 O O . LYS A 1 182 ? -7.985 -9.709 25.736 1.00 98.56 182 LYS A O 1
ATOM 1435 N N . ILE A 1 183 ? -7.562 -8.641 27.671 1.00 98.69 183 ILE A N 1
ATOM 1436 C CA . ILE A 1 183 ? -7.634 -7.259 27.184 1.00 98.69 183 ILE A CA 1
ATOM 1437 C C . ILE A 1 183 ? -6.338 -6.555 27.584 1.00 98.69 183 ILE A C 1
ATOM 1439 O O . ILE A 1 183 ? -5.962 -6.554 28.755 1.00 98.69 183 ILE A O 1
ATOM 1443 N N . THR A 1 184 ? -5.652 -5.956 26.618 1.00 98.75 184 THR A N 1
ATOM 1444 C CA . THR A 1 184 ? -4.428 -5.182 26.848 1.00 98.75 184 THR A CA 1
ATOM 1445 C C . THR A 1 184 ? -4.715 -3.710 26.588 1.00 98.75 184 THR A C 1
ATOM 1447 O O . THR A 1 184 ? -5.089 -3.363 25.470 1.00 98.75 184 THR A O 1
ATOM 1450 N N . VAL A 1 185 ? -4.536 -2.853 27.593 1.00 98.62 185 VAL A N 1
ATOM 1451 C CA . VAL A 1 185 ? -4.657 -1.393 27.451 1.00 98.62 185 VAL A CA 1
ATOM 1452 C C . VAL A 1 185 ? -3.352 -0.827 26.901 1.00 98.62 185 VAL A C 1
ATOM 1454 O O . VAL A 1 185 ? -2.279 -1.157 27.412 1.00 98.62 185 VAL A O 1
ATOM 1457 N N . LYS A 1 186 ? -3.436 0.009 25.865 1.00 98.06 186 LYS A N 1
ATOM 1458 C CA . LYS A 1 186 ? -2.280 0.601 25.182 1.00 98.06 186 LYS A CA 1
ATOM 1459 C C . LYS A 1 186 ? -2.555 2.067 24.841 1.00 98.06 186 LYS A C 1
ATOM 1461 O O . LYS A 1 186 ? -3.686 2.429 24.524 1.00 98.06 186 LYS A O 1
ATOM 1466 N N . SER A 1 187 ? -1.515 2.889 24.864 1.00 96.56 187 SER A N 1
ATOM 1467 C CA . SER A 1 187 ? -1.483 4.207 24.227 1.00 96.56 187 SER A CA 1
ATOM 1468 C C . SER A 1 187 ? -0.891 4.103 22.822 1.00 96.56 187 SER A C 1
ATOM 1470 O O . SER A 1 187 ? -0.164 3.153 22.508 1.00 96.56 187 SER A O 1
ATOM 1472 N N . LEU A 1 188 ? -1.234 5.049 21.945 1.00 93.12 188 LEU A N 1
ATOM 1473 C CA . LEU A 1 188 ? -0.593 5.156 20.636 1.00 93.12 188 LEU A CA 1
ATOM 1474 C C . LEU A 1 188 ? 0.912 5.409 20.793 1.00 93.12 188 LEU A C 1
ATOM 1476 O O . LEU A 1 188 ? 1.330 6.392 21.406 1.00 93.12 188 LEU A O 1
ATOM 1480 N N . ASP A 1 189 ? 1.717 4.552 20.167 1.00 87.50 189 ASP A N 1
ATOM 1481 C CA . ASP A 1 189 ? 3.167 4.719 20.067 1.00 87.50 189 ASP A CA 1
ATOM 1482 C C . ASP A 1 189 ? 3.484 5.606 18.857 1.00 87.50 189 ASP A C 1
ATOM 1484 O O . ASP A 1 189 ? 3.747 5.132 17.753 1.00 87.50 189 ASP A O 1
ATOM 1488 N N . CYS A 1 190 ? 3.330 6.916 19.036 1.00 83.50 190 CYS A N 1
ATOM 1489 C CA . CYS A 1 190 ? 3.492 7.913 17.984 1.00 83.50 190 CYS A CA 1
ATOM 1490 C C . CYS A 1 190 ? 4.236 9.141 18.514 1.00 83.50 190 CYS A C 1
ATOM 1492 O O . CYS A 1 190 ? 4.129 9.479 19.689 1.00 83.50 190 CYS A O 1
ATOM 1494 N N . ASN A 1 191 ? 5.000 9.803 17.644 1.00 86.25 191 ASN A N 1
ATOM 1495 C CA . ASN A 1 191 ? 5.841 10.935 18.022 1.00 86.25 191 ASN A CA 1
ATOM 1496 C C . ASN A 1 191 ? 5.230 12.250 17.523 1.00 86.25 191 ASN A C 1
ATOM 1498 O O . ASN A 1 191 ? 5.590 12.738 16.452 1.00 86.25 191 ASN A O 1
ATOM 1502 N N . TYR A 1 192 ? 4.309 12.814 18.306 1.00 91.25 192 TYR A N 1
ATOM 1503 C CA . TYR A 1 192 ? 3.741 14.144 18.070 1.00 91.25 192 TYR A CA 1
ATOM 1504 C C . TYR A 1 192 ? 4.084 15.055 19.257 1.00 91.25 192 TYR A C 1
ATOM 1506 O O . TYR A 1 192 ? 3.374 15.028 20.267 1.00 91.25 192 TYR A O 1
ATOM 1514 N N . PRO A 1 193 ? 5.174 15.844 19.174 1.00 88.50 193 PRO A N 1
ATOM 1515 C CA . PRO A 1 193 ? 5.596 16.716 20.263 1.00 88.50 193 PRO A CA 1
ATOM 1516 C C . PRO A 1 193 ? 4.496 17.704 20.657 1.00 88.50 193 PRO A C 1
ATOM 1518 O O . PRO A 1 193 ? 4.017 18.475 19.829 1.00 88.50 193 PRO A O 1
ATOM 1521 N N . VAL A 1 194 ? 4.115 17.699 21.935 1.00 90.94 194 VAL A N 1
ATOM 1522 C CA . VAL A 1 194 ? 3.042 18.560 22.445 1.00 90.94 194 VAL A CA 1
ATOM 1523 C C . VAL A 1 194 ? 3.569 19.970 22.711 1.00 90.94 194 VAL A C 1
ATOM 1525 O O . VAL A 1 194 ? 4.443 20.165 23.557 1.00 90.94 194 VAL A O 1
ATOM 1528 N N . ASN A 1 195 ? 2.996 20.968 22.039 1.00 89.25 195 ASN A N 1
ATOM 1529 C CA . ASN A 1 195 ? 3.341 22.381 22.184 1.00 89.25 195 ASN A CA 1
ATOM 1530 C C . ASN A 1 195 ? 2.125 23.206 22.637 1.00 89.25 195 ASN A C 1
ATOM 1532 O O . ASN A 1 195 ? 1.342 23.714 21.834 1.00 89.25 195 ASN A O 1
ATOM 1536 N N . ARG A 1 196 ? 1.960 23.340 23.957 1.00 83.88 196 ARG A N 1
ATOM 1537 C CA . ARG A 1 196 ? 0.808 24.033 24.556 1.00 83.88 196 ARG A CA 1
ATOM 1538 C C . ARG A 1 196 ? 0.904 25.549 24.379 1.00 83.88 196 ARG A C 1
ATOM 1540 O O . ARG A 1 196 ? 1.951 26.140 24.618 1.00 83.88 196 ARG A O 1
ATOM 1547 N N . GLY A 1 197 ? -0.230 26.188 24.083 1.00 79.38 197 GLY A N 1
ATOM 1548 C CA . GLY A 1 197 ? -0.329 27.653 24.009 1.00 79.38 197 GLY A CA 1
ATOM 1549 C C . GLY A 1 197 ? 0.194 28.260 22.705 1.00 79.38 197 GLY A C 1
ATOM 1550 O O . GLY A 1 197 ? 0.454 29.460 22.658 1.00 79.38 197 GLY A O 1
ATOM 1551 N N . MET A 1 198 ? 0.346 27.446 21.658 1.00 82.38 198 MET A N 1
ATOM 1552 C CA . MET A 1 198 ? 0.710 27.905 20.320 1.00 82.38 198 MET A CA 1
ATOM 1553 C C . MET A 1 198 ? -0.284 28.957 19.800 1.00 82.38 198 MET A C 1
ATOM 1555 O O . MET A 1 198 ? -1.499 28.782 19.894 1.00 82.38 198 MET A O 1
ATOM 1559 N N . SER A 1 199 ? 0.243 30.047 19.240 1.00 81.50 199 SER A N 1
ATOM 1560 C CA . SER A 1 199 ? -0.537 31.096 18.582 1.00 81.50 199 SER A CA 1
ATOM 1561 C C . SER A 1 199 ? 0.274 31.703 17.428 1.00 81.50 199 SER A C 1
ATOM 1563 O O . SER A 1 199 ? 1.419 32.102 17.663 1.00 81.50 199 SER A O 1
ATOM 1565 N N . PRO A 1 200 ? -0.278 31.791 16.203 1.00 81.31 200 PRO A N 1
ATOM 1566 C CA . PRO A 1 200 ? -1.592 31.281 15.797 1.00 81.31 200 PRO A CA 1
ATOM 1567 C C . PRO A 1 200 ? -1.622 29.743 15.734 1.00 81.31 200 PRO A C 1
ATOM 1569 O O . PRO A 1 200 ? -0.624 29.108 15.406 1.00 81.31 200 PRO A O 1
ATOM 1572 N N . MET A 1 201 ? -2.777 29.138 16.027 1.00 82.25 201 MET A N 1
ATOM 1573 C CA . MET A 1 201 ? -3.011 27.697 15.860 1.00 82.25 201 MET A CA 1
ATOM 1574 C C . MET A 1 201 ? -3.531 27.428 14.440 1.00 82.25 201 MET A C 1
ATOM 1576 O O . MET A 1 201 ? -4.655 26.978 14.248 1.00 82.25 201 MET A O 1
ATOM 1580 N N . PHE A 1 202 ? -2.719 27.769 13.438 1.00 85.94 202 PHE A N 1
ATOM 1581 C CA . PHE A 1 202 ? -3.105 27.668 12.035 1.00 85.94 202 PHE A CA 1
ATOM 1582 C C . PHE A 1 202 ? -2.166 26.742 11.270 1.00 85.94 202 PHE A C 1
ATOM 1584 O O . PHE A 1 202 ? -0.963 26.989 11.192 1.00 85.94 202 PHE A O 1
ATOM 1591 N N . SER A 1 203 ? -2.737 25.690 10.691 1.00 85.81 203 SER A N 1
ATOM 1592 C CA . SER A 1 203 ? -2.067 24.834 9.720 1.00 85.81 203 SER A CA 1
ATOM 1593 C C . SER A 1 203 ? -2.734 25.027 8.362 1.00 85.81 203 SER A C 1
ATOM 1595 O O . SER A 1 203 ? -3.942 24.824 8.249 1.00 85.81 203 SER A O 1
ATOM 1597 N N . GLU A 1 204 ? -1.956 25.459 7.368 1.00 89.44 204 GLU A N 1
ATOM 1598 C CA . GLU A 1 204 ? -2.414 25.665 5.985 1.00 89.44 204 GLU A CA 1
ATOM 1599 C C . GLU A 1 204 ? -2.553 24.341 5.228 1.00 89.44 204 GLU A C 1
ATOM 1601 O O . GLU A 1 204 ? -3.347 24.230 4.299 1.00 89.44 204 GLU A O 1
ATOM 1606 N N . THR A 1 205 ? -1.785 23.327 5.635 1.00 92.31 205 THR A N 1
ATOM 1607 C CA . THR A 1 205 ? -1.739 22.031 4.960 1.00 92.31 205 THR A CA 1
ATOM 1608 C C . THR A 1 205 ? -1.915 20.882 5.934 1.00 92.31 205 THR A C 1
ATOM 1610 O O . THR A 1 205 ? -1.445 20.931 7.067 1.00 92.31 205 THR A O 1
ATOM 1613 N N . MET A 1 206 ? -2.541 19.810 5.464 1.00 94.81 206 MET A N 1
ATOM 1614 C CA . MET A 1 206 ? -2.657 18.559 6.200 1.00 94.81 206 MET A CA 1
ATOM 1615 C C . MET A 1 206 ? -1.969 17.435 5.432 1.00 94.81 206 MET A C 1
ATOM 1617 O O . MET A 1 206 ? -2.206 17.238 4.241 1.00 94.81 206 MET A O 1
ATOM 1621 N N . LYS A 1 207 ? -1.137 16.659 6.124 1.00 94.56 207 LYS A N 1
ATOM 1622 C CA . LYS A 1 207 ? -0.547 15.434 5.586 1.00 94.56 207 LYS A CA 1
ATOM 1623 C C . LYS A 1 207 ? -1.510 14.269 5.754 1.00 94.56 207 LYS A C 1
ATOM 1625 O O . LYS A 1 207 ? -2.068 14.069 6.830 1.00 94.56 207 LYS A O 1
ATOM 1630 N N . LEU A 1 208 ? -1.644 13.459 4.713 1.00 93.62 208 LEU A N 1
ATOM 1631 C CA . LEU A 1 208 ? -2.244 12.137 4.820 1.00 93.62 208 LEU A CA 1
ATOM 1632 C C . LEU A 1 208 ? -1.130 11.100 4.737 1.00 93.62 208 LEU A C 1
ATOM 1634 O O . LEU A 1 208 ? -0.371 11.073 3.768 1.00 93.62 208 LEU A O 1
ATOM 1638 N N . CYS A 1 209 ? -1.033 10.261 5.760 1.00 90.94 209 CYS A N 1
ATOM 1639 C CA . CYS A 1 209 ? 0.006 9.259 5.925 1.00 90.94 209 CYS A CA 1
ATOM 1640 C C . CYS A 1 209 ? -0.601 7.853 6.024 1.00 90.94 209 CYS A C 1
ATOM 1642 O O . CYS A 1 209 ? -1.706 7.665 6.533 1.00 90.94 209 CYS A O 1
ATOM 1644 N N . VAL A 1 210 ? 0.145 6.851 5.562 1.00 86.94 210 VAL A N 1
ATOM 1645 C CA . VAL A 1 210 ? -0.150 5.431 5.795 1.00 86.94 210 VAL A CA 1
ATOM 1646 C C . VAL A 1 210 ? 1.104 4.787 6.364 1.00 86.94 210 VAL A C 1
ATOM 1648 O O . VAL A 1 210 ? 2.163 4.843 5.738 1.00 86.94 210 VAL A O 1
ATOM 1651 N N . ASN A 1 211 ? 0.998 4.193 7.552 1.00 86.38 211 ASN A N 1
ATOM 1652 C CA . ASN A 1 211 ? 2.105 3.599 8.299 1.00 86.38 211 ASN A CA 1
ATOM 1653 C C . ASN A 1 211 ? 3.292 4.569 8.453 1.00 86.38 211 ASN A C 1
ATOM 1655 O O . ASN A 1 211 ? 4.450 4.190 8.292 1.00 86.38 211 ASN A O 1
ATOM 1659 N N . GLY A 1 212 ? 2.991 5.846 8.722 1.00 86.44 212 GLY A N 1
ATOM 1660 C CA . GLY A 1 212 ? 3.987 6.912 8.889 1.00 86.44 212 GLY A CA 1
ATOM 1661 C C . GLY A 1 212 ? 4.586 7.458 7.589 1.00 86.44 212 GLY A C 1
ATOM 1662 O O . GLY A 1 212 ? 5.364 8.407 7.638 1.00 86.44 212 GLY A O 1
ATOM 1663 N N . LYS A 1 213 ? 4.224 6.909 6.424 1.00 81.38 213 LYS A N 1
ATOM 1664 C CA . LYS A 1 213 ? 4.679 7.413 5.123 1.00 81.38 213 LYS A CA 1
ATOM 1665 C C . LYS A 1 213 ? 3.670 8.386 4.544 1.00 81.38 213 LYS A C 1
ATOM 1667 O O . LYS A 1 213 ? 2.504 8.031 4.374 1.00 81.38 213 LYS A O 1
ATOM 1672 N N . GLN A 1 214 ? 4.135 9.582 4.204 1.00 86.25 214 GLN A N 1
ATOM 1673 C CA . GLN A 1 214 ? 3.319 10.606 3.561 1.00 86.25 214 GLN A CA 1
ATOM 1674 C C . GLN A 1 214 ? 2.837 10.128 2.185 1.00 86.25 214 GLN A C 1
ATOM 1676 O O . GLN A 1 214 ? 3.630 9.671 1.365 1.00 86.25 214 GLN A O 1
ATOM 1681 N N . ARG A 1 215 ? 1.531 10.247 1.945 1.00 79.69 215 ARG A N 1
ATOM 1682 C CA . ARG A 1 215 ? 0.847 9.896 0.691 1.00 79.69 215 ARG A CA 1
ATOM 1683 C C . ARG A 1 215 ? 0.290 11.101 -0.039 1.00 79.69 215 ARG A C 1
ATOM 1685 O O . ARG A 1 215 ? 0.254 11.096 -1.261 1.00 79.69 215 ARG A O 1
ATOM 1692 N N . ALA A 1 216 ? -0.131 12.118 0.702 1.00 84.88 216 ALA A N 1
ATOM 1693 C CA . ALA A 1 216 ? -0.620 13.365 0.141 1.00 84.88 216 ALA A CA 1
ATOM 1694 C C . ALA A 1 216 ? -0.347 14.529 1.097 1.00 84.88 216 ALA A C 1
ATOM 1696 O O . ALA A 1 216 ? -0.223 14.338 2.311 1.00 84.88 216 ALA A O 1
ATOM 1697 N N . ILE A 1 217 ? -0.286 15.730 0.530 1.00 90.94 217 ILE A N 1
ATOM 1698 C CA . ILE A 1 217 ? -0.384 16.998 1.250 1.00 90.94 217 ILE A CA 1
ATOM 1699 C C . ILE A 1 217 ? -1.608 17.707 0.682 1.00 90.94 217 ILE A C 1
ATOM 1701 O O . ILE A 1 217 ? -1.700 17.890 -0.529 1.00 90.94 217 ILE A O 1
ATOM 1705 N N . LEU A 1 218 ? -2.546 18.070 1.547 1.00 92.25 218 LEU A N 1
ATOM 1706 C CA . LEU A 1 218 ? -3.792 18.727 1.174 1.00 92.25 218 LEU A CA 1
ATOM 1707 C C . LEU A 1 218 ? -3.759 20.179 1.637 1.00 92.25 218 LEU A C 1
ATOM 1709 O O . LEU A 1 218 ? -3.488 20.441 2.806 1.00 92.25 218 LEU A O 1
ATOM 1713 N N . THR A 1 219 ? -4.044 21.101 0.723 1.00 92.44 219 THR A N 1
ATOM 1714 C CA . THR A 1 219 ? -4.327 22.525 0.993 1.00 92.44 219 THR A CA 1
ATOM 1715 C C . THR A 1 219 ? -5.832 22.803 1.043 1.00 92.44 219 THR A C 1
ATOM 1717 O O . THR A 1 219 ? -6.268 23.772 1.655 1.00 92.44 219 THR A O 1
ATOM 1720 N N . GLU A 1 220 ? -6.626 21.930 0.423 1.00 93.12 220 GLU A N 1
ATOM 1721 C CA . GLU A 1 220 ? -8.090 21.909 0.429 1.00 93.12 220 GLU A CA 1
ATOM 1722 C C . GLU A 1 220 ? -8.592 20.460 0.324 1.00 93.12 220 GLU A C 1
ATOM 1724 O O . GLU A 1 220 ? -7.813 19.548 0.015 1.00 93.12 220 GLU A O 1
ATOM 1729 N N . LEU A 1 221 ? -9.873 20.223 0.620 1.00 93.44 221 LEU A N 1
ATOM 1730 C CA . LEU A 1 221 ? -10.483 18.913 0.368 1.00 93.44 221 LEU A CA 1
ATOM 1731 C C . LEU A 1 221 ? -10.627 18.644 -1.142 1.00 93.44 221 LEU A C 1
ATOM 1733 O O . LEU A 1 221 ? -10.892 19.579 -1.898 1.00 93.44 221 LEU A O 1
ATOM 1737 N N . PRO A 1 222 ? -10.502 17.378 -1.590 1.00 90.00 222 PRO A N 1
ATOM 1738 C CA . PRO A 1 222 ? -10.766 17.002 -2.977 1.00 90.00 222 PRO A CA 1
ATOM 1739 C C . PRO A 1 222 ? -12.145 17.465 -3.472 1.00 90.00 222 PRO A C 1
ATOM 1741 O O . PRO A 1 222 ? -13.137 17.387 -2.743 1.00 90.00 222 PRO A O 1
ATOM 1744 N N . GLU A 1 223 ? -12.218 17.896 -4.734 1.00 87.31 223 GLU A N 1
ATOM 1745 C CA . GLU A 1 223 ? -13.491 18.248 -5.367 1.00 87.31 223 GLU A CA 1
ATOM 1746 C C . GLU A 1 223 ? -14.468 17.060 -5.378 1.00 87.31 223 GLU A C 1
ATOM 1748 O O . GLU A 1 223 ? -14.080 15.907 -5.576 1.00 87.31 223 GLU A O 1
ATOM 1753 N N . GLY A 1 224 ? -15.761 17.351 -5.209 1.00 85.38 224 GLY A N 1
ATOM 1754 C CA . GLY A 1 224 ? -16.831 16.354 -5.299 1.00 85.38 224 GLY A CA 1
ATOM 1755 C C . GLY A 1 224 ? -17.130 15.584 -4.010 1.00 85.38 224 GLY A C 1
ATOM 1756 O O . GLY A 1 224 ? -17.973 14.694 -4.046 1.00 85.38 224 GLY A O 1
ATOM 1757 N N . MET A 1 225 ? -16.490 15.920 -2.886 1.00 93.00 225 MET A N 1
ATOM 1758 C CA . MET A 1 225 ? -16.903 15.415 -1.574 1.00 93.00 225 MET A CA 1
ATOM 1759 C C . MET A 1 225 ? -18.221 16.058 -1.129 1.00 93.00 225 MET A C 1
ATOM 1761 O O . MET A 1 225 ? -18.357 17.285 -1.139 1.00 93.00 225 MET A O 1
ATOM 1765 N N . ASP A 1 226 ? -19.174 15.234 -0.695 1.00 91.81 226 ASP A N 1
ATOM 1766 C CA . ASP A 1 226 ? -20.459 15.718 -0.197 1.00 91.81 226 ASP A CA 1
ATOM 1767 C C . ASP A 1 226 ? -20.289 16.388 1.173 1.00 91.81 226 ASP A C 1
ATOM 1769 O O . ASP A 1 226 ? -19.402 16.047 1.965 1.00 91.81 226 ASP A O 1
ATOM 1773 N N . SER A 1 227 ? -21.131 17.385 1.455 1.00 93.25 227 SER A N 1
ATOM 1774 C CA . SER A 1 227 ? -21.138 18.080 2.741 1.00 93.25 227 SER A CA 1
ATOM 1775 C C . SER A 1 227 ? -22.364 17.701 3.558 1.00 93.25 227 SER A C 1
ATOM 1777 O O . SER A 1 227 ? -23.501 17.829 3.110 1.00 93.25 227 SER A O 1
ATOM 1779 N N . GLU A 1 228 ? -22.110 17.313 4.800 1.00 93.94 228 GLU A N 1
ATOM 1780 C CA . GLU A 1 228 ? -23.092 16.932 5.799 1.00 93.94 228 GLU A CA 1
ATOM 1781 C C . GLU A 1 228 ? -23.205 17.991 6.891 1.00 93.94 228 GLU A C 1
ATOM 1783 O O . GLU A 1 228 ? -22.238 18.682 7.223 1.00 93.94 228 GLU A O 1
ATOM 1788 N N . THR A 1 229 ? -24.398 18.104 7.478 1.00 94.38 229 THR A N 1
ATOM 1789 C CA . THR A 1 229 ? -24.671 19.019 8.594 1.00 94.38 229 THR A CA 1
ATOM 1790 C C . THR A 1 229 ? -25.141 18.249 9.823 1.00 94.38 229 THR A C 1
ATOM 1792 O O . THR A 1 229 ? -26.232 17.682 9.824 1.00 94.38 229 THR A O 1
ATOM 1795 N N . TYR A 1 230 ? -24.366 18.303 10.910 1.00 91.44 230 TYR A N 1
ATOM 1796 C CA . TYR A 1 230 ? -24.762 17.758 12.210 1.00 91.44 230 TYR A CA 1
ATOM 1797 C C . TYR A 1 230 ? -25.193 18.861 13.173 1.00 91.44 230 TYR A C 1
ATOM 1799 O O . TYR A 1 230 ? -24.409 19.732 13.555 1.00 91.44 230 TYR A O 1
ATOM 1807 N N . HIS A 1 231 ? -26.444 18.782 13.622 1.00 90.62 231 HIS A N 1
ATOM 1808 C CA . HIS A 1 231 ? -26.974 19.608 14.703 1.00 90.62 231 HIS A CA 1
ATOM 1809 C C . HIS A 1 231 ? -26.683 18.934 16.048 1.00 90.62 231 HIS A C 1
ATOM 1811 O O . HIS A 1 231 ? -27.223 17.868 16.332 1.00 90.62 231 HIS A O 1
ATOM 1817 N N . THR A 1 232 ? -25.848 19.552 16.884 1.00 88.00 232 THR A N 1
ATOM 1818 C CA . THR A 1 232 ? -25.463 18.996 18.189 1.00 88.00 232 THR A CA 1
ATOM 1819 C C . THR A 1 232 ? -25.237 20.092 19.233 1.00 88.00 232 THR A C 1
ATOM 1821 O O . THR A 1 232 ? -25.096 21.271 18.902 1.00 88.00 232 THR A O 1
ATOM 1824 N N . VAL A 1 233 ? -25.185 19.700 20.505 1.00 87.88 233 VAL A N 1
ATOM 1825 C CA . VAL A 1 233 ? -24.720 20.548 21.607 1.00 87.88 233 VAL A CA 1
ATOM 1826 C C . VAL A 1 233 ? -23.274 20.170 21.899 1.00 87.88 233 VAL A C 1
ATOM 1828 O O . VAL A 1 233 ? -23.002 19.081 22.397 1.00 87.88 233 VAL A O 1
ATOM 1831 N N . PHE A 1 234 ? -22.339 21.066 21.596 1.00 86.12 234 PHE A N 1
ATOM 1832 C CA . PHE A 1 234 ? -20.916 20.776 21.734 1.00 86.12 234 PHE A CA 1
ATOM 1833 C C . PHE A 1 234 ? -20.473 20.937 23.189 1.00 86.12 234 PHE A C 1
ATOM 1835 O O . PHE A 1 234 ? -20.446 22.055 23.720 1.00 86.12 234 PHE A O 1
ATOM 1842 N N . TYR A 1 235 ? -20.137 19.819 23.833 1.00 87.56 235 TYR A N 1
ATOM 1843 C CA . TYR A 1 235 ? -19.784 19.757 25.248 1.00 87.56 235 TYR A CA 1
ATOM 1844 C C . TYR A 1 235 ? -18.445 19.043 25.458 1.00 87.56 235 TYR A C 1
ATOM 1846 O O . TYR A 1 235 ? -18.322 17.849 25.189 1.00 87.56 235 TYR A O 1
ATOM 1854 N N . GLY A 1 236 ? -17.452 19.766 25.981 1.00 86.19 236 GLY A N 1
ATOM 1855 C CA . GLY A 1 236 ? -16.150 19.210 26.352 1.00 86.19 236 GLY A CA 1
ATOM 1856 C C . GLY A 1 236 ? -16.086 18.929 27.847 1.00 86.19 236 GLY A C 1
ATOM 1857 O O . GLY A 1 236 ? -16.463 19.784 28.654 1.00 86.19 236 GLY A O 1
ATOM 1858 N N . ARG A 1 237 ? -15.563 17.767 28.257 1.00 83.12 237 ARG A N 1
ATOM 1859 C CA . ARG A 1 237 ? -15.590 17.352 29.673 1.00 83.12 237 ARG A CA 1
ATOM 1860 C C . ARG A 1 237 ? -14.883 18.338 30.612 1.00 83.12 237 ARG A C 1
ATOM 1862 O O . ARG A 1 237 ? -15.314 18.515 31.749 1.00 83.12 237 ARG A O 1
ATOM 1869 N N . GLY A 1 238 ? -13.800 18.966 30.154 1.00 79.81 238 GLY A N 1
ATOM 1870 C CA . GLY A 1 238 ? -13.028 19.926 30.952 1.00 79.81 238 GLY A CA 1
ATOM 1871 C C . GLY A 1 238 ? -13.553 21.364 30.920 1.00 79.81 238 GLY A C 1
ATOM 1872 O O . GLY A 1 238 ? -13.352 22.104 31.878 1.00 79.81 238 GLY A O 1
ATOM 1873 N N . MET A 1 239 ? -14.211 21.764 29.832 1.00 80.62 239 MET A N 1
ATOM 1874 C CA . MET A 1 239 ? -14.499 23.173 29.532 1.00 80.62 239 MET A CA 1
ATOM 1875 C C . MET A 1 239 ? -15.999 23.507 29.511 1.00 80.62 239 MET A C 1
ATOM 1877 O O . MET A 1 239 ? -16.362 24.679 29.594 1.00 80.62 239 MET A O 1
ATOM 1881 N N . GLY A 1 240 ? -16.874 22.499 29.450 1.00 85.31 240 GLY A N 1
ATOM 1882 C CA . GLY A 1 240 ? -18.323 22.668 29.438 1.00 85.31 240 GLY A CA 1
ATOM 1883 C C . GLY A 1 240 ? -18.907 22.878 28.039 1.00 85.31 240 GLY A C 1
ATOM 1884 O O . GLY A 1 240 ? -18.391 22.370 27.047 1.00 85.31 240 GLY A O 1
ATOM 1885 N N . ILE A 1 241 ? -20.039 23.585 27.968 1.00 85.31 241 ILE A N 1
ATOM 1886 C CA . ILE A 1 241 ? -20.740 23.873 26.708 1.00 85.31 241 ILE A CA 1
ATOM 1887 C C . ILE A 1 241 ? -19.961 24.936 25.928 1.00 85.31 241 ILE A C 1
ATOM 1889 O O . ILE A 1 241 ? -19.689 26.008 26.465 1.00 85.31 241 ILE A O 1
ATOM 1893 N N . HIS A 1 242 ? -19.686 24.677 24.650 1.00 78.81 242 HIS A N 1
ATOM 1894 C CA . HIS A 1 242 ? -19.038 25.646 23.757 1.00 78.81 242 HIS A CA 1
ATOM 1895 C C . HIS A 1 242 ? -19.954 26.193 22.664 1.00 78.81 242 HIS A C 1
ATOM 1897 O O . HIS A 1 242 ? -19.629 27.208 22.056 1.00 78.81 242 HIS A O 1
ATOM 1903 N N . GLY A 1 243 ? -21.093 25.550 22.401 1.00 83.69 243 GLY A N 1
ATOM 1904 C CA . GLY A 1 243 ? -22.022 26.031 21.389 1.00 83.69 243 GLY A CA 1
ATOM 1905 C C . GLY A 1 243 ? -23.122 25.039 21.042 1.00 83.69 243 GLY A C 1
ATOM 1906 O O . GLY A 1 243 ? -23.108 23.880 21.453 1.00 83.69 243 GLY A O 1
ATOM 1907 N N . THR A 1 244 ? -24.085 25.534 20.273 1.00 85.62 244 THR A N 1
ATOM 1908 C CA . THR A 1 244 ? -25.181 24.756 19.664 1.00 85.62 244 THR A CA 1
ATOM 1909 C C . THR A 1 244 ? -25.209 24.920 18.142 1.00 85.62 244 THR A C 1
ATOM 1911 O O . THR A 1 244 ? -26.158 24.516 17.472 1.00 85.62 244 THR A O 1
ATOM 1914 N N . THR A 1 245 ? -24.169 25.556 17.595 1.00 84.44 245 THR A N 1
ATOM 1915 C CA . THR A 1 245 ? -24.014 25.783 16.162 1.00 84.44 245 THR A CA 1
ATOM 1916 C C . THR A 1 245 ? -23.791 24.444 15.456 1.00 84.44 245 THR A C 1
ATOM 1918 O O . THR A 1 245 ? -23.010 23.632 15.956 1.00 84.44 245 THR A O 1
ATOM 1921 N N . PRO A 1 246 ? -24.439 24.197 14.305 1.00 89.62 246 PRO A N 1
ATOM 1922 C CA . PRO A 1 246 ? -24.222 22.973 13.546 1.00 89.62 246 PRO A CA 1
ATOM 1923 C C . PRO A 1 246 ? -22.792 22.871 13.010 1.00 89.62 246 PRO A C 1
ATOM 1925 O O . PRO A 1 246 ? -22.206 23.873 12.588 1.00 89.62 246 PRO A O 1
ATOM 1928 N N . PHE A 1 247 ? -22.266 21.650 12.959 1.00 90.69 247 PHE A N 1
ATOM 1929 C CA . PHE A 1 247 ? -21.018 21.345 12.264 1.00 90.69 247 PHE A CA 1
ATOM 1930 C C . PHE A 1 247 ? -21.323 20.979 10.820 1.00 90.69 247 PHE A C 1
ATOM 1932 O O . PHE A 1 247 ? -22.229 20.190 10.564 1.00 90.69 247 PHE A O 1
ATOM 1939 N N . ILE A 1 248 ? -20.571 21.568 9.892 1.00 93.31 248 ILE A N 1
ATOM 1940 C CA . ILE A 1 248 ? -20.725 21.360 8.452 1.00 93.31 248 ILE A CA 1
ATOM 1941 C C . ILE A 1 248 ? -19.368 20.936 7.905 1.00 93.31 248 ILE A C 1
ATOM 1943 O O . ILE A 1 248 ? -18.401 21.684 8.048 1.00 93.31 248 ILE A O 1
ATOM 1947 N N . GLY A 1 249 ? -19.303 19.756 7.301 1.00 94.88 249 GLY A N 1
ATOM 1948 C CA . GLY A 1 249 ? -18.072 19.167 6.772 1.00 94.88 249 GLY A CA 1
ATOM 1949 C C . GLY A 1 249 ? -18.364 17.931 5.930 1.00 94.88 249 GLY A C 1
ATOM 1950 O O . GLY A 1 249 ? -19.526 17.609 5.714 1.00 94.88 249 GLY A O 1
ATOM 1951 N N . SER A 1 250 ? -17.331 17.246 5.462 1.00 96.69 250 SER A N 1
ATOM 1952 C CA . SER A 1 250 ? -17.446 16.025 4.655 1.00 96.69 250 SER A CA 1
ATOM 1953 C C . SER A 1 250 ? -17.084 14.797 5.481 1.00 96.69 250 SER A C 1
ATOM 1955 O O . SER A 1 250 ? -16.387 14.905 6.493 1.00 96.69 250 SER A O 1
ATOM 1957 N N . MET A 1 251 ? -17.549 13.612 5.086 1.00 96.56 251 MET A N 1
ATOM 1958 C CA . MET A 1 251 ? -17.272 12.392 5.845 1.00 96.56 251 MET A CA 1
ATOM 1959 C C . MET A 1 251 ? -15.797 11.988 5.713 1.00 96.56 251 MET A C 1
ATOM 1961 O O . MET A 1 251 ? -15.279 11.804 4.613 1.00 96.56 251 MET A O 1
ATOM 1965 N N . LEU A 1 252 ? -15.111 11.766 6.838 1.00 97.50 252 LEU A N 1
ATOM 1966 C CA . LEU A 1 252 ? -13.693 11.393 6.833 1.00 97.50 252 LEU A CA 1
ATOM 1967 C C . LEU A 1 252 ? -13.439 10.073 6.084 1.00 97.50 252 LEU A C 1
ATOM 1969 O O . LEU A 1 252 ? -12.411 9.925 5.425 1.00 97.50 252 LEU A O 1
ATOM 1973 N N . LYS A 1 253 ? -14.383 9.125 6.145 1.00 95.56 253 LYS A N 1
ATOM 1974 C CA . LYS A 1 253 ? -14.288 7.836 5.439 1.00 95.56 253 LYS A CA 1
ATOM 1975 C C . LYS A 1 253 ? -14.162 7.981 3.921 1.00 95.56 253 LYS A C 1
ATOM 1977 O O . LYS A 1 253 ? -13.520 7.138 3.301 1.00 95.56 253 LYS A O 1
ATOM 1982 N N . GLU A 1 254 ? -14.744 9.031 3.340 1.00 94.94 254 GLU A N 1
ATOM 1983 C CA . GLU A 1 254 ? -14.645 9.317 1.905 1.00 94.94 254 GLU A CA 1
ATOM 1984 C C . GLU A 1 254 ? -13.241 9.805 1.560 1.00 94.94 254 GLU A C 1
ATOM 1986 O O . GLU A 1 254 ? -12.623 9.274 0.639 1.00 94.94 254 GLU A O 1
ATOM 1991 N N . LEU A 1 255 ? -12.688 10.718 2.368 1.00 95.06 255 LEU A N 1
ATOM 1992 C CA . LEU A 1 255 ? -11.337 11.249 2.175 1.00 95.06 255 LEU A CA 1
ATOM 1993 C C . LEU A 1 255 ? -10.273 10.147 2.213 1.00 95.06 255 LEU A C 1
ATOM 1995 O O . LEU A 1 255 ? -9.323 10.165 1.433 1.00 95.06 255 LEU A O 1
ATOM 1999 N N . ILE A 1 256 ? -10.418 9.190 3.134 1.00 93.94 256 ILE A N 1
ATOM 2000 C CA . ILE A 1 256 ? -9.417 8.135 3.330 1.00 93.94 256 ILE A CA 1
ATOM 2001 C C . ILE A 1 256 ? -9.661 6.884 2.467 1.00 93.94 256 ILE A C 1
ATOM 2003 O O . ILE A 1 256 ? -8.866 5.948 2.537 1.00 93.94 256 ILE A O 1
ATOM 2007 N N . SER A 1 257 ? -10.732 6.846 1.664 1.00 89.75 257 SER A N 1
ATOM 2008 C CA . SER A 1 257 ? -11.192 5.651 0.931 1.00 89.75 257 SER A CA 1
ATOM 2009 C C . SER A 1 257 ? -10.157 5.056 -0.032 1.00 89.75 257 SER A C 1
ATOM 2011 O O . SER A 1 257 ? -10.049 3.834 -0.142 1.00 89.75 257 SER A O 1
ATOM 2013 N N . ASP A 1 258 ? -9.328 5.898 -0.650 1.00 82.06 258 ASP A N 1
ATOM 2014 C CA . ASP A 1 258 ? -8.263 5.467 -1.562 1.00 82.06 258 ASP A CA 1
ATOM 2015 C C . ASP A 1 258 ? -7.097 4.759 -0.849 1.00 82.06 258 ASP A C 1
ATOM 2017 O O . ASP A 1 258 ? -6.356 3.999 -1.478 1.00 82.06 258 ASP A O 1
ATOM 2021 N N . TYR A 1 259 ? -6.932 4.984 0.459 1.00 83.19 259 TYR A N 1
ATOM 2022 C CA . TYR A 1 259 ? -5.707 4.671 1.203 1.00 83.19 259 TYR A CA 1
ATOM 2023 C C . TYR A 1 259 ? -5.786 3.394 2.047 1.00 83.19 259 TYR A C 1
ATOM 2025 O O . TYR A 1 259 ? -4.820 3.047 2.727 1.00 83.19 259 TYR A O 1
ATOM 2033 N N . TYR A 1 260 ? -6.908 2.675 2.004 1.00 83.94 260 TYR A N 1
ATOM 2034 C CA . TYR A 1 260 ? -7.050 1.356 2.621 1.00 83.94 260 TYR A CA 1
ATOM 2035 C C . TYR A 1 260 ? -7.804 0.391 1.697 1.00 83.94 260 TYR A C 1
ATOM 2037 O O . TYR A 1 260 ? -8.438 0.786 0.715 1.00 83.94 260 TYR A O 1
ATOM 2045 N N . ARG A 1 261 ? -7.748 -0.907 2.007 1.00 80.19 261 ARG A N 1
ATOM 2046 C CA . ARG A 1 261 ? -8.650 -1.907 1.424 1.00 80.19 261 ARG A CA 1
ATOM 2047 C C . ARG A 1 261 ? -9.427 -2.599 2.527 1.00 80.19 261 ARG A C 1
ATOM 2049 O O . ARG A 1 261 ? -8.881 -2.951 3.573 1.00 80.19 261 ARG A O 1
ATOM 2056 N N . LEU A 1 262 ? -10.726 -2.772 2.299 1.00 84.62 262 LEU A N 1
ATOM 2057 C CA . LEU A 1 262 ? -11.611 -3.391 3.274 1.00 84.62 262 LEU A CA 1
ATOM 2058 C C . LEU A 1 262 ? -11.312 -4.895 3.366 1.00 84.62 262 LEU A C 1
ATOM 2060 O O . LEU A 1 262 ? -11.552 -5.656 2.429 1.00 84.62 262 LEU A O 1
ATOM 2064 N N . SER A 1 263 ? -10.801 -5.328 4.514 1.00 86.44 263 SER A N 1
ATOM 2065 C CA . SER A 1 263 ? -10.523 -6.732 4.820 1.00 86.44 263 SER A CA 1
ATOM 2066 C C . SER A 1 263 ? -10.874 -7.041 6.275 1.00 86.44 263 SER A C 1
ATOM 2068 O O . SER A 1 263 ? -11.040 -6.134 7.095 1.00 86.44 263 SER A O 1
ATOM 2070 N N . ALA A 1 264 ? -10.990 -8.329 6.616 1.00 90.00 264 ALA A N 1
ATOM 2071 C CA . ALA A 1 264 ? -11.214 -8.732 8.003 1.00 90.00 264 ALA A CA 1
ATOM 2072 C C . ALA A 1 264 ? -10.094 -8.224 8.922 1.00 90.00 264 ALA A C 1
ATOM 2074 O O . ALA A 1 264 ? -10.378 -7.687 9.988 1.00 90.00 264 ALA A O 1
ATOM 2075 N N . GLU A 1 265 ? -8.841 -8.326 8.477 1.00 90.12 265 GLU A N 1
ATOM 2076 C CA . GLU A 1 265 ? -7.679 -7.921 9.262 1.00 90.12 265 GLU A CA 1
ATOM 2077 C C . GLU A 1 265 ? -7.556 -6.397 9.394 1.00 90.12 265 GLU A C 1
ATOM 2079 O O . GLU A 1 265 ? -7.294 -5.901 10.490 1.00 90.12 265 GLU A O 1
ATOM 2084 N N . ALA A 1 266 ? -7.832 -5.642 8.323 1.00 90.50 266 ALA A N 1
ATOM 2085 C CA . ALA A 1 266 ? -7.858 -4.181 8.366 1.00 90.50 266 ALA A CA 1
ATOM 2086 C C . ALA A 1 266 ? -8.908 -3.671 9.365 1.00 90.50 266 ALA A C 1
ATOM 2088 O O . ALA A 1 266 ? -8.620 -2.778 10.158 1.00 90.50 266 ALA A O 1
ATOM 2089 N N . LEU A 1 267 ? -10.097 -4.283 9.398 1.00 94.50 267 LEU A N 1
ATOM 2090 C CA . LEU A 1 267 ? -11.124 -3.954 10.389 1.00 94.50 267 LEU A CA 1
ATOM 2091 C C . LEU A 1 267 ? -10.745 -4.400 11.805 1.00 94.50 267 LEU A C 1
ATOM 2093 O O . LEU A 1 267 ? -11.078 -3.714 12.763 1.00 94.50 267 LEU A O 1
ATOM 2097 N N . GLN A 1 268 ? -10.062 -5.537 11.954 1.00 95.56 268 GLN A N 1
ATOM 2098 C CA . GLN A 1 268 ? -9.638 -6.061 13.254 1.00 95.56 268 GLN A CA 1
ATOM 2099 C C . GLN A 1 268 ? -8.517 -5.259 13.905 1.00 95.56 268 GLN A C 1
ATOM 2101 O O . GLN A 1 268 ? -8.493 -5.188 15.130 1.00 95.56 268 GLN A O 1
ATOM 2106 N N . LYS A 1 269 ? -7.582 -4.711 13.125 1.00 95.00 269 LYS A N 1
ATOM 2107 C CA . LYS A 1 269 ? -6.316 -4.169 13.649 1.00 95.00 269 LYS A CA 1
ATOM 2108 C C . LYS A 1 269 ? -6.001 -2.743 13.203 1.00 95.00 269 LYS A C 1
ATOM 2110 O O . LYS A 1 269 ? -5.122 -2.124 13.792 1.00 95.00 269 LYS A O 1
ATOM 2115 N N . GLY A 1 270 ? -6.664 -2.239 12.164 1.00 95.19 270 GLY A N 1
ATOM 2116 C CA . GLY A 1 270 ? -6.389 -0.916 11.617 1.00 95.19 270 GLY A CA 1
ATOM 2117 C C . GLY A 1 270 ? -6.713 0.191 12.617 1.00 95.19 270 GLY A C 1
ATOM 2118 O O . GLY A 1 270 ? -7.772 0.175 13.247 1.00 95.19 270 GLY A O 1
ATOM 2119 N N . MET A 1 271 ? -5.820 1.171 12.723 1.00 96.81 271 MET A N 1
ATOM 2120 C CA . MET A 1 271 ? -5.997 2.382 13.524 1.00 96.81 271 MET A CA 1
ATOM 2121 C C . MET A 1 271 ? -5.897 3.619 12.630 1.00 96.81 271 MET A C 1
ATOM 2123 O O . MET A 1 271 ? -5.232 3.600 11.598 1.00 96.81 271 MET A O 1
ATOM 2127 N N . VAL A 1 272 ? -6.527 4.711 13.043 1.00 97.75 272 VAL A N 1
ATOM 2128 C CA . VAL A 1 272 ? -6.381 6.038 12.444 1.00 97.75 272 VAL A CA 1
ATOM 2129 C C . VAL A 1 272 ? -5.971 6.992 13.555 1.00 97.75 272 VAL A C 1
ATOM 2131 O O . VAL A 1 272 ? -6.654 7.110 14.574 1.00 97.75 272 VAL A O 1
ATOM 2134 N N . VAL A 1 273 ? -4.833 7.650 13.371 1.00 97.69 273 VAL A N 1
ATOM 2135 C CA . VAL A 1 273 ? -4.341 8.690 14.269 1.00 97.69 273 VAL A CA 1
ATOM 2136 C C . VAL A 1 273 ? -4.580 10.025 13.604 1.00 97.69 273 VAL A C 1
ATOM 2138 O O . VAL A 1 273 ? -4.189 10.218 12.455 1.00 97.69 273 VAL A O 1
ATOM 2141 N N . ILE A 1 274 ? -5.210 10.946 14.321 1.00 98.00 274 ILE A N 1
ATOM 2142 C CA . ILE A 1 274 ? -5.372 12.314 13.841 1.00 98.00 274 ILE A CA 1
ATOM 2143 C C . ILE A 1 274 ? -4.667 13.234 14.820 1.00 98.00 274 ILE A C 1
ATOM 2145 O O . ILE A 1 274 ? -4.906 13.141 16.025 1.00 98.00 274 ILE A O 1
ATOM 2149 N N . ALA A 1 275 ? -3.781 14.081 14.303 1.00 96.75 275 ALA A N 1
ATOM 2150 C CA . ALA A 1 275 ? -2.937 14.963 15.091 1.00 96.75 275 ALA A CA 1
ATOM 2151 C C . ALA A 1 275 ? -3.068 16.417 14.626 1.00 96.75 275 ALA A C 1
ATOM 2153 O O . ALA A 1 275 ? -3.054 16.731 13.432 1.00 96.75 275 ALA A O 1
ATOM 2154 N N . GLY A 1 276 ? -3.189 17.308 15.602 1.00 95.06 276 GLY A N 1
ATOM 2155 C CA . GLY A 1 276 ? -3.137 18.745 15.436 1.00 95.06 276 GLY A CA 1
ATOM 2156 C C . GLY A 1 276 ? -1.706 19.278 15.430 1.00 95.06 276 GLY A C 1
ATOM 2157 O O . GLY A 1 276 ? -0.765 18.614 15.869 1.00 95.06 276 GLY A O 1
ATOM 2158 N N . LEU A 1 277 ? -1.551 20.511 14.953 1.00 92.44 277 LEU A N 1
ATOM 2159 C CA . LEU A 1 277 ? -0.272 21.226 14.884 1.00 92.44 277 LEU A CA 1
ATOM 2160 C C . LEU A 1 277 ? 0.424 21.380 16.251 1.00 92.44 277 LEU A C 1
ATOM 2162 O O . LEU A 1 277 ? 1.648 21.438 16.331 1.00 92.44 277 LEU A O 1
ATOM 2166 N N . ASP A 1 278 ? -0.351 21.436 17.331 1.00 92.25 278 ASP A N 1
ATOM 2167 C CA . ASP A 1 278 ? 0.118 21.541 18.715 1.00 92.25 278 ASP A CA 1
ATOM 2168 C C . ASP A 1 278 ? 0.470 20.182 19.349 1.00 92.25 278 ASP A C 1
ATOM 2170 O O . ASP A 1 278 ? 0.765 20.115 20.545 1.00 92.25 278 ASP A O 1
ATOM 2174 N N . GLY A 1 279 ? 0.420 19.095 18.574 1.00 93.19 279 GLY A N 1
ATOM 2175 C CA . GLY A 1 279 ? 0.629 17.726 19.039 1.00 93.19 279 GLY A CA 1
ATOM 2176 C C . GLY A 1 279 ? -0.581 17.111 19.749 1.00 93.19 279 GLY A C 1
ATOM 2177 O O . GLY A 1 279 ? -0.495 15.962 20.196 1.00 93.19 279 GLY A O 1
ATOM 2178 N N . TYR A 1 280 ? -1.710 17.831 19.854 1.00 94.81 280 TYR A N 1
ATOM 2179 C CA . TYR A 1 280 ? -2.961 17.265 20.354 1.00 94.81 280 TYR A CA 1
ATOM 2180 C C . TYR A 1 280 ? -3.482 16.208 19.383 1.00 94.81 280 TYR A C 1
ATOM 2182 O O . TYR A 1 280 ? -3.497 16.430 18.177 1.00 94.81 280 TYR A O 1
ATOM 2190 N N . ARG A 1 281 ? -3.892 15.041 19.879 1.00 96.31 281 ARG A N 1
ATOM 2191 C CA . ARG A 1 281 ? -4.150 13.878 19.021 1.00 96.31 281 ARG A CA 1
ATOM 2192 C C . ARG A 1 281 ? -5.225 12.964 19.574 1.00 96.31 281 ARG A C 1
ATOM 2194 O O . ARG A 1 281 ? -5.424 12.913 20.783 1.00 96.31 281 ARG A O 1
ATOM 2201 N N . ALA A 1 282 ? -5.856 12.198 18.693 1.00 97.25 282 ALA A N 1
ATOM 2202 C CA . ALA A 1 282 ? -6.839 11.185 19.055 1.00 97.25 282 ALA A CA 1
ATOM 2203 C C . ALA A 1 282 ? -6.609 9.880 18.281 1.00 97.25 282 ALA A C 1
ATOM 2205 O O . ALA A 1 282 ? -6.180 9.891 17.124 1.00 97.25 282 ALA A O 1
ATOM 2206 N N . ALA A 1 283 ? -6.910 8.761 18.944 1.00 97.19 283 ALA A N 1
ATOM 2207 C CA . ALA A 1 283 ? -6.938 7.431 18.356 1.00 97.19 283 ALA A CA 1
ATOM 2208 C C . ALA A 1 283 ? -8.364 7.066 17.938 1.00 97.19 283 ALA A C 1
ATOM 2210 O O . ALA A 1 283 ? -9.307 7.160 18.728 1.00 97.19 283 ALA A O 1
ATOM 2211 N N . PHE A 1 284 ? -8.487 6.561 16.718 1.00 98.31 284 PHE A N 1
ATOM 2212 C CA . PHE A 1 284 ? -9.682 5.913 16.198 1.00 98.31 284 PHE A CA 1
ATOM 2213 C C . PHE A 1 284 ? -9.293 4.528 15.691 1.00 98.31 284 PHE A C 1
ATOM 2215 O O . PHE A 1 284 ? -8.158 4.319 15.259 1.00 98.31 284 PHE A O 1
ATOM 2222 N N . THR A 1 285 ? -10.209 3.565 15.715 1.00 97.75 285 THR A N 1
ATOM 2223 C CA . THR A 1 285 ? -10.002 2.351 14.907 1.00 97.75 285 THR A CA 1
ATOM 2224 C C . THR A 1 285 ? -10.426 2.626 13.470 1.00 97.75 285 THR A C 1
ATOM 2226 O O . THR A 1 285 ? -11.294 3.459 13.221 1.00 97.75 285 THR A O 1
ATOM 2229 N N . LEU A 1 286 ? -9.858 1.914 12.494 1.00 96.88 286 LEU A N 1
ATOM 2230 C CA . LEU A 1 286 ? -10.318 2.023 11.106 1.00 96.88 286 LEU A CA 1
ATOM 2231 C C . LEU A 1 286 ? -11.813 1.685 11.013 1.00 96.88 286 LEU A C 1
ATOM 2233 O O . LEU A 1 286 ? -12.566 2.384 10.343 1.00 96.88 286 LEU A O 1
ATOM 2237 N N . SER A 1 287 ? -12.253 0.654 11.742 1.00 96.25 287 SER A N 1
ATOM 2238 C CA . SER A 1 287 ? -13.661 0.249 11.802 1.00 96.25 287 SER A CA 1
ATOM 2239 C C . SER A 1 287 ? -14.568 1.354 12.358 1.00 96.25 287 SER A C 1
ATOM 2241 O O . SER A 1 287 ? -15.662 1.561 11.840 1.00 96.25 287 SER A O 1
ATOM 2243 N N . GLU A 1 288 ? -14.116 2.109 13.360 1.00 96.12 288 GLU A N 1
ATOM 2244 C CA . GLU A 1 288 ? -14.849 3.263 13.886 1.00 96.12 288 GLU A CA 1
ATOM 2245 C C . GLU A 1 288 ? -15.072 4.362 12.838 1.00 96.12 288 GLU A C 1
ATOM 2247 O O . GLU A 1 288 ? -16.079 5.056 12.917 1.00 96.12 288 GLU A O 1
ATOM 2252 N N . ILE A 1 289 ? -14.176 4.510 11.857 1.00 97.25 289 ILE A N 1
ATOM 2253 C CA . ILE A 1 289 ? -14.309 5.513 10.793 1.00 97.25 289 ILE A CA 1
ATOM 2254 C C . ILE A 1 289 ? -15.122 4.988 9.605 1.00 97.25 289 ILE A C 1
ATOM 2256 O O . ILE A 1 289 ? -15.916 5.730 9.043 1.00 97.25 289 ILE A O 1
ATOM 2260 N N . VAL A 1 290 ? -14.924 3.732 9.187 1.00 95.31 290 VAL A N 1
ATOM 2261 C CA . VAL A 1 290 ? -15.406 3.259 7.868 1.00 95.31 290 VAL A CA 1
ATOM 2262 C C . VAL A 1 290 ? -16.494 2.188 7.927 1.00 95.31 290 VAL A C 1
ATOM 2264 O O . VAL A 1 290 ? -17.040 1.809 6.894 1.00 95.31 290 VAL A O 1
ATOM 2267 N N . ASN A 1 291 ? -16.793 1.655 9.112 1.00 95.50 291 ASN A N 1
ATOM 2268 C CA . ASN A 1 291 ? -17.596 0.441 9.276 1.00 95.50 291 ASN A CA 1
ATOM 2269 C C . ASN A 1 291 ? -18.777 0.634 10.241 1.00 95.50 291 ASN A C 1
ATOM 2271 O O . ASN A 1 291 ? -19.303 -0.339 10.781 1.00 95.50 291 ASN A O 1
ATOM 2275 N N . ARG A 1 292 ? -19.200 1.878 10.480 1.00 93.06 292 ARG A N 1
ATOM 2276 C CA . ARG A 1 292 ? -20.316 2.179 11.381 1.00 93.06 292 ARG A CA 1
ATOM 2277 C C . ARG A 1 292 ? -21.664 1.835 10.755 1.00 93.06 292 ARG A C 1
ATOM 2279 O O . ARG A 1 292 ? -21.905 2.064 9.572 1.00 93.06 292 ARG A O 1
ATOM 2286 N N . ASN A 1 293 ? -22.578 1.312 11.568 1.00 92.62 293 ASN A N 1
ATOM 2287 C CA . ASN A 1 293 ? -23.952 1.001 11.166 1.00 92.62 293 ASN A CA 1
ATOM 2288 C C . ASN A 1 293 ? -25.001 1.983 11.717 1.00 92.62 293 ASN A C 1
ATOM 2290 O O . ASN A 1 293 ? -26.159 1.909 11.307 1.00 92.62 293 ASN A O 1
ATOM 2294 N N . ASP A 1 294 ? -24.605 2.890 12.612 1.00 91.12 294 ASP A N 1
ATOM 2295 C CA . ASP A 1 294 ? -25.473 3.892 13.243 1.00 91.12 294 ASP A CA 1
ATOM 2296 C C . ASP A 1 294 ? -25.493 5.243 12.516 1.00 91.12 294 ASP A C 1
ATOM 2298 O O . ASP A 1 294 ? -26.330 6.076 12.844 1.00 91.12 294 ASP A O 1
ATOM 2302 N N . GLN A 1 295 ? -24.642 5.419 11.498 1.00 87.06 295 GLN A N 1
ATOM 2303 C CA . GLN A 1 295 ? -24.512 6.647 10.704 1.00 87.06 295 GLN A CA 1
ATOM 2304 C C . GLN A 1 295 ? -24.061 7.876 11.518 1.00 87.06 295 GLN A C 1
ATOM 2306 O O . GLN A 1 295 ? -24.254 9.003 11.077 1.00 87.06 295 GLN A O 1
ATOM 2311 N N . GLU A 1 296 ? -23.443 7.683 12.687 1.00 89.06 296 GLU A N 1
ATOM 2312 C CA . GLU A 1 296 ? -22.809 8.772 13.440 1.00 89.06 296 GLU A CA 1
ATOM 2313 C C . GLU A 1 296 ? -21.345 8.916 13.000 1.00 89.06 296 GLU A C 1
ATOM 2315 O O . GLU A 1 296 ? -20.432 8.344 13.593 1.00 89.06 296 GLU A O 1
ATOM 2320 N N . GLU A 1 297 ? -21.126 9.620 11.893 1.00 93.06 297 GLU A N 1
ATOM 2321 C CA . GLU A 1 297 ? -19.832 9.648 11.199 1.00 93.06 297 GLU A CA 1
ATOM 2322 C C . GLU A 1 297 ? -18.844 10.673 11.779 1.00 93.06 297 GLU A C 1
ATOM 2324 O O . GLU A 1 297 ? -19.214 11.651 12.432 1.00 93.06 297 GLU A O 1
ATOM 2329 N N . VAL A 1 298 ? -17.555 10.486 11.490 1.00 96.44 298 VAL A N 1
ATOM 2330 C CA . VAL A 1 298 ? -16.536 11.510 11.753 1.00 96.44 298 VAL A CA 1
ATOM 2331 C C . VAL A 1 298 ? -16.475 12.467 10.568 1.00 96.44 298 VAL A C 1
ATOM 2333 O O . VAL A 1 298 ? -16.246 12.038 9.436 1.00 96.44 298 VAL A O 1
ATOM 2336 N N . LEU A 1 299 ? -16.659 13.761 10.824 1.00 96.75 299 LEU A N 1
ATOM 2337 C CA . LEU A 1 299 ? -16.523 14.805 9.815 1.00 96.75 299 LEU A CA 1
ATOM 2338 C C . LEU A 1 299 ? -15.113 15.391 9.792 1.00 96.75 299 LEU A C 1
ATOM 2340 O O . LEU A 1 299 ? -14.513 15.637 10.842 1.00 96.75 299 LEU A O 1
ATOM 2344 N N . ILE A 1 300 ? -14.645 15.696 8.585 1.00 96.88 300 ILE A N 1
ATOM 2345 C CA . ILE A 1 300 ? -13.566 16.644 8.331 1.00 96.88 300 ILE A CA 1
ATOM 2346 C C . ILE A 1 300 ? -14.157 17.958 7.814 1.00 96.88 300 ILE A C 1
ATOM 2348 O O . ILE A 1 300 ? -14.993 17.984 6.914 1.00 96.88 300 ILE A O 1
ATOM 2352 N N . ILE A 1 301 ? -13.747 19.062 8.423 1.00 95.12 301 ILE A N 1
ATOM 2353 C CA . ILE A 1 301 ? -14.207 20.414 8.116 1.00 95.12 301 ILE A CA 1
ATOM 2354 C C . ILE A 1 301 ? -13.060 21.137 7.431 1.00 95.12 301 ILE A C 1
ATOM 2356 O O . ILE A 1 301 ? -11.963 21.169 7.981 1.00 95.12 301 ILE A O 1
ATOM 2360 N N . ASP A 1 302 ? -13.331 21.734 6.275 1.00 94.06 302 ASP A N 1
ATOM 2361 C CA . ASP A 1 302 ? -12.385 22.564 5.533 1.00 94.06 302 ASP A CA 1
ATOM 2362 C C . ASP A 1 302 ? -12.858 24.020 5.536 1.00 94.06 302 ASP A C 1
ATOM 2364 O O . ASP A 1 302 ? -13.744 24.417 4.773 1.00 94.06 302 ASP A O 1
ATOM 2368 N N . ARG A 1 303 ? -12.349 24.803 6.489 1.00 87.62 303 ARG A N 1
ATOM 2369 C CA . ARG A 1 303 ? -12.742 26.199 6.707 1.00 87.62 303 ARG A CA 1
ATOM 2370 C C . ARG A 1 303 ? -11.562 26.997 7.215 1.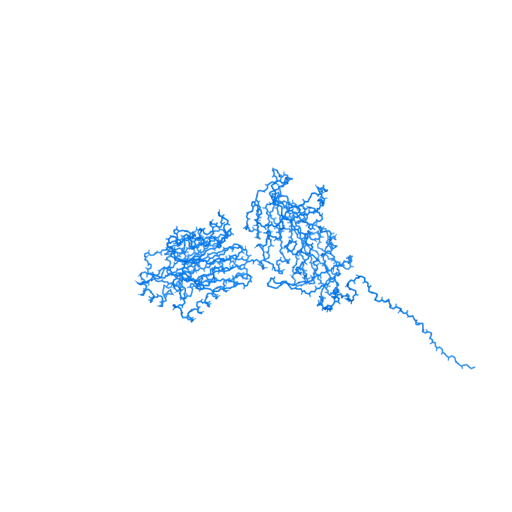00 87.62 303 ARG A C 1
ATOM 2372 O O . ARG A 1 303 ? -10.962 26.661 8.228 1.00 87.62 303 ARG A O 1
ATOM 2379 N N . ASP A 1 304 ? -11.299 28.114 6.554 1.00 83.81 304 ASP A N 1
ATOM 2380 C CA . ASP A 1 304 ? -10.166 28.963 6.888 1.00 83.81 304 ASP A CA 1
ATOM 2381 C C . ASP A 1 304 ? -10.310 29.612 8.276 1.00 83.81 304 ASP A C 1
ATOM 2383 O O . ASP A 1 304 ? -11.140 30.501 8.484 1.00 83.81 304 ASP A O 1
ATOM 2387 N N . ASN A 1 305 ? -9.505 29.128 9.226 1.00 77.50 305 ASN A N 1
ATOM 2388 C CA . ASN A 1 305 ? -9.272 29.699 10.554 1.00 77.50 305 ASN A CA 1
ATOM 2389 C C . ASN A 1 305 ? -10.538 30.107 11.331 1.00 77.50 305 ASN A C 1
ATOM 2391 O O . ASN A 1 305 ? -10.595 31.147 11.999 1.00 77.50 305 ASN A O 1
ATOM 2395 N N . TYR A 1 306 ? -11.584 29.284 11.263 1.00 78.44 306 TYR A N 1
ATOM 2396 C CA . TYR A 1 306 ? -12.808 29.550 12.009 1.00 78.44 306 TYR A CA 1
ATOM 2397 C C . TYR A 1 306 ? -12.561 29.340 13.513 1.00 78.44 306 TYR A C 1
ATOM 2399 O O . TYR A 1 306 ? -12.012 28.327 13.931 1.00 78.44 306 TYR A O 1
ATOM 2407 N N . GLU A 1 307 ? -12.933 30.310 14.352 1.00 74.00 307 GLU A N 1
ATOM 2408 C CA . GLU A 1 307 ? -12.759 30.229 15.817 1.00 74.00 307 GLU A CA 1
ATOM 2409 C C . GLU A 1 307 ? -11.328 29.863 16.287 1.00 74.00 307 GLU A C 1
ATOM 2411 O O . GLU A 1 307 ? -11.150 29.181 17.307 1.00 74.00 307 GLU A O 1
ATOM 2416 N N . GLY A 1 308 ? -10.305 30.309 15.545 1.00 76.50 308 GLY A N 1
ATOM 2417 C CA . GLY A 1 308 ? -8.896 30.040 15.853 1.00 76.50 308 GLY A CA 1
ATOM 2418 C C . GLY A 1 308 ? -8.431 28.617 15.521 1.00 76.50 308 GLY A C 1
ATOM 2419 O O . GLY A 1 308 ? -7.494 28.134 16.155 1.00 76.50 308 GLY A O 1
ATOM 2420 N N . ALA A 1 309 ? -9.126 27.928 14.613 1.00 81.19 309 ALA A N 1
ATOM 2421 C CA . ALA A 1 309 ? -8.766 26.615 14.083 1.00 81.19 309 ALA A CA 1
ATOM 2422 C C . ALA A 1 309 ? -7.717 26.688 12.951 1.00 81.19 309 ALA A C 1
ATOM 2424 O O . ALA A 1 309 ? -7.346 27.762 12.486 1.00 81.19 309 ALA A O 1
ATOM 2425 N N . GLY A 1 310 ? -7.237 25.533 12.482 1.00 85.31 310 GLY A N 1
ATOM 2426 C CA . GLY A 1 310 ? -6.464 25.461 11.238 1.00 85.31 310 GLY A CA 1
ATOM 2427 C C . GLY A 1 310 ? -7.366 25.527 10.008 1.00 85.31 310 GLY A C 1
ATOM 2428 O O . GLY A 1 310 ? -8.564 25.774 10.126 1.00 85.31 310 GLY A O 1
ATOM 2429 N N . ARG A 1 311 ? -6.801 25.258 8.826 1.00 93.06 311 ARG A N 1
ATOM 2430 C CA . ARG A 1 311 ? -7.589 25.037 7.605 1.00 93.06 311 ARG A CA 1
ATOM 2431 C C . ARG A 1 311 ? -8.542 23.846 7.764 1.00 93.06 311 ARG A C 1
ATOM 2433 O O . ARG A 1 311 ? -9.705 23.927 7.379 1.00 93.06 311 ARG A O 1
ATOM 2440 N N . PHE A 1 312 ? -8.049 22.774 8.390 1.00 95.31 312 PHE A N 1
ATOM 2441 C CA . PHE A 1 312 ? -8.786 21.532 8.600 1.00 95.31 312 PHE A CA 1
ATOM 2442 C C . PHE A 1 312 ? -9.087 21.272 10.076 1.00 95.31 312 PHE A C 1
ATOM 2444 O O . PHE A 1 312 ? -8.210 21.416 10.934 1.00 95.31 312 PHE A O 1
ATOM 2451 N N . SER A 1 313 ? -10.300 20.798 10.363 1.00 95.19 313 SER A N 1
ATOM 2452 C CA . SER A 1 313 ? -10.717 20.346 11.695 1.00 95.19 313 SER A CA 1
ATOM 2453 C C . SER A 1 313 ? -11.457 19.008 11.653 1.00 95.19 313 SER A C 1
ATOM 2455 O O . SER A 1 313 ? -12.103 18.686 10.662 1.00 95.19 313 SER A O 1
ATOM 2457 N N . ILE A 1 314 ? -11.410 18.244 12.747 1.00 96.12 314 ILE A N 1
ATOM 2458 C CA . ILE A 1 314 ? -12.185 17.010 12.931 1.00 96.12 314 ILE A CA 1
ATOM 2459 C C . ILE A 1 314 ? -13.325 17.223 13.917 1.00 96.12 314 ILE A C 1
ATOM 2461 O O . ILE A 1 314 ? -13.116 17.751 15.013 1.00 96.12 314 ILE A O 1
ATOM 2465 N N . PHE A 1 315 ? -14.501 16.716 13.553 1.00 95.19 315 PHE A N 1
ATOM 2466 C CA . PHE A 1 315 ? -15.661 16.604 14.425 1.00 95.19 315 PHE A CA 1
ATOM 2467 C C . PHE A 1 315 ? -16.186 15.153 14.454 1.00 95.19 315 PHE A C 1
ATOM 2469 O O . PHE A 1 315 ? -16.793 14.705 13.481 1.00 95.19 315 PHE A O 1
ATOM 2476 N N . PRO A 1 316 ? -15.974 14.398 15.547 1.00 95.19 316 PRO A N 1
ATOM 2477 C CA . PRO A 1 316 ? -16.516 13.048 15.702 1.00 95.19 316 PRO A CA 1
ATOM 2478 C C . PRO A 1 316 ? -17.981 13.106 16.163 1.00 95.19 316 PRO A C 1
ATOM 2480 O O . PRO A 1 316 ? -18.248 13.282 17.349 1.00 95.19 316 PRO A O 1
ATOM 2483 N N . ALA A 1 317 ? -18.949 12.962 15.249 1.00 92.75 317 ALA A N 1
ATOM 2484 C CA . ALA A 1 317 ? -20.373 13.028 15.613 1.00 92.75 317 ALA A CA 1
ATOM 2485 C C . ALA A 1 317 ? -20.829 11.839 16.478 1.00 92.75 317 ALA A C 1
ATOM 2487 O O . ALA A 1 317 ? -21.833 11.930 17.177 1.00 92.75 317 ALA A O 1
ATOM 2488 N N . CYS A 1 318 ? -20.067 10.745 16.449 1.00 91.31 318 CYS A N 1
ATOM 2489 C CA . CYS A 1 318 ? -20.242 9.566 17.292 1.00 91.31 318 CYS A CA 1
ATOM 2490 C C . CYS A 1 318 ? -19.956 9.784 18.780 1.00 91.31 318 CYS A C 1
ATOM 2492 O O . CYS A 1 318 ? -20.260 8.900 19.588 1.00 91.31 318 CYS A O 1
ATOM 2494 N N . ASP A 1 319 ? -19.351 10.915 19.141 1.00 94.38 319 ASP A N 1
ATOM 2495 C CA . ASP A 1 319 ? -18.976 11.204 20.513 1.00 94.38 319 ASP A CA 1
ATOM 2496 C C . ASP A 1 319 ? -20.004 12.069 21.222 1.00 94.38 319 ASP A C 1
ATOM 2498 O O . ASP A 1 319 ? -20.470 13.092 20.725 1.00 94.38 319 ASP A O 1
ATOM 2502 N N . PHE A 1 320 ? -20.273 11.704 22.469 1.00 92.69 320 PHE A N 1
ATOM 2503 C CA . PHE A 1 320 ? -20.989 12.542 23.411 1.00 92.69 320 PHE A CA 1
ATOM 2504 C C . PHE A 1 320 ? -20.121 13.710 23.905 1.00 92.69 320 PHE A C 1
ATOM 2506 O O . PHE A 1 320 ? -20.614 14.827 24.052 1.00 92.69 320 PHE A O 1
ATOM 2513 N N . PHE A 1 321 ? -18.833 13.461 24.175 1.00 92.25 321 PHE A N 1
ATOM 2514 C CA . PHE A 1 321 ? -17.886 14.488 24.620 1.00 92.25 321 PHE A CA 1
ATOM 2515 C C . PHE A 1 321 ? -16.990 14.946 23.473 1.00 92.25 321 PHE A C 1
ATOM 2517 O O . PHE A 1 321 ? -16.401 14.132 22.770 1.00 92.25 321 PHE A O 1
ATOM 2524 N N . SER A 1 322 ? -16.790 16.253 23.344 1.00 90.75 322 SER A N 1
ATOM 2525 C CA . SER A 1 322 ? -16.028 16.833 22.240 1.00 90.75 322 SER A CA 1
ATOM 2526 C C . SER A 1 322 ? -14.505 16.723 22.365 1.00 90.75 322 SER A C 1
ATOM 2528 O O . SER A 1 322 ? -13.786 17.322 21.568 1.00 90.75 322 SER A O 1
ATOM 2530 N N . ASP A 1 323 ? -13.982 16.016 23.366 1.00 93.88 323 ASP A N 1
ATOM 2531 C CA . ASP A 1 323 ? -12.546 15.953 23.657 1.00 93.88 323 ASP A CA 1
ATOM 2532 C C . ASP A 1 323 ? -11.724 15.352 22.496 1.00 93.88 323 ASP A C 1
ATOM 2534 O O . ASP A 1 323 ? -10.525 15.591 22.422 1.00 93.88 323 ASP A O 1
ATOM 2538 N N . ARG A 1 324 ? -12.340 14.601 21.568 1.00 95.12 324 ARG A N 1
ATOM 2539 C CA . ARG A 1 324 ? -11.670 14.075 20.360 1.00 95.12 324 ARG A CA 1
ATOM 2540 C C . ARG A 1 324 ? -11.808 14.963 19.119 1.00 95.12 324 ARG A C 1
ATOM 2542 O O . ARG A 1 324 ? -11.346 14.580 18.046 1.00 95.12 324 ARG A O 1
ATOM 2549 N N . ALA A 1 325 ? -12.419 16.142 19.239 1.00 94.12 325 ALA A N 1
ATOM 2550 C CA . ALA A 1 325 ? -12.396 17.142 18.177 1.00 94.12 325 ALA A CA 1
ATOM 2551 C C . ALA A 1 325 ? -11.006 17.795 18.088 1.00 94.12 325 ALA A C 1
ATOM 2553 O O . ALA A 1 325 ? -10.405 18.144 19.104 1.00 94.12 325 ALA A O 1
ATOM 2554 N N . ILE A 1 326 ? -10.498 17.986 16.870 1.00 93.94 326 ILE A N 1
ATOM 2555 C CA . ILE A 1 326 ? -9.149 18.523 16.624 1.00 93.94 326 ILE A CA 1
ATOM 2556 C C . ILE A 1 326 ? -9.273 19.729 15.703 1.00 93.94 326 ILE A C 1
ATOM 2558 O O . ILE A 1 326 ? -9.765 19.597 14.590 1.00 93.94 326 ILE A O 1
ATOM 2562 N N . LYS A 1 327 ? -8.847 20.910 16.164 1.00 90.56 327 LYS A N 1
ATOM 2563 C CA . LYS A 1 327 ? -9.075 22.180 15.454 1.00 90.56 327 LYS A CA 1
ATOM 2564 C C . LYS A 1 327 ? -8.081 22.470 14.331 1.00 90.56 327 LYS A C 1
ATOM 2566 O O . LYS A 1 327 ? -8.475 23.015 13.314 1.00 90.56 327 LYS A O 1
ATOM 2571 N N . ALA A 1 328 ? -6.802 22.163 14.502 1.00 92.94 328 ALA A N 1
ATOM 2572 C CA . ALA A 1 328 ? -5.771 22.506 13.522 1.00 92.94 328 ALA A CA 1
ATOM 2573 C C . ALA A 1 328 ? -5.065 21.248 13.041 1.00 92.94 328 ALA A C 1
ATOM 2575 O O . ALA A 1 328 ? -3.918 21.005 13.410 1.00 92.94 328 ALA A O 1
ATOM 2576 N N . VAL A 1 329 ? -5.788 20.422 12.285 1.00 95.81 329 VAL A N 1
ATOM 2577 C CA . VAL A 1 329 ? -5.288 19.122 11.836 1.00 95.81 329 VAL A CA 1
ATOM 2578 C C . VAL A 1 329 ? -4.064 19.335 10.953 1.00 95.81 329 VAL A C 1
ATOM 2580 O O . VAL A 1 329 ? -4.117 20.051 9.959 1.00 95.81 329 VAL A O 1
ATOM 2583 N N . MET A 1 330 ? -2.962 18.709 11.348 1.00 94.94 330 MET A N 1
ATOM 2584 C CA . MET A 1 330 ? -1.693 18.713 10.624 1.00 94.94 330 MET A CA 1
ATOM 2585 C C . MET A 1 330 ? -1.464 17.371 9.929 1.00 94.94 330 MET A C 1
ATOM 2587 O O . MET A 1 330 ? -0.845 17.325 8.868 1.00 94.94 330 MET A O 1
ATOM 2591 N N . GLU A 1 331 ? -1.937 16.273 10.522 1.00 96.75 331 GLU A N 1
ATOM 2592 C CA . GLU A 1 331 ? -1.717 14.935 9.986 1.00 96.75 331 GLU A CA 1
ATOM 2593 C C . GLU A 1 331 ? -2.878 13.986 10.302 1.00 96.75 331 GLU A C 1
ATOM 2595 O O . GLU A 1 331 ? -3.385 13.951 11.426 1.00 96.75 331 GLU A O 1
ATOM 2600 N N . ILE A 1 332 ? -3.246 13.174 9.310 1.00 97.75 332 ILE A N 1
ATOM 2601 C CA . ILE A 1 332 ? -4.056 11.964 9.465 1.00 97.75 332 ILE A CA 1
ATOM 2602 C C . ILE A 1 332 ? -3.186 10.781 9.049 1.00 97.75 332 ILE A C 1
ATOM 2604 O O . ILE A 1 332 ? -2.764 10.703 7.898 1.00 97.75 332 ILE A O 1
ATOM 2608 N N . ASN A 1 333 ? -2.921 9.855 9.965 1.00 96.06 333 ASN A N 1
ATOM 2609 C CA . ASN A 1 333 ? -2.066 8.696 9.730 1.00 96.06 333 ASN A CA 1
ATOM 2610 C C . ASN A 1 333 ? -2.846 7.393 9.935 1.00 96.06 333 ASN A C 1
ATOM 2612 O O . ASN A 1 333 ? -3.297 7.090 11.042 1.00 96.06 333 ASN A O 1
ATOM 2616 N N . LEU A 1 334 ? -3.000 6.614 8.868 1.00 94.12 334 LEU A N 1
ATOM 2617 C CA . LEU A 1 334 ? -3.612 5.290 8.907 1.00 94.12 334 LEU A CA 1
ATOM 2618 C C . LEU A 1 334 ? -2.542 4.262 9.277 1.00 94.12 334 LEU A C 1
ATOM 2620 O O . LEU A 1 334 ? -1.589 4.063 8.530 1.00 94.12 334 LEU A O 1
ATOM 2624 N N . LEU A 1 335 ? -2.710 3.575 10.401 1.00 92.25 335 LEU A N 1
ATOM 2625 C CA . LEU A 1 335 ? -1.850 2.470 10.817 1.00 92.25 335 LEU A CA 1
ATOM 2626 C C . LEU A 1 335 ? -2.532 1.156 10.419 1.00 92.25 335 LEU A C 1
ATOM 2628 O O . LEU A 1 335 ? -3.452 0.692 11.095 1.00 92.25 335 LEU A O 1
ATOM 2632 N N . LEU A 1 336 ? -2.121 0.591 9.285 1.00 87.94 336 LEU A N 1
ATOM 2633 C CA . LEU A 1 336 ? -2.745 -0.574 8.660 1.00 87.94 336 LEU A CA 1
ATOM 2634 C C . LEU A 1 336 ? -1.867 -1.828 8.808 1.00 87.94 336 LEU A C 1
ATOM 2636 O O . LEU A 1 336 ? -0.645 -1.738 8.656 1.00 87.94 336 LEU A O 1
ATOM 2640 N N . PRO A 1 337 ? -2.465 -3.011 9.046 1.00 83.94 337 PRO A N 1
ATOM 2641 C CA . PRO A 1 337 ? -1.737 -4.275 8.990 1.00 83.94 337 PRO A CA 1
ATOM 2642 C C . PRO A 1 337 ? -1.225 -4.541 7.566 1.00 83.94 337 PRO A C 1
ATOM 2644 O O . PRO A 1 337 ? -1.914 -4.244 6.592 1.00 83.94 337 PRO A O 1
ATOM 2647 N N . THR A 1 338 ? -0.038 -5.145 7.440 1.00 67.12 338 THR A N 1
ATOM 2648 C CA . THR A 1 338 ? 0.590 -5.474 6.143 1.00 67.12 338 THR A CA 1
ATOM 2649 C C . THR A 1 338 ? -0.355 -6.284 5.249 1.00 67.12 338 THR A C 1
ATOM 2651 O O . THR A 1 338 ? -0.524 -5.987 4.069 1.00 67.12 338 THR A O 1
ATOM 2654 N N . ALA A 1 339 ? -1.053 -7.259 5.838 1.00 59.00 339 ALA A N 1
ATOM 2655 C CA . ALA A 1 339 ? -2.132 -7.993 5.196 1.00 59.00 339 ALA A CA 1
ATOM 2656 C C . ALA A 1 339 ? -3.403 -7.121 5.126 1.00 59.00 339 ALA A C 1
ATOM 2658 O O . ALA A 1 339 ? -4.245 -7.094 6.023 1.00 59.00 339 ALA A O 1
ATOM 2659 N N . GLY A 1 340 ? -3.521 -6.361 4.038 1.00 57.50 340 GLY A N 1
ATOM 2660 C CA . GLY A 1 340 ? -4.629 -5.432 3.800 1.00 57.50 340 GLY A CA 1
ATOM 2661 C C . GLY A 1 340 ? -4.232 -4.182 3.019 1.00 57.50 340 GLY A C 1
ATOM 2662 O O . GLY A 1 340 ? -5.109 -3.502 2.493 1.00 57.50 340 GLY A O 1
ATOM 2663 N N . SER A 1 341 ? -2.937 -3.893 2.899 1.00 70.38 341 SER A N 1
ATOM 2664 C CA . SER A 1 341 ? -2.447 -2.813 2.043 1.00 70.38 341 SER A CA 1
ATOM 2665 C C . SER A 1 341 ? -2.497 -3.196 0.557 1.00 70.38 341 SER A C 1
ATOM 2667 O O . SER A 1 341 ? -2.257 -4.364 0.220 1.00 70.38 341 SER A O 1
ATOM 2669 N N . PRO A 1 342 ? -2.786 -2.239 -0.345 1.00 81.00 342 PRO A N 1
ATOM 2670 C CA . PRO A 1 342 ? -2.756 -2.494 -1.777 1.00 81.00 342 PRO A CA 1
ATOM 2671 C C . PRO A 1 342 ? -1.339 -2.854 -2.230 1.00 81.00 342 PRO A C 1
ATOM 2673 O O . PRO A 1 342 ? -0.358 -2.315 -1.730 1.00 81.00 342 PRO A O 1
ATOM 2676 N N . TRP A 1 343 ? -1.244 -3.753 -3.203 1.00 91.06 343 TRP A N 1
ATOM 2677 C CA . TRP A 1 343 ? -0.008 -4.019 -3.930 1.00 91.06 343 TRP A CA 1
ATOM 2678 C C . TRP A 1 343 ? -0.328 -4.252 -5.401 1.00 91.06 343 TRP A C 1
ATOM 2680 O O . TRP A 1 343 ? -1.412 -4.724 -5.759 1.00 91.06 343 TRP A O 1
ATOM 2690 N N . ALA A 1 344 ? 0.626 -3.934 -6.262 1.00 96.19 344 ALA A N 1
ATOM 2691 C CA . ALA A 1 344 ? 0.508 -4.140 -7.695 1.00 96.19 344 ALA A CA 1
ATOM 2692 C C . ALA A 1 344 ? 1.874 -4.454 -8.290 1.00 96.19 344 ALA A C 1
ATOM 2694 O O . ALA A 1 344 ? 2.894 -3.933 -7.851 1.00 96.19 344 ALA A O 1
ATOM 2695 N N . ILE A 1 345 ? 1.878 -5.301 -9.311 1.00 98.56 345 ILE A N 1
ATOM 2696 C CA . ILE A 1 345 ? 3.034 -5.538 -10.165 1.00 98.56 345 ILE A CA 1
ATOM 2697 C C . ILE A 1 345 ? 2.601 -5.402 -11.614 1.00 98.56 345 ILE A C 1
ATOM 2699 O O . ILE A 1 345 ? 1.556 -5.924 -12.013 1.00 98.56 345 ILE A O 1
ATOM 2703 N N . VAL A 1 346 ? 3.417 -4.711 -12.398 1.00 98.62 346 VAL A N 1
ATOM 2704 C CA . VAL A 1 346 ? 3.229 -4.542 -13.836 1.00 98.62 346 VAL A CA 1
ATOM 2705 C C . VAL A 1 346 ? 4.549 -4.874 -14.508 1.00 98.62 346 VAL A C 1
ATOM 2707 O O . VAL A 1 346 ? 5.607 -4.472 -14.026 1.00 98.62 346 VAL A O 1
ATOM 2710 N N . VAL A 1 347 ? 4.501 -5.612 -15.614 1.00 98.56 347 VAL A N 1
ATOM 2711 C CA . VAL A 1 347 ? 5.691 -6.029 -16.366 1.00 98.56 347 VAL A CA 1
ATOM 2712 C C . VAL A 1 347 ? 5.524 -5.749 -17.850 1.00 98.56 347 VAL A C 1
ATOM 2714 O O . VAL A 1 347 ? 4.407 -5.804 -18.372 1.00 98.56 347 VAL A O 1
ATOM 2717 N N . HIS A 1 348 ? 6.635 -5.524 -18.550 1.00 98.06 348 HIS A N 1
ATOM 2718 C CA . HIS A 1 348 ? 6.679 -5.563 -20.008 1.00 98.06 348 HIS A CA 1
ATOM 2719 C C . HIS A 1 348 ? 7.856 -6.383 -20.533 1.00 98.06 348 HIS A C 1
ATOM 2721 O O . HIS A 1 348 ? 8.935 -6.415 -19.948 1.00 98.06 348 HIS A O 1
ATOM 2727 N N . GLY A 1 349 ? 7.646 -7.006 -21.693 1.00 95.38 349 GLY A N 1
ATOM 2728 C CA . GLY A 1 349 ? 8.657 -7.731 -22.470 1.00 95.38 349 GLY A CA 1
ATOM 2729 C C . GLY A 1 349 ? 9.140 -6.980 -23.717 1.00 95.38 349 GLY A C 1
ATOM 2730 O O . GLY A 1 349 ? 9.884 -7.547 -24.518 1.00 95.38 349 GLY A O 1
ATOM 2731 N N . GLY A 1 350 ? 8.692 -5.735 -23.910 1.00 91.69 350 GLY A N 1
ATOM 2732 C CA . GLY A 1 350 ? 9.135 -4.840 -24.981 1.00 91.69 350 GLY A CA 1
ATOM 2733 C C . GLY A 1 350 ? 8.037 -4.445 -25.968 1.00 91.69 350 GLY A C 1
ATOM 2734 O O . GLY A 1 350 ? 7.063 -5.177 -26.154 1.00 91.69 350 GLY A O 1
ATOM 2735 N N . ALA A 1 351 ? 8.215 -3.281 -26.598 1.00 86.81 351 ALA A N 1
ATOM 2736 C CA . ALA A 1 351 ? 7.307 -2.707 -27.593 1.00 86.81 351 ALA A CA 1
ATOM 2737 C C . ALA A 1 351 ? 7.916 -2.688 -29.004 1.00 86.81 351 ALA A C 1
ATOM 2739 O O . ALA A 1 351 ? 9.128 -2.547 -29.163 1.00 86.81 351 ALA A O 1
ATOM 2740 N N . GLY A 1 352 ? 7.077 -2.778 -30.041 1.00 84.69 352 GLY A N 1
ATOM 2741 C CA . GLY A 1 352 ? 7.525 -2.695 -31.432 1.00 84.69 352 GLY A CA 1
ATOM 2742 C C . GLY A 1 352 ? 6.489 -3.159 -32.457 1.00 84.69 352 GLY A C 1
ATOM 2743 O O . GLY A 1 352 ? 5.287 -3.169 -32.206 1.00 84.69 352 GLY A O 1
ATOM 2744 N N . THR A 1 353 ? 6.970 -3.547 -33.640 1.00 79.62 353 THR A N 1
ATOM 2745 C CA . THR A 1 353 ? 6.166 -4.125 -34.732 1.00 79.62 353 THR A CA 1
ATOM 2746 C C . THR A 1 353 ? 5.789 -5.574 -34.400 1.00 79.62 353 THR A C 1
ATOM 2748 O O . THR A 1 353 ? 6.410 -6.523 -34.892 1.00 79.62 353 THR A O 1
ATOM 2751 N N . ILE A 1 354 ? 4.815 -5.739 -33.503 1.00 80.31 354 ILE A N 1
ATOM 2752 C CA . ILE A 1 354 ? 4.300 -7.027 -33.027 1.00 80.31 354 ILE A CA 1
ATOM 2753 C C . ILE A 1 354 ? 2.854 -7.151 -33.503 1.00 80.31 354 ILE A C 1
ATOM 2755 O O . ILE A 1 354 ? 1.945 -6.569 -32.920 1.00 80.31 354 ILE A O 1
ATOM 2759 N N . THR A 1 355 ? 2.645 -7.911 -34.573 1.00 79.75 355 THR A N 1
ATOM 2760 C CA . THR A 1 355 ? 1.331 -8.070 -35.201 1.00 79.75 355 THR A CA 1
ATOM 2761 C C . THR A 1 355 ? 0.894 -9.532 -35.189 1.00 79.75 355 THR A C 1
ATOM 2763 O O . THR A 1 355 ? 1.725 -10.441 -35.283 1.00 79.75 355 THR A O 1
ATOM 2766 N N . ARG A 1 356 ? -0.420 -9.778 -35.065 1.00 83.31 356 ARG A N 1
ATOM 2767 C CA . ARG A 1 356 ? -0.984 -11.142 -34.988 1.00 83.31 356 ARG A CA 1
ATOM 2768 C C . ARG A 1 356 ? -0.621 -11.991 -36.208 1.00 83.31 356 ARG A C 1
ATOM 2770 O O . ARG A 1 356 ? -0.339 -13.171 -36.059 1.00 83.31 356 ARG A O 1
ATOM 2777 N N . ASP A 1 357 ? -0.564 -11.395 -37.399 1.00 82.81 357 ASP A N 1
ATOM 2778 C CA . ASP A 1 357 ? -0.200 -12.075 -38.651 1.00 82.81 357 ASP A CA 1
ATOM 2779 C C . ASP A 1 357 ? 1.254 -12.576 -38.676 1.00 82.81 357 ASP A C 1
ATOM 2781 O O . ASP A 1 357 ? 1.580 -13.486 -39.439 1.00 82.81 357 ASP A O 1
ATOM 2785 N N . ARG A 1 358 ? 2.127 -12.022 -37.825 1.00 77.25 358 ARG A N 1
ATOM 2786 C CA . ARG A 1 358 ? 3.543 -12.407 -37.721 1.00 77.25 358 ARG A CA 1
ATOM 2787 C C . ARG A 1 358 ? 3.835 -13.375 -36.576 1.00 77.25 358 ARG A C 1
ATOM 2789 O O . ARG A 1 358 ? 4.982 -13.805 -36.443 1.00 77.25 358 ARG A O 1
ATOM 2796 N N . MET A 1 359 ? 2.837 -13.733 -35.766 1.00 81.62 359 MET A N 1
ATOM 2797 C CA . MET A 1 359 ? 2.982 -14.665 -34.646 1.00 81.62 359 MET A CA 1
ATOM 2798 C C . MET A 1 359 ? 2.175 -15.941 -34.883 1.00 81.62 359 MET A C 1
ATOM 2800 O O . MET A 1 359 ? 0.989 -15.907 -35.193 1.00 81.62 359 MET A O 1
ATOM 2804 N N . SER A 1 360 ? 2.812 -17.099 -34.697 1.00 87.25 360 SER A N 1
ATOM 2805 C CA . SER A 1 360 ? 2.071 -18.359 -34.630 1.00 87.25 360 SER A CA 1
ATOM 2806 C C . SER A 1 360 ? 1.332 -18.460 -33.293 1.00 87.25 360 SER A C 1
ATOM 2808 O O . SER A 1 360 ? 1.809 -17.955 -32.276 1.00 87.25 360 SER A O 1
ATOM 2810 N N . ALA A 1 361 ? 0.210 -19.185 -33.264 1.00 87.69 361 ALA A N 1
ATOM 2811 C CA . ALA A 1 361 ? -0.543 -19.416 -32.028 1.00 87.69 361 ALA A CA 1
ATOM 2812 C C . ALA A 1 361 ? 0.315 -20.060 -30.917 1.00 87.69 361 ALA A C 1
ATOM 2814 O O . ALA A 1 361 ? 0.139 -19.763 -29.738 1.00 87.69 361 ALA A O 1
ATOM 2815 N N . GLY A 1 362 ? 1.276 -20.915 -31.293 1.00 91.12 362 GLY A N 1
ATOM 2816 C CA . GLY A 1 362 ? 2.225 -21.519 -30.355 1.00 91.12 362 GLY A CA 1
ATOM 2817 C C . GLY A 1 362 ? 3.186 -20.498 -29.741 1.00 91.12 362 GLY A C 1
ATOM 2818 O O . GLY A 1 362 ? 3.355 -20.489 -28.525 1.00 91.12 362 GLY A O 1
ATOM 2819 N N . ALA A 1 363 ? 3.760 -19.612 -30.563 1.00 86.19 363 ALA A N 1
ATOM 2820 C CA . ALA A 1 363 ? 4.642 -18.548 -30.086 1.00 86.19 363 ALA A CA 1
ATOM 2821 C C . ALA A 1 363 ? 3.881 -17.542 -29.208 1.00 86.19 363 ALA A C 1
ATOM 2823 O O . ALA A 1 363 ? 4.371 -17.151 -28.153 1.00 86.19 363 ALA A O 1
ATOM 2824 N N . GLU A 1 364 ? 2.656 -17.166 -29.592 1.00 91.38 364 GLU A N 1
ATOM 2825 C CA . GLU A 1 364 ? 1.803 -16.306 -28.763 1.00 91.38 364 GLU A CA 1
ATOM 2826 C C . GLU A 1 364 ? 1.545 -16.933 -27.384 1.00 91.38 364 GLU A C 1
ATOM 2828 O O . GLU A 1 364 ? 1.748 -16.282 -26.357 1.00 91.38 364 GLU A O 1
ATOM 2833 N N . ALA A 1 365 ? 1.151 -18.210 -27.342 1.00 93.69 365 ALA A N 1
ATOM 2834 C CA . ALA A 1 365 ? 0.902 -18.919 -26.089 1.00 93.69 365 ALA A CA 1
ATOM 2835 C C . ALA A 1 365 ? 2.159 -19.029 -25.208 1.00 93.69 365 ALA A C 1
ATOM 2837 O O . ALA A 1 365 ? 2.057 -18.968 -23.981 1.00 93.69 365 ALA A O 1
ATOM 2838 N N . GLU A 1 366 ? 3.338 -19.179 -25.814 1.00 93.94 366 GLU A N 1
ATOM 2839 C CA . GLU A 1 366 ? 4.619 -19.206 -25.109 1.00 93.94 366 GLU A CA 1
ATOM 2840 C C . GLU A 1 366 ? 4.938 -17.857 -24.453 1.00 93.94 366 GLU A C 1
ATOM 2842 O O . GLU A 1 366 ? 5.190 -17.822 -23.247 1.00 93.94 366 GLU A O 1
ATOM 2847 N N . TYR A 1 367 ? 4.831 -16.746 -25.193 1.00 93.06 367 TYR A N 1
ATOM 2848 C CA . TYR A 1 367 ? 5.026 -15.400 -24.640 1.00 93.06 367 TYR A CA 1
ATOM 2849 C C . TYR A 1 367 ? 4.039 -15.093 -23.513 1.00 93.06 367 TYR A C 1
ATOM 2851 O O . TYR A 1 367 ? 4.443 -14.594 -22.461 1.00 93.06 367 TYR A O 1
ATOM 2859 N N . ARG A 1 368 ? 2.756 -15.438 -23.689 1.00 95.94 368 ARG A N 1
ATOM 2860 C CA . ARG A 1 368 ? 1.741 -15.226 -22.646 1.00 95.94 368 ARG A CA 1
ATOM 2861 C C . ARG A 1 368 ? 2.049 -16.020 -21.380 1.00 95.94 368 ARG A C 1
ATOM 2863 O O . ARG A 1 368 ? 1.958 -15.475 -20.284 1.00 95.94 368 ARG A O 1
ATOM 2870 N N . ARG A 1 369 ? 2.455 -17.287 -21.519 1.00 97.31 369 ARG A N 1
ATOM 2871 C CA . ARG A 1 369 ? 2.833 -18.137 -20.380 1.00 97.31 369 ARG A CA 1
ATOM 2872 C C . ARG A 1 369 ? 4.073 -17.604 -19.666 1.00 97.31 369 ARG A C 1
ATOM 2874 O O . ARG A 1 369 ? 4.096 -17.594 -18.440 1.00 97.31 369 ARG A O 1
ATOM 2881 N N . ALA A 1 370 ? 5.078 -17.163 -20.420 1.00 96.62 370 ALA A N 1
ATOM 2882 C CA . ALA A 1 370 ? 6.296 -16.593 -19.859 1.00 96.62 370 ALA A CA 1
ATOM 2883 C C . ALA A 1 370 ? 6.001 -15.311 -19.064 1.00 96.62 370 ALA A C 1
ATOM 2885 O O . ALA A 1 370 ? 6.413 -15.213 -17.912 1.00 96.62 370 ALA A O 1
ATOM 2886 N N . LEU A 1 371 ? 5.225 -14.377 -19.630 1.00 97.19 371 LEU A N 1
ATOM 2887 C CA . LEU A 1 371 ? 4.801 -13.155 -18.933 1.00 97.19 371 LEU A CA 1
ATOM 2888 C C . LEU A 1 371 ? 3.996 -13.471 -17.670 1.00 97.19 371 LEU A C 1
ATOM 2890 O O . LEU A 1 371 ? 4.279 -12.912 -16.616 1.00 97.19 371 LEU A O 1
ATOM 2894 N N . GLN A 1 372 ? 3.041 -14.402 -17.751 1.00 98.12 372 GLN A N 1
ATOM 2895 C CA . GLN A 1 372 ? 2.247 -14.805 -16.591 1.00 98.12 372 GLN A CA 1
ATOM 2896 C C . GLN A 1 372 ? 3.129 -15.368 -15.469 1.00 98.12 372 GLN A C 1
ATOM 2898 O O . GLN A 1 372 ? 2.970 -14.989 -14.313 1.00 98.12 372 GLN A O 1
ATOM 2903 N N . ALA A 1 373 ? 4.105 -16.215 -15.804 1.00 98.31 373 ALA A N 1
ATOM 2904 C CA . ALA A 1 373 ? 5.020 -16.782 -14.819 1.00 98.31 373 ALA A CA 1
ATOM 2905 C C . ALA A 1 373 ? 5.917 -15.712 -14.163 1.00 98.31 373 ALA A C 1
ATOM 2907 O O . ALA A 1 373 ? 6.157 -15.773 -12.957 1.00 98.31 373 ALA A O 1
ATOM 2908 N N . VAL A 1 374 ? 6.365 -14.709 -14.929 1.00 98.31 374 VAL A N 1
ATOM 2909 C CA . VAL A 1 374 ? 7.110 -13.552 -14.401 1.00 98.31 374 VAL A CA 1
ATOM 2910 C C . VAL A 1 374 ? 6.245 -12.761 -13.415 1.00 98.31 374 VAL A C 1
ATOM 2912 O O . VAL A 1 374 ? 6.679 -12.525 -12.285 1.00 98.31 374 VAL A O 1
ATOM 2915 N N . ILE A 1 375 ? 5.011 -12.424 -13.804 1.00 98.50 375 ILE A N 1
ATOM 2916 C CA . ILE A 1 375 ? 4.037 -11.703 -12.968 1.00 98.50 375 ILE A CA 1
ATOM 2917 C C . ILE A 1 375 ? 3.771 -12.463 -11.670 1.00 98.50 375 ILE A C 1
ATOM 2919 O O . ILE A 1 375 ? 3.841 -11.883 -10.588 1.00 98.50 375 ILE A O 1
ATOM 2923 N N . ASP A 1 376 ? 3.499 -13.765 -11.760 1.00 98.06 376 ASP A N 1
ATOM 2924 C CA . ASP A 1 376 ? 3.220 -14.591 -10.589 1.00 98.06 376 ASP A CA 1
ATOM 2925 C C . ASP A 1 376 ? 4.429 -14.688 -9.653 1.00 98.06 376 ASP A C 1
ATOM 2927 O O . ASP A 1 376 ? 4.248 -14.706 -8.435 1.00 98.06 376 ASP A O 1
ATOM 2931 N N . SER A 1 377 ? 5.654 -14.680 -10.191 1.00 98.19 377 SER A N 1
ATOM 2932 C CA . SER A 1 377 ? 6.870 -14.713 -9.375 1.00 98.19 377 SER A CA 1
ATOM 2933 C C . SER A 1 377 ? 7.055 -13.448 -8.532 1.00 98.19 377 SER A C 1
ATOM 2935 O O . SER A 1 377 ? 7.361 -13.554 -7.345 1.00 98.19 377 SER A O 1
ATOM 2937 N N . GLY A 1 378 ? 6.828 -12.262 -9.105 1.00 98.00 378 GLY A N 1
ATOM 2938 C CA . GLY A 1 378 ? 6.924 -11.004 -8.365 1.00 98.00 378 GLY A CA 1
ATOM 2939 C C . GLY A 1 378 ? 5.717 -10.781 -7.451 1.00 98.00 378 GLY A C 1
ATOM 2940 O O . GLY A 1 378 ? 5.876 -10.361 -6.309 1.00 98.00 378 GLY A O 1
ATOM 2941 N N . ALA A 1 379 ? 4.514 -11.172 -7.883 1.00 96.94 379 ALA A N 1
ATOM 2942 C CA . ALA A 1 379 ? 3.322 -11.134 -7.038 1.00 96.94 379 ALA A CA 1
ATOM 2943 C C . ALA A 1 379 ? 3.448 -12.037 -5.800 1.00 96.94 379 ALA A C 1
ATOM 2945 O O . ALA A 1 379 ? 2.946 -11.682 -4.737 1.00 96.94 379 ALA A O 1
ATOM 2946 N N . ALA A 1 380 ? 4.133 -13.182 -5.899 1.00 96.00 380 ALA A N 1
ATOM 2947 C CA . ALA A 1 380 ? 4.414 -14.030 -4.742 1.00 96.00 380 ALA A CA 1
ATOM 2948 C C . ALA A 1 380 ? 5.255 -13.294 -3.683 1.00 96.00 380 ALA A C 1
ATOM 2950 O O . ALA A 1 380 ? 4.956 -13.411 -2.497 1.00 96.00 380 ALA A O 1
ATOM 2951 N N . VAL A 1 381 ? 6.239 -12.486 -4.104 1.00 97.00 381 VAL A N 1
ATOM 2952 C CA . VAL A 1 381 ? 7.031 -11.631 -3.201 1.00 97.00 381 VAL A CA 1
ATOM 2953 C C . VAL A 1 381 ? 6.132 -10.603 -2.512 1.00 97.00 381 VAL A C 1
ATOM 2955 O O . VAL A 1 381 ? 6.103 -10.545 -1.285 1.00 97.00 381 VAL A O 1
ATOM 2958 N N . LEU A 1 382 ? 5.340 -9.850 -3.284 1.00 94.31 382 LEU A N 1
ATOM 2959 C CA . LEU A 1 382 ? 4.472 -8.790 -2.752 1.00 94.31 382 LEU A CA 1
ATOM 2960 C C . LEU A 1 382 ? 3.379 -9.338 -1.827 1.00 94.31 382 LEU A C 1
ATOM 2962 O O . LEU A 1 382 ? 3.166 -8.816 -0.738 1.00 94.31 382 LEU A O 1
ATOM 2966 N N . SER A 1 383 ? 2.714 -10.426 -2.223 1.00 88.88 383 SER A N 1
ATOM 2967 C CA . SER A 1 383 ? 1.645 -11.056 -1.433 1.00 88.88 383 SER A CA 1
ATOM 2968 C C . SER A 1 383 ? 2.128 -11.652 -0.105 1.00 88.88 383 SER A C 1
ATOM 2970 O O . SER A 1 383 ? 1.326 -11.814 0.811 1.00 88.88 383 SER A O 1
ATOM 2972 N N . ALA A 1 384 ? 3.428 -11.940 0.013 1.00 86.94 384 ALA A N 1
ATOM 2973 C CA . ALA A 1 384 ? 4.075 -12.375 1.247 1.00 86.94 384 ALA A CA 1
ATOM 2974 C C . ALA A 1 384 ? 4.611 -11.206 2.102 1.00 86.94 384 ALA A C 1
ATOM 2976 O O . ALA A 1 384 ? 5.252 -11.451 3.123 1.00 86.94 384 ALA A O 1
ATOM 2977 N N . GLY A 1 385 ? 4.370 -9.951 1.700 1.00 84.56 385 GLY A N 1
ATOM 2978 C CA . GLY A 1 385 ? 4.853 -8.751 2.390 1.00 84.56 385 GLY A CA 1
ATOM 2979 C C . GLY A 1 385 ? 6.294 -8.350 2.051 1.00 84.56 385 GLY A C 1
ATOM 2980 O O . GLY A 1 385 ? 6.888 -7.567 2.789 1.00 84.56 385 GLY A O 1
ATOM 2981 N N . GLY A 1 386 ? 6.874 -8.891 0.973 1.00 91.12 386 GLY A N 1
ATOM 2982 C CA . GLY A 1 386 ? 8.184 -8.478 0.462 1.00 91.12 386 GLY A CA 1
ATOM 2983 C C . GLY A 1 386 ? 8.160 -7.090 -0.190 1.00 91.12 386 GLY A C 1
ATOM 2984 O O . GLY A 1 386 ? 7.092 -6.559 -0.500 1.00 91.12 386 GLY A O 1
ATOM 2985 N N . SER A 1 387 ? 9.344 -6.505 -0.399 1.00 95.88 387 SER A N 1
ATOM 2986 C CA . SER A 1 387 ? 9.471 -5.135 -0.915 1.00 95.88 387 SER A CA 1
ATOM 2987 C C . SER A 1 387 ? 9.210 -5.023 -2.422 1.00 95.88 387 SER A C 1
ATOM 2989 O O . SER A 1 387 ? 9.376 -5.987 -3.180 1.00 95.88 387 SER A O 1
ATOM 2991 N N . ALA A 1 388 ? 8.864 -3.816 -2.878 1.00 98.00 388 ALA A N 1
ATOM 2992 C CA . ALA A 1 388 ? 8.705 -3.511 -4.299 1.00 98.00 388 ALA A CA 1
ATOM 2993 C C . ALA A 1 388 ? 10.014 -3.737 -5.078 1.00 98.00 388 ALA A C 1
ATOM 2995 O O . ALA A 1 388 ? 9.986 -4.297 -6.176 1.00 98.00 388 ALA A O 1
ATOM 2996 N N . LEU A 1 389 ? 11.163 -3.381 -4.487 1.00 98.31 389 LEU A N 1
ATOM 2997 C CA . LEU A 1 389 ? 12.493 -3.623 -5.062 1.00 98.31 389 LEU A CA 1
ATOM 2998 C C . LEU A 1 389 ? 12.758 -5.114 -5.299 1.00 98.31 389 LEU A C 1
ATOM 3000 O O . LEU A 1 389 ? 13.200 -5.493 -6.384 1.00 98.31 389 LEU A O 1
ATOM 3004 N N . ASP A 1 390 ? 12.453 -5.967 -4.315 1.00 98.69 390 ASP A N 1
ATOM 3005 C CA . ASP A 1 390 ? 12.656 -7.417 -4.432 1.00 98.69 390 ASP A CA 1
ATOM 3006 C C . ASP A 1 390 ? 11.771 -8.025 -5.523 1.00 98.69 390 ASP A C 1
ATOM 3008 O O . ASP A 1 390 ? 12.222 -8.880 -6.291 1.00 98.69 390 ASP A O 1
ATOM 3012 N N . ALA A 1 391 ? 10.516 -7.576 -5.618 1.00 98.69 391 ALA A N 1
ATOM 3013 C CA . ALA A 1 391 ? 9.585 -8.033 -6.643 1.00 98.69 391 ALA A CA 1
ATOM 3014 C C . ALA A 1 391 ? 10.041 -7.629 -8.056 1.00 98.69 391 ALA A C 1
ATOM 3016 O O . ALA A 1 391 ? 10.021 -8.462 -8.967 1.00 98.69 391 ALA A O 1
ATOM 3017 N N . VAL A 1 392 ? 10.496 -6.381 -8.225 1.00 98.88 392 VAL A N 1
ATOM 3018 C CA . VAL A 1 392 ? 11.027 -5.847 -9.489 1.00 98.88 392 VAL A CA 1
ATOM 3019 C C . VAL A 1 392 ? 12.281 -6.598 -9.924 1.00 98.88 392 VAL A C 1
ATOM 3021 O O . VAL A 1 392 ? 12.341 -7.083 -11.057 1.00 98.88 392 VAL A O 1
ATOM 3024 N N . GLU A 1 393 ? 13.267 -6.748 -9.034 1.00 98.81 393 GLU A N 1
ATOM 3025 C CA . GLU A 1 393 ? 14.495 -7.479 -9.349 1.00 98.81 393 GLU A CA 1
ATOM 3026 C C . GLU A 1 393 ? 14.174 -8.931 -9.725 1.00 98.81 393 GLU A C 1
ATOM 3028 O O . GLU A 1 393 ? 14.641 -9.428 -10.751 1.00 98.81 393 GLU A O 1
ATOM 3033 N N . ARG A 1 394 ? 13.321 -9.608 -8.944 1.00 98.69 394 ARG A N 1
ATOM 3034 C CA . ARG A 1 394 ? 12.924 -10.997 -9.205 1.00 98.69 394 ARG A CA 1
ATOM 3035 C C . ARG A 1 394 ? 12.295 -11.168 -10.586 1.00 98.69 394 ARG A C 1
ATOM 3037 O O . ARG A 1 394 ? 12.670 -12.096 -11.308 1.00 98.69 394 ARG A O 1
ATOM 3044 N N . ALA A 1 395 ? 11.352 -10.298 -10.944 1.00 98.69 395 ALA A N 1
ATOM 3045 C CA . ALA A 1 395 ? 10.664 -10.352 -12.227 1.00 98.69 395 ALA A CA 1
ATOM 3046 C C . ALA A 1 395 ? 11.636 -10.135 -13.398 1.00 98.69 395 ALA A C 1
ATOM 3048 O O . ALA A 1 395 ? 11.621 -10.892 -14.371 1.00 98.69 395 ALA A O 1
ATOM 3049 N N . ILE A 1 396 ? 12.524 -9.142 -13.294 1.00 98.75 396 ILE A N 1
ATOM 3050 C CA . ILE A 1 396 ? 13.467 -8.813 -14.369 1.00 98.75 396 ILE A CA 1
ATOM 3051 C C . ILE A 1 396 ? 14.541 -9.886 -14.520 1.00 98.75 396 ILE A C 1
ATOM 3053 O O . ILE A 1 396 ? 14.813 -10.279 -15.650 1.00 98.75 396 ILE A O 1
ATOM 3057 N N . ARG A 1 397 ? 15.077 -10.448 -13.430 1.00 98.62 397 ARG A N 1
ATOM 3058 C CA . ARG A 1 397 ? 16.019 -11.581 -13.504 1.00 98.62 397 ARG A CA 1
ATOM 3059 C C . ARG A 1 397 ? 15.428 -12.765 -14.260 1.00 98.62 397 ARG A C 1
ATOM 3061 O O . ARG A 1 397 ? 16.091 -13.352 -15.108 1.00 98.62 397 ARG A O 1
ATOM 3068 N N . MET A 1 398 ? 14.157 -13.083 -14.004 1.00 98.38 398 MET A N 1
ATOM 3069 C CA . MET A 1 398 ? 13.462 -14.154 -14.720 1.00 98.38 398 MET A CA 1
ATOM 3070 C C . MET A 1 398 ? 13.334 -13.863 -16.224 1.00 98.38 398 MET A C 1
ATOM 3072 O O . MET A 1 398 ? 13.397 -14.789 -17.034 1.00 98.38 398 MET A O 1
ATOM 3076 N N . MET A 1 399 ? 13.178 -12.594 -16.611 1.00 98.06 399 MET A N 1
ATOM 3077 C CA . MET A 1 399 ? 13.179 -12.190 -18.018 1.00 98.06 399 MET A CA 1
ATOM 3078 C C . MET A 1 399 ? 14.587 -12.174 -18.629 1.00 98.06 399 MET A C 1
ATOM 3080 O O . MET A 1 399 ? 14.729 -12.575 -19.779 1.00 98.06 399 MET A O 1
ATOM 3084 N N . GLU A 1 400 ? 15.618 -11.779 -17.878 1.00 98.31 400 GLU A N 1
ATOM 3085 C CA . GLU A 1 400 ? 17.027 -11.826 -18.297 1.00 98.31 400 GLU A CA 1
ATOM 3086 C C . GLU A 1 400 ? 17.535 -13.259 -18.493 1.00 98.31 400 GLU A C 1
ATOM 3088 O O . GLU A 1 400 ? 18.320 -13.515 -19.399 1.00 98.31 400 GLU A O 1
ATOM 3093 N N . ASP A 1 401 ? 17.084 -14.217 -17.684 1.00 97.50 401 ASP A N 1
ATOM 3094 C CA . ASP A 1 401 ? 17.445 -15.632 -17.840 1.00 97.50 401 ASP A CA 1
ATOM 3095 C C . ASP A 1 401 ? 16.665 -16.330 -18.973 1.00 97.50 401 ASP A C 1
ATOM 3097 O O . ASP A 1 401 ? 16.969 -17.471 -19.344 1.00 97.50 401 ASP A O 1
ATOM 3101 N N . SER A 1 402 ? 15.662 -15.659 -19.546 1.00 94.69 402 SER A N 1
ATOM 3102 C CA . SER A 1 402 ? 14.821 -16.189 -20.615 1.00 94.69 402 SER A CA 1
ATOM 3103 C C . SER A 1 402 ? 15.324 -15.755 -21.997 1.00 94.69 402 SER A C 1
ATOM 3105 O O . SER A 1 402 ? 15.487 -14.563 -22.255 1.00 94.69 402 SER A O 1
ATOM 3107 N N . PRO A 1 403 ? 15.476 -16.683 -22.960 1.00 91.81 403 PRO A N 1
ATOM 3108 C CA . PRO A 1 403 ? 15.880 -16.333 -24.323 1.00 91.81 403 PRO A CA 1
ATOM 3109 C C . PRO A 1 403 ? 14.783 -15.590 -25.113 1.00 91.81 403 PRO A C 1
ATOM 3111 O O . PRO A 1 403 ? 15.039 -15.061 -26.195 1.00 91.81 403 PRO A O 1
ATOM 3114 N N . LEU A 1 404 ? 13.545 -15.550 -24.599 1.00 90.12 404 LEU A N 1
ATOM 3115 C CA . LEU A 1 404 ? 12.392 -14.952 -25.283 1.00 90.12 404 LEU A CA 1
ATOM 3116 C C . LEU A 1 404 ? 12.451 -13.423 -25.339 1.00 90.12 404 LEU A C 1
ATOM 3118 O O . LEU A 1 404 ? 11.891 -12.815 -26.260 1.00 90.12 404 LEU A O 1
ATOM 3122 N N . PHE A 1 405 ? 13.120 -12.799 -24.371 1.00 92.75 405 PHE A N 1
ATOM 3123 C CA . PHE A 1 405 ? 13.115 -11.355 -24.182 1.00 92.75 405 PHE A CA 1
ATOM 3124 C C . PHE A 1 405 ? 14.480 -10.743 -24.498 1.00 92.75 405 PHE A C 1
ATOM 3126 O O . PHE A 1 405 ? 15.507 -11.397 -24.368 1.00 92.75 405 PHE A O 1
ATOM 3133 N N . ASN A 1 406 ? 14.505 -9.489 -24.951 1.00 93.94 406 ASN A N 1
ATOM 3134 C CA . ASN A 1 406 ? 15.755 -8.799 -25.284 1.00 93.94 406 ASN A CA 1
ATOM 3135 C C . ASN A 1 406 ? 16.419 -8.211 -24.027 1.00 93.94 406 ASN A C 1
ATOM 3137 O O . ASN A 1 406 ? 16.503 -6.995 -23.867 1.00 93.94 406 ASN A O 1
ATOM 3141 N N . ALA A 1 407 ? 16.859 -9.085 -23.131 1.00 94.94 407 ALA A N 1
ATOM 3142 C CA . ALA A 1 407 ? 17.655 -8.768 -21.952 1.00 94.94 407 ALA A CA 1
ATOM 3143 C C . ALA A 1 407 ? 18.422 -10.026 -21.532 1.00 94.94 407 ALA A C 1
ATOM 3145 O O . ALA A 1 407 ? 17.962 -11.137 -21.805 1.00 94.94 407 ALA A O 1
ATOM 3146 N N . GLY A 1 408 ? 19.587 -9.861 -20.900 1.00 96.31 408 GLY A N 1
ATOM 3147 C CA . GLY A 1 408 ? 20.427 -10.987 -20.490 1.00 96.31 408 GLY A CA 1
ATOM 3148 C C . GLY A 1 408 ? 20.616 -12.011 -21.615 1.00 96.31 408 GLY A C 1
ATOM 3149 O O . GLY A 1 408 ? 21.088 -11.676 -22.702 1.00 96.31 408 GLY A O 1
ATOM 3150 N N . LYS A 1 409 ? 20.230 -13.263 -21.359 1.00 93.50 409 LYS A N 1
ATOM 3151 C CA . LYS A 1 409 ? 20.397 -14.419 -22.247 1.00 93.50 409 LYS A CA 1
ATOM 3152 C C . LYS A 1 409 ? 19.792 -14.229 -23.642 1.00 93.50 409 LYS A C 1
ATOM 3154 O O . LYS A 1 409 ? 20.331 -14.743 -24.613 1.00 93.50 409 LYS A O 1
ATOM 3159 N N . GLY A 1 410 ? 18.679 -13.505 -23.758 1.00 88.19 410 GLY A N 1
ATOM 3160 C CA . GLY A 1 410 ? 17.994 -13.269 -25.033 1.00 88.19 410 GLY A CA 1
ATOM 3161 C C . GLY A 1 410 ? 18.384 -11.966 -25.737 1.00 88.19 410 GLY A C 1
ATOM 3162 O O . GLY A 1 410 ? 17.679 -11.549 -26.665 1.00 88.19 410 GLY A O 1
ATOM 3163 N N . ALA A 1 411 ? 19.462 -11.307 -25.299 1.00 92.06 411 ALA A N 1
ATOM 3164 C CA . ALA A 1 411 ? 19.885 -10.007 -25.800 1.00 92.06 411 ALA A CA 1
ATOM 3165 C C . ALA A 1 411 ? 20.212 -9.993 -27.304 1.00 92.06 411 ALA A C 1
ATOM 3167 O O . ALA A 1 411 ? 20.708 -10.955 -27.894 1.00 92.06 411 ALA A O 1
ATOM 3168 N N . VAL A 1 412 ? 19.966 -8.846 -27.933 1.00 90.94 412 VAL A N 1
ATOM 3169 C CA . VAL A 1 412 ? 20.361 -8.567 -29.316 1.00 90.94 412 VAL A CA 1
ATOM 3170 C C . VAL A 1 412 ? 21.869 -8.358 -29.450 1.00 90.94 412 VAL A C 1
ATOM 3172 O O . VAL A 1 412 ? 22.584 -8.109 -28.478 1.00 90.94 412 VAL A O 1
ATOM 3175 N N . PHE A 1 413 ? 22.338 -8.434 -30.693 1.00 90.94 413 PHE A N 1
ATOM 3176 C CA . PHE A 1 413 ? 23.744 -8.283 -31.042 1.00 90.94 413 PHE A CA 1
ATOM 3177 C C . PHE A 1 413 ? 24.071 -6.873 -31.540 1.00 90.94 413 PHE A C 1
ATOM 3179 O O . PHE A 1 413 ? 23.302 -6.262 -32.292 1.00 90.94 413 PHE A O 1
ATOM 3186 N N . THR A 1 414 ? 25.254 -6.394 -31.165 1.00 91.62 414 THR A N 1
ATOM 3187 C CA . THR A 1 414 ? 25.898 -5.202 -31.721 1.00 91.62 414 THR A CA 1
ATOM 3188 C C . THR A 1 414 ? 26.329 -5.430 -33.171 1.00 91.62 414 THR A C 1
ATOM 3190 O O . THR A 1 414 ? 26.297 -6.549 -33.689 1.00 91.62 414 THR A O 1
ATOM 3193 N N . HIS A 1 415 ? 26.804 -4.366 -33.821 1.00 86.94 415 HIS A N 1
ATOM 3194 C CA . HIS A 1 415 ? 27.418 -4.436 -35.149 1.00 86.94 415 HIS A CA 1
ATOM 3195 C C . HIS A 1 415 ? 28.598 -5.423 -35.225 1.00 86.94 415 HIS A C 1
ATOM 3197 O O . HIS A 1 415 ? 28.843 -6.021 -36.267 1.00 86.94 415 HIS A O 1
ATOM 3203 N N . GLU A 1 416 ? 29.307 -5.618 -34.113 1.00 88.69 416 GLU A N 1
ATOM 3204 C CA . GLU A 1 416 ? 30.464 -6.516 -34.003 1.00 88.69 416 GLU A CA 1
ATOM 3205 C C . GLU A 1 416 ? 30.061 -7.961 -33.661 1.00 88.69 416 GLU A C 1
ATOM 3207 O O . GLU A 1 416 ? 30.921 -8.817 -33.479 1.00 88.69 416 GLU A O 1
ATOM 3212 N N . GLY A 1 417 ? 28.759 -8.252 -33.558 1.00 88.56 417 GLY A N 1
ATOM 3213 C CA . GLY A 1 417 ? 28.265 -9.596 -33.263 1.00 88.56 417 GLY A CA 1
ATOM 3214 C C . GLY A 1 417 ? 28.450 -10.033 -31.807 1.00 88.56 417 GLY A C 1
ATOM 3215 O O . GLY A 1 417 ? 28.467 -11.235 -31.545 1.00 88.56 417 GLY A O 1
ATOM 3216 N N . ARG A 1 418 ? 28.556 -9.084 -30.866 1.00 91.81 418 ARG A N 1
ATOM 3217 C CA . ARG A 1 418 ? 28.597 -9.330 -29.409 1.00 91.81 418 ARG A CA 1
ATOM 3218 C C . ARG A 1 418 ? 27.356 -8.782 -28.704 1.00 91.81 418 ARG A C 1
ATOM 3220 O O . ARG A 1 418 ? 26.631 -7.982 -29.287 1.00 91.81 418 ARG A O 1
ATOM 3227 N N . ASN A 1 419 ? 27.110 -9.203 -27.468 1.00 94.94 419 ASN A N 1
ATOM 3228 C CA . ASN A 1 419 ? 26.040 -8.673 -26.623 1.00 94.94 419 ASN A CA 1
ATOM 3229 C C . ASN A 1 419 ? 26.605 -7.592 -25.688 1.00 94.94 419 ASN A C 1
ATOM 3231 O O . ASN A 1 419 ? 27.684 -7.758 -25.129 1.00 94.94 419 ASN A O 1
ATOM 3235 N N . GLU A 1 420 ? 25.879 -6.488 -25.535 1.00 96.62 420 GLU A N 1
ATOM 3236 C CA . GLU A 1 420 ? 26.181 -5.408 -24.588 1.00 96.62 420 GLU A CA 1
ATOM 3237 C C . GLU A 1 420 ? 24.878 -5.068 -23.869 1.00 96.62 420 GLU A C 1
ATOM 3239 O O . GLU A 1 420 ? 23.875 -4.795 -24.533 1.00 96.62 420 GLU A O 1
ATOM 3244 N N . LEU A 1 421 ? 24.886 -5.100 -22.544 1.00 97.88 421 LEU A N 1
ATOM 3245 C CA . LEU A 1 421 ? 23.687 -5.065 -21.719 1.00 97.88 421 LEU A CA 1
ATOM 3246 C C . LEU A 1 421 ? 23.643 -3.794 -20.874 1.00 97.88 421 LEU A C 1
ATOM 3248 O O . LEU A 1 421 ? 24.670 -3.337 -20.369 1.00 97.88 421 LEU A O 1
ATOM 3252 N N . ASP A 1 422 ? 22.434 -3.275 -20.692 1.00 98.56 422 ASP A N 1
ATOM 3253 C CA . ASP A 1 422 ? 22.155 -2.096 -19.884 1.00 98.56 422 ASP A CA 1
ATOM 3254 C C . ASP A 1 422 ? 21.001 -2.390 -18.921 1.00 98.56 422 ASP A C 1
ATOM 3256 O O . ASP A 1 422 ? 20.014 -3.013 -19.319 1.00 98.56 422 ASP A O 1
ATOM 3260 N N . ALA A 1 423 ? 21.084 -1.911 -17.681 1.00 98.81 423 ALA A N 1
ATOM 3261 C CA . ALA A 1 423 ? 19.982 -1.989 -16.728 1.00 98.81 423 ALA A CA 1
ATOM 3262 C C . ALA A 1 423 ? 20.016 -0.860 -15.696 1.00 98.81 423 ALA A C 1
ATOM 3264 O O . ALA A 1 423 ? 21.083 -0.345 -15.358 1.00 98.81 423 ALA A O 1
ATOM 3265 N N . SER A 1 424 ? 18.851 -0.514 -15.154 1.00 98.88 424 SER A N 1
ATOM 3266 C CA . SER A 1 424 ? 18.727 0.320 -13.958 1.00 98.88 424 SER A CA 1
ATOM 3267 C C . SER A 1 424 ? 17.591 -0.139 -13.052 1.00 98.88 424 SER A C 1
ATOM 3269 O O . SER A 1 424 ? 16.656 -0.810 -13.492 1.00 98.88 424 SER A O 1
ATOM 3271 N N . ILE A 1 425 ? 17.688 0.234 -11.778 1.00 98.88 425 ILE A N 1
ATOM 3272 C CA . ILE A 1 425 ? 16.657 0.053 -10.758 1.00 98.88 425 ILE A CA 1
ATOM 3273 C C . ILE A 1 425 ? 16.593 1.299 -9.868 1.00 98.88 425 ILE A C 1
ATOM 3275 O O . ILE A 1 425 ? 17.605 1.978 -9.676 1.00 98.88 425 ILE A O 1
ATOM 3279 N N . MET A 1 426 ? 15.408 1.623 -9.357 1.00 98.88 426 MET A N 1
ATOM 3280 C CA . MET A 1 426 ? 15.181 2.791 -8.507 1.00 98.88 426 MET A CA 1
ATOM 3281 C C . MET A 1 426 ? 14.171 2.480 -7.400 1.00 98.88 426 MET A C 1
ATOM 3283 O O . MET A 1 426 ? 13.126 1.878 -7.659 1.00 98.88 426 MET A O 1
ATOM 3287 N N . ASP A 1 427 ? 14.502 2.918 -6.187 1.00 98.56 427 ASP A N 1
ATOM 3288 C CA . ASP A 1 427 ? 13.665 2.902 -4.989 1.00 98.56 427 ASP A CA 1
ATOM 3289 C C . ASP A 1 427 ? 12.898 4.226 -4.876 1.00 98.56 427 ASP A C 1
ATOM 3291 O O . ASP A 1 427 ? 13.483 5.300 -4.722 1.00 98.56 427 ASP A O 1
ATOM 3295 N N . GLY A 1 428 ? 11.571 4.162 -4.946 1.00 97.69 428 GLY A N 1
ATOM 3296 C CA . GLY A 1 428 ? 10.706 5.331 -4.848 1.00 97.69 428 GLY A CA 1
ATOM 3297 C C . GLY A 1 428 ? 10.616 5.924 -3.444 1.00 97.69 428 GLY A C 1
ATOM 3298 O O . GLY A 1 428 ? 10.201 7.075 -3.310 1.00 97.69 428 GLY A O 1
ATOM 3299 N N . SER A 1 429 ? 11.013 5.192 -2.400 1.00 92.81 429 SER A N 1
ATOM 3300 C CA . SER A 1 429 ? 10.896 5.650 -1.010 1.00 92.81 429 SER A CA 1
ATOM 3301 C C . SER A 1 429 ? 11.900 6.742 -0.639 1.00 92.81 429 SER A C 1
ATOM 3303 O O . SER A 1 429 ? 11.620 7.587 0.212 1.00 92.81 429 SER A O 1
ATOM 3305 N N . ASN A 1 430 ? 13.065 6.733 -1.285 1.00 94.31 430 ASN A N 1
ATOM 3306 C CA . ASN A 1 430 ? 14.199 7.606 -0.979 1.00 94.31 430 ASN A CA 1
ATOM 3307 C C . ASN A 1 430 ? 14.929 8.109 -2.238 1.00 94.31 430 ASN A C 1
ATOM 3309 O O . ASN A 1 430 ? 15.931 8.813 -2.115 1.00 94.31 430 ASN A O 1
ATOM 3313 N N . LEU A 1 431 ? 14.432 7.760 -3.430 1.00 97.12 431 LEU A N 1
ATOM 3314 C CA . LEU A 1 431 ? 15.015 8.079 -4.736 1.00 97.12 431 LEU A CA 1
ATOM 3315 C C . LEU A 1 431 ? 16.410 7.474 -4.974 1.00 97.12 431 LEU A C 1
ATOM 3317 O O . LEU A 1 431 ? 17.105 7.890 -5.905 1.00 97.12 431 LEU A O 1
ATOM 3321 N N . ALA A 1 432 ? 16.835 6.500 -4.164 1.00 98.44 432 ALA A N 1
ATOM 3322 C CA . ALA A 1 432 ? 18.062 5.758 -4.407 1.00 98.44 432 ALA A CA 1
ATOM 3323 C C . ALA A 1 432 ? 17.940 5.009 -5.736 1.00 98.44 432 ALA A C 1
ATOM 3325 O O . ALA A 1 432 ? 16.903 4.430 -6.060 1.00 98.44 432 ALA A O 1
ATOM 3326 N N . ALA A 1 433 ? 19.007 5.039 -6.526 1.00 98.81 433 ALA A N 1
ATOM 3327 C CA . ALA A 1 433 ? 19.021 4.438 -7.846 1.00 98.81 433 ALA A CA 1
ATOM 3328 C C . ALA A 1 433 ? 20.377 3.807 -8.136 1.00 98.81 433 ALA A C 1
ATOM 3330 O O . ALA A 1 433 ? 21.412 4.262 -7.647 1.00 98.81 433 ALA A O 1
ATOM 3331 N N . GLY A 1 434 ? 20.357 2.778 -8.972 1.00 98.88 434 GLY A N 1
ATOM 3332 C CA . GLY A 1 434 ? 21.552 2.107 -9.447 1.00 98.88 434 GLY A CA 1
ATOM 3333 C C . GLY A 1 434 ? 21.407 1.697 -10.902 1.00 98.88 434 GLY A C 1
ATOM 3334 O O . GLY A 1 434 ? 20.312 1.369 -11.360 1.00 98.88 434 GLY A O 1
ATOM 3335 N N . ALA A 1 435 ? 22.511 1.729 -11.638 1.00 98.88 435 ALA A N 1
ATOM 3336 C CA . ALA A 1 435 ? 22.539 1.446 -13.060 1.00 98.88 435 ALA A CA 1
ATOM 3337 C C . ALA A 1 435 ? 23.884 0.870 -13.508 1.00 98.88 435 ALA A C 1
ATOM 3339 O O . ALA A 1 435 ? 24.951 1.237 -13.006 1.00 98.88 435 ALA A O 1
ATOM 3340 N N . VAL A 1 436 ? 23.819 -0.002 -14.510 1.00 98.81 436 VAL A N 1
ATOM 3341 C CA . VAL A 1 436 ? 24.973 -0.501 -15.259 1.00 98.81 436 VAL A CA 1
ATOM 3342 C C . VAL A 1 436 ? 24.716 -0.366 -16.756 1.00 98.81 436 VAL A C 1
ATOM 3344 O O . VAL A 1 436 ? 23.589 -0.553 -17.212 1.00 98.81 436 VAL A O 1
ATOM 3347 N N . ALA A 1 437 ? 25.747 -0.040 -17.532 1.00 98.38 437 ALA A N 1
ATOM 3348 C CA . ALA A 1 437 ? 25.622 0.105 -18.983 1.00 98.38 437 ALA A CA 1
ATOM 3349 C C . ALA A 1 437 ? 26.834 -0.437 -19.740 1.00 98.38 437 ALA A C 1
ATOM 3351 O O . ALA A 1 437 ? 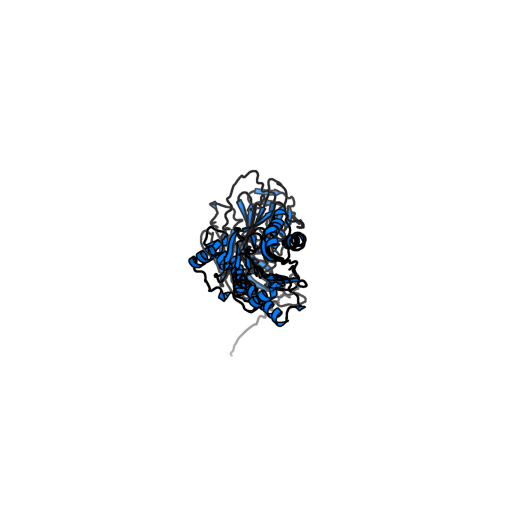27.975 -0.272 -19.299 1.00 98.38 437 ALA A O 1
ATOM 3352 N N . GLY A 1 438 ? 26.595 -1.037 -20.903 1.00 97.38 438 GLY A N 1
ATOM 3353 C CA . GLY A 1 438 ? 27.626 -1.602 -21.768 1.00 97.38 438 GLY A CA 1
ATOM 3354 C C . GLY A 1 438 ? 28.370 -2.787 -21.147 1.00 97.38 438 GLY A C 1
ATOM 3355 O O . GLY A 1 438 ? 29.542 -2.995 -21.460 1.00 97.38 438 GLY A O 1
ATOM 3356 N N . VAL A 1 439 ? 27.734 -3.533 -20.235 1.00 98.12 439 VAL A N 1
ATOM 3357 C CA . VAL A 1 439 ? 28.338 -4.724 -19.608 1.00 98.12 439 VAL A CA 1
ATOM 3358 C C . VAL A 1 439 ? 28.164 -5.947 -20.504 1.00 98.12 439 VAL A C 1
ATOM 3360 O O . VAL A 1 439 ? 27.225 -6.012 -21.295 1.00 98.12 439 VAL A O 1
ATOM 3363 N N . THR A 1 440 ? 29.082 -6.910 -20.425 1.00 97.31 440 THR A N 1
ATOM 3364 C CA . THR A 1 440 ? 29.141 -8.018 -21.409 1.00 97.31 440 THR A CA 1
ATOM 3365 C C . THR A 1 440 ? 29.243 -9.411 -20.796 1.00 97.31 440 THR A C 1
ATOM 3367 O O . THR A 1 440 ? 29.194 -10.401 -21.517 1.00 97.31 440 THR A O 1
ATOM 3370 N N . ASP A 1 441 ? 29.390 -9.482 -19.479 1.00 97.94 441 ASP A N 1
ATOM 3371 C CA . ASP A 1 441 ? 29.793 -10.672 -18.731 1.00 97.94 441 ASP A CA 1
ATOM 3372 C C . ASP A 1 441 ? 29.032 -10.827 -17.404 1.00 97.94 441 ASP A C 1
ATOM 3374 O O . ASP A 1 441 ? 29.148 -11.851 -16.745 1.00 97.94 441 ASP A O 1
ATOM 3378 N N . ILE A 1 442 ? 28.210 -9.856 -17.002 1.00 98.38 442 ILE A N 1
ATOM 3379 C CA . ILE A 1 442 ? 27.383 -9.954 -15.793 1.00 98.38 442 ILE A CA 1
ATOM 3380 C C . ILE A 1 442 ? 26.089 -10.687 -16.139 1.00 98.38 442 ILE A C 1
ATOM 3382 O O . ILE A 1 442 ? 25.283 -10.160 -16.907 1.00 98.38 442 ILE A O 1
ATOM 3386 N N . ARG A 1 443 ? 25.849 -11.866 -15.545 1.00 98.12 443 ARG A N 1
ATOM 3387 C CA . ARG A 1 443 ? 24.680 -12.708 -15.868 1.00 98.12 443 ARG A CA 1
ATOM 3388 C C . ARG A 1 443 ? 23.346 -11.963 -15.782 1.00 98.12 443 ARG A C 1
ATOM 3390 O O . ARG A 1 443 ? 22.526 -12.077 -16.691 1.00 98.12 443 ARG A O 1
ATOM 3397 N N . ASN A 1 444 ? 23.147 -11.227 -14.688 1.00 98.69 444 ASN A N 1
ATOM 3398 C CA . ASN A 1 444 ? 21.934 -10.461 -14.411 1.00 98.69 444 ASN A CA 1
ATOM 3399 C C . ASN A 1 444 ? 22.258 -8.969 -14.209 1.00 98.69 444 ASN A C 1
ATOM 3401 O O . ASN A 1 444 ? 22.532 -8.550 -13.077 1.00 98.69 444 ASN A O 1
ATOM 3405 N N . PRO A 1 445 ? 22.246 -8.152 -15.280 1.00 98.69 445 PRO A N 1
ATOM 3406 C CA . PRO A 1 445 ? 22.479 -6.712 -15.197 1.00 98.69 445 PRO A CA 1
ATOM 3407 C C . PRO A 1 445 ? 21.594 -5.985 -14.177 1.00 98.69 445 PRO A C 1
ATOM 3409 O O . PRO A 1 445 ? 22.091 -5.093 -13.492 1.00 98.69 445 PRO A O 1
ATOM 3412 N N . ILE A 1 446 ? 20.323 -6.376 -14.003 1.00 98.88 446 ILE A N 1
ATOM 3413 C CA . ILE A 1 446 ? 19.443 -5.744 -13.004 1.00 98.88 446 ILE A CA 1
ATOM 3414 C C . ILE A 1 446 ? 19.950 -5.921 -11.565 1.00 98.88 446 ILE A C 1
ATOM 3416 O O . ILE A 1 446 ? 19.889 -4.990 -10.762 1.00 98.88 446 ILE A O 1
ATOM 3420 N N . THR A 1 447 ? 20.513 -7.088 -11.238 1.00 98.81 447 THR A N 1
ATOM 3421 C CA . THR A 1 447 ? 21.101 -7.350 -9.917 1.00 98.81 447 THR A CA 1
ATOM 3422 C C . THR A 1 447 ? 22.371 -6.530 -9.723 1.00 98.81 447 THR A C 1
ATOM 3424 O O . THR A 1 447 ? 22.605 -6.008 -8.633 1.00 98.81 447 THR A O 1
ATOM 3427 N N . ALA A 1 448 ? 23.178 -6.349 -10.773 1.00 98.81 448 ALA A N 1
ATOM 3428 C CA . ALA A 1 448 ? 24.324 -5.446 -10.705 1.00 98.81 448 ALA A CA 1
ATOM 3429 C C . ALA A 1 448 ? 23.900 -3.986 -10.525 1.00 98.81 448 ALA A C 1
ATOM 3431 O O . ALA A 1 448 ? 24.477 -3.302 -9.685 1.00 98.81 448 ALA A O 1
ATOM 3432 N N . ALA A 1 449 ? 22.852 -3.529 -11.216 1.00 98.88 449 ALA A N 1
ATOM 3433 C CA . ALA A 1 449 ? 22.274 -2.205 -11.002 1.00 98.88 449 ALA A CA 1
ATOM 3434 C C . ALA A 1 449 ? 21.830 -2.010 -9.540 1.00 98.88 449 ALA A C 1
ATOM 3436 O O . ALA A 1 449 ? 22.226 -1.033 -8.909 1.00 98.88 449 ALA A O 1
ATOM 3437 N N . ARG A 1 450 ? 21.109 -2.974 -8.947 1.00 98.81 450 ARG A N 1
ATOM 3438 C CA . ARG A 1 450 ? 20.746 -2.931 -7.517 1.00 98.81 450 ARG A CA 1
ATOM 3439 C C . ARG A 1 450 ? 21.970 -2.919 -6.603 1.00 98.81 450 ARG A C 1
ATOM 3441 O O . ARG A 1 450 ? 22.018 -2.180 -5.626 1.00 98.81 450 ARG A O 1
ATOM 3448 N N . THR A 1 451 ? 22.988 -3.700 -6.942 1.00 98.81 451 THR A N 1
ATOM 3449 C CA . THR A 1 451 ? 24.230 -3.763 -6.165 1.00 98.81 451 THR A CA 1
ATOM 3450 C C . THR A 1 451 ? 24.981 -2.429 -6.209 1.00 98.81 451 THR A C 1
ATOM 3452 O O . THR A 1 451 ? 25.513 -2.006 -5.188 1.00 98.81 451 THR A O 1
ATOM 3455 N N . VAL A 1 452 ? 24.979 -1.718 -7.344 1.00 98.88 452 VAL A N 1
ATOM 3456 C CA . VAL A 1 452 ? 25.514 -0.347 -7.436 1.00 98.88 452 VAL A CA 1
ATOM 3457 C C . VAL A 1 452 ? 24.774 0.582 -6.472 1.00 98.88 452 VAL A C 1
ATOM 3459 O O . VAL A 1 452 ? 25.432 1.290 -5.712 1.00 98.88 452 VAL A O 1
ATOM 3462 N N . MET A 1 453 ? 23.439 0.519 -6.444 1.00 98.69 453 MET A N 1
ATOM 3463 C CA . MET A 1 453 ? 22.601 1.325 -5.545 1.00 98.69 453 MET A CA 1
ATOM 3464 C C . MET A 1 453 ? 22.905 1.069 -4.061 1.00 98.69 453 MET A C 1
ATOM 3466 O O . MET A 1 453 ? 23.002 2.006 -3.277 1.00 98.69 453 MET A O 1
ATOM 3470 N N . GLU A 1 454 ? 23.037 -0.199 -3.660 1.00 98.44 454 GLU A N 1
ATOM 3471 C CA . GLU A 1 454 ? 23.123 -0.583 -2.242 1.00 98.44 454 GLU A CA 1
ATOM 3472 C C . GLU A 1 454 ? 24.557 -0.676 -1.698 1.00 98.44 454 GLU A C 1
ATOM 3474 O O . GLU A 1 454 ? 24.766 -0.584 -0.486 1.00 98.44 454 GLU A O 1
ATOM 3479 N N . LYS A 1 455 ? 25.548 -0.933 -2.562 1.00 98.38 455 LYS A N 1
ATOM 3480 C CA . LYS A 1 455 ? 26.934 -1.266 -2.175 1.00 98.38 455 LYS A CA 1
ATOM 3481 C C . LYS A 1 455 ? 27.974 -0.300 -2.739 1.00 98.38 455 LYS A C 1
ATOM 3483 O O . LYS A 1 455 ? 29.170 -0.572 -2.650 1.00 98.38 455 LYS A O 1
ATOM 3488 N N . SER A 1 456 ? 27.550 0.832 -3.295 1.00 97.75 456 SER A N 1
ATOM 3489 C CA . SER A 1 456 ? 28.451 1.893 -3.742 1.00 97.75 456 SER A CA 1
ATOM 3490 C C . SER A 1 456 ? 27.923 3.277 -3.357 1.00 97.75 456 SER A C 1
ATOM 3492 O O . SER A 1 456 ? 26.796 3.425 -2.898 1.00 97.75 456 SER A O 1
ATOM 3494 N N . VAL A 1 457 ? 28.750 4.307 -3.543 1.00 97.06 457 VAL A N 1
ATOM 3495 C CA . VAL A 1 457 ? 28.339 5.719 -3.414 1.00 97.06 457 VAL A CA 1
ATOM 3496 C C . VAL A 1 457 ? 27.878 6.314 -4.753 1.00 97.06 457 VAL A C 1
ATOM 3498 O O . VAL A 1 457 ? 27.684 7.523 -4.867 1.00 97.06 457 VAL A O 1
ATOM 3501 N N . HIS A 1 458 ? 27.786 5.487 -5.795 1.00 98.25 458 HIS A N 1
ATOM 3502 C CA . HIS A 1 458 ? 27.526 5.890 -7.171 1.00 98.25 458 HIS A CA 1
ATOM 3503 C C . HIS A 1 458 ? 26.127 5.462 -7.612 1.00 98.25 458 HIS A C 1
ATOM 3505 O O . HIS A 1 458 ? 25.567 4.500 -7.101 1.00 98.25 458 HIS A O 1
ATOM 3511 N N . VAL A 1 459 ? 25.594 6.153 -8.621 1.00 98.56 459 VAL A N 1
ATOM 3512 C CA . VAL A 1 459 ? 24.321 5.785 -9.261 1.00 98.56 459 VAL A CA 1
ATOM 3513 C C . VAL A 1 459 ? 24.546 4.924 -10.501 1.00 98.56 459 VAL A C 1
ATOM 3515 O O . VAL A 1 459 ? 23.750 4.043 -10.785 1.00 98.56 459 VAL A O 1
ATOM 3518 N N . MET A 1 460 ? 25.617 5.149 -11.264 1.00 98.75 460 MET A N 1
ATOM 3519 C CA . MET A 1 460 ? 25.813 4.480 -12.551 1.00 98.75 460 MET A CA 1
ATOM 3520 C C . MET A 1 460 ? 27.271 4.082 -12.754 1.00 98.75 460 MET A C 1
ATOM 3522 O O . MET A 1 460 ? 28.163 4.922 -12.639 1.00 98.75 460 MET A O 1
ATOM 3526 N N . LEU A 1 461 ? 27.496 2.816 -13.109 1.00 98.69 461 LEU A N 1
ATOM 3527 C CA . LEU A 1 461 ? 28.787 2.293 -13.561 1.00 98.69 461 LEU A CA 1
ATOM 3528 C C . LEU A 1 461 ? 28.676 1.802 -15.008 1.00 98.69 461 LEU A C 1
ATOM 3530 O O . LEU A 1 461 ? 27.595 1.474 -15.491 1.00 98.69 461 LEU A O 1
ATOM 3534 N N . THR A 1 462 ? 29.792 1.738 -15.732 1.00 98.19 462 THR A N 1
ATOM 3535 C CA . THR A 1 462 ? 29.773 1.325 -17.142 1.00 98.19 462 THR A CA 1
ATOM 3536 C C . THR A 1 462 ? 30.956 0.446 -17.528 1.00 98.19 462 THR A C 1
ATOM 3538 O O . THR A 1 462 ? 32.054 0.570 -16.977 1.00 98.19 462 THR A O 1
ATOM 3541 N N . GLY A 1 463 ? 30.711 -0.445 -18.492 1.00 96.31 463 GLY A N 1
ATOM 3542 C CA . GLY A 1 463 ? 31.704 -1.300 -19.122 1.00 96.31 463 GLY A CA 1
ATOM 3543 C C . GLY A 1 463 ? 32.518 -2.087 -18.102 1.00 96.31 463 GLY A C 1
ATOM 3544 O O . GLY A 1 463 ? 31.985 -2.617 -17.130 1.00 96.31 463 GLY A O 1
ATOM 3545 N N . LYS A 1 464 ? 33.838 -2.116 -18.308 1.00 96.81 464 LYS A N 1
ATOM 3546 C CA . LYS A 1 464 ? 34.772 -2.893 -17.485 1.00 96.81 464 LYS A CA 1
ATOM 3547 C C . LYS A 1 464 ? 34.706 -2.553 -15.993 1.00 96.81 464 LYS A C 1
ATOM 3549 O O . LYS A 1 464 ? 34.779 -3.460 -15.178 1.00 96.81 464 LYS A O 1
ATOM 3554 N N . GLY A 1 465 ? 34.533 -1.278 -15.637 1.00 98.12 465 GLY A N 1
ATOM 3555 C CA . GLY A 1 465 ? 34.454 -0.869 -14.230 1.00 98.12 465 GLY A CA 1
ATOM 3556 C C . GLY A 1 465 ? 33.213 -1.424 -13.527 1.00 98.12 465 GLY A C 1
ATOM 3557 O O . GLY A 1 465 ? 33.282 -1.794 -12.359 1.00 98.12 465 GLY A O 1
ATOM 3558 N N . ALA A 1 466 ? 32.092 -1.549 -14.246 1.00 98.31 466 ALA A N 1
ATOM 3559 C CA . ALA A 1 466 ? 30.902 -2.211 -13.717 1.00 98.31 466 ALA A CA 1
ATOM 3560 C C . ALA A 1 466 ? 31.122 -3.723 -13.537 1.00 98.31 466 ALA A C 1
ATOM 3562 O O . ALA A 1 466 ? 30.705 -4.270 -12.520 1.00 98.31 466 ALA A O 1
ATOM 3563 N N . SER A 1 467 ? 31.804 -4.386 -14.479 1.00 97.94 467 SER A N 1
ATOM 3564 C CA . SER A 1 467 ? 32.154 -5.813 -14.375 1.00 97.94 467 SER A CA 1
ATOM 3565 C C . SER A 1 467 ? 33.117 -6.100 -13.218 1.00 97.94 467 SER A C 1
ATOM 3567 O O . SER A 1 467 ? 32.911 -7.053 -12.471 1.00 97.94 467 SER A O 1
ATOM 3569 N N . GLU A 1 468 ? 34.140 -5.259 -13.031 1.00 98.56 468 GLU A N 1
ATOM 3570 C CA . GLU A 1 468 ? 35.089 -5.359 -11.913 1.00 98.56 468 GLU A CA 1
ATOM 3571 C C . GLU A 1 468 ? 34.368 -5.202 -10.570 1.00 98.56 468 GLU A C 1
ATOM 3573 O O . GLU A 1 468 ? 34.475 -6.076 -9.712 1.00 98.56 468 GLU A O 1
ATOM 3578 N N . PHE A 1 469 ? 33.547 -4.157 -10.427 1.00 98.69 469 PHE A N 1
ATOM 3579 C CA . PHE A 1 469 ? 32.725 -3.958 -9.234 1.00 98.69 469 PHE A CA 1
ATOM 3580 C C . PHE A 1 469 ? 31.785 -5.146 -8.980 1.00 98.69 469 PHE A C 1
ATOM 3582 O O . PHE A 1 469 ? 31.704 -5.645 -7.860 1.00 98.69 469 PHE A O 1
ATOM 3589 N N . ALA A 1 470 ? 31.096 -5.643 -10.011 1.00 98.44 470 ALA A N 1
ATOM 3590 C CA . ALA A 1 470 ? 30.203 -6.791 -9.886 1.00 98.44 470 ALA A CA 1
ATOM 3591 C C . ALA A 1 470 ? 30.939 -8.044 -9.381 1.00 98.44 470 ALA A C 1
ATOM 3593 O O . ALA A 1 470 ? 30.434 -8.734 -8.493 1.00 98.44 470 ALA A O 1
ATOM 3594 N N . ALA A 1 471 ? 32.143 -8.308 -9.895 1.00 98.25 471 ALA A N 1
ATOM 3595 C CA . ALA A 1 471 ? 32.979 -9.415 -9.445 1.00 98.25 471 ALA A CA 1
ATOM 3596 C C . ALA A 1 471 ? 33.420 -9.249 -7.978 1.00 98.25 471 ALA A C 1
ATOM 3598 O O . ALA A 1 471 ? 33.355 -10.206 -7.208 1.00 98.25 471 ALA A O 1
ATOM 3599 N N . GLU A 1 472 ? 33.816 -8.040 -7.566 1.00 98.44 472 GLU A N 1
ATOM 3600 C CA . GLU A 1 472 ? 34.192 -7.730 -6.176 1.00 98.44 472 GLU A CA 1
ATOM 3601 C C . GLU A 1 472 ? 33.034 -7.928 -5.190 1.00 98.44 472 GLU A C 1
ATOM 3603 O O . GLU A 1 472 ? 33.247 -8.380 -4.065 1.00 98.44 472 GLU A O 1
ATOM 3608 N N . GLN A 1 473 ? 31.804 -7.637 -5.619 1.00 98.56 473 GLN A N 1
ATOM 3609 C CA . GLN A 1 473 ? 30.590 -7.866 -4.829 1.00 98.56 473 GLN A CA 1
ATOM 3610 C C . GLN A 1 473 ? 30.095 -9.324 -4.882 1.00 98.56 473 GLN A C 1
ATOM 3612 O O . GLN A 1 473 ? 29.070 -9.649 -4.282 1.00 98.56 473 GLN A O 1
ATOM 3617 N N . GLY A 1 474 ? 30.812 -10.218 -5.572 1.00 98.38 474 GLY A N 1
ATOM 3618 C CA . GLY A 1 474 ? 30.495 -11.645 -5.642 1.00 98.38 474 GLY A CA 1
ATOM 3619 C C . GLY A 1 474 ? 29.327 -11.992 -6.568 1.00 98.38 474 GLY A C 1
ATOM 3620 O O . GLY A 1 474 ? 28.708 -13.044 -6.394 1.00 98.38 474 GLY A O 1
ATOM 3621 N N . LEU A 1 475 ? 29.002 -11.129 -7.536 1.00 98.44 475 LEU A N 1
ATOM 3622 C CA . LEU A 1 475 ? 28.000 -11.431 -8.558 1.00 98.44 475 LEU A CA 1
ATOM 3623 C C . LEU A 1 475 ? 28.536 -12.451 -9.572 1.00 98.44 475 LEU A C 1
ATOM 3625 O O . LEU A 1 475 ? 29.739 -12.561 -9.807 1.00 98.44 475 LEU A O 1
ATOM 3629 N N . GLU A 1 476 ? 27.627 -13.204 -10.192 1.00 98.06 476 GLU A N 1
ATOM 3630 C CA . GLU A 1 476 ? 27.989 -14.222 -11.180 1.00 98.06 476 GLU A CA 1
ATOM 3631 C C . GLU A 1 476 ? 28.453 -13.574 -12.493 1.00 98.06 476 GLU A C 1
ATOM 3633 O O . GLU A 1 476 ? 27.656 -13.008 -13.250 1.00 98.06 476 GLU A O 1
ATOM 3638 N N . ILE A 1 477 ? 29.755 -13.692 -12.757 1.00 98.31 477 ILE A N 1
ATOM 3639 C CA . ILE A 1 477 ? 30.377 -13.340 -14.032 1.00 98.31 477 ILE A CA 1
ATOM 3640 C C . ILE A 1 477 ? 30.404 -14.583 -14.925 1.00 98.31 477 ILE A C 1
ATOM 3642 O O . ILE A 1 477 ? 30.881 -15.644 -14.519 1.00 98.31 477 ILE A O 1
ATOM 3646 N N . VAL A 1 478 ? 29.884 -14.454 -16.140 1.00 97.81 478 VAL A N 1
ATOM 3647 C CA . VAL A 1 478 ? 29.724 -15.531 -17.120 1.00 97.81 478 VAL A CA 1
ATOM 3648 C C . VAL A 1 478 ? 30.547 -15.261 -18.372 1.00 97.81 478 VAL A C 1
ATOM 3650 O O . VAL A 1 478 ? 30.843 -14.119 -18.721 1.00 97.81 478 VAL A O 1
ATOM 3653 N N . ASP A 1 479 ? 30.888 -16.332 -19.086 1.00 97.06 479 ASP A N 1
ATOM 3654 C CA . ASP A 1 479 ? 31.433 -16.202 -20.433 1.00 97.06 479 ASP A CA 1
ATOM 3655 C C . ASP A 1 479 ? 30.383 -15.543 -21.356 1.00 97.06 479 ASP A C 1
ATOM 3657 O O . ASP A 1 479 ? 29.216 -15.950 -21.312 1.00 97.06 479 ASP A O 1
ATOM 3661 N N . PRO A 1 480 ? 30.752 -14.570 -22.215 1.00 94.38 480 PRO A N 1
ATOM 3662 C CA . PRO A 1 480 ? 29.803 -13.883 -23.095 1.00 94.38 480 PRO A CA 1
ATOM 3663 C C . PRO A 1 480 ? 28.977 -14.809 -24.002 1.00 94.38 480 PRO A C 1
ATOM 3665 O O . PRO A 1 480 ? 27.895 -14.425 -24.449 1.00 94.38 480 PRO A O 1
ATOM 3668 N N . SER A 1 481 ? 29.439 -16.039 -24.262 1.00 93.81 481 SER A N 1
ATOM 3669 C CA . SER A 1 481 ? 28.655 -17.058 -24.972 1.00 93.81 481 SER A CA 1
ATOM 3670 C C . SER A 1 481 ? 27.349 -17.437 -24.264 1.00 93.81 481 SER A C 1
ATOM 3672 O O . SER A 1 481 ? 26.430 -17.902 -24.936 1.00 93.81 481 SER A O 1
ATOM 3674 N N . TYR A 1 482 ? 27.213 -17.180 -22.957 1.00 95.12 482 TYR A N 1
ATOM 3675 C CA . TYR A 1 482 ? 25.957 -17.346 -22.219 1.00 95.12 482 TYR A CA 1
ATOM 3676 C C . TYR A 1 482 ? 24.807 -16.538 -22.836 1.00 95.12 482 TYR A C 1
ATOM 3678 O O . TYR A 1 482 ? 23.679 -17.024 -22.891 1.00 95.12 482 TYR A O 1
ATOM 3686 N N . PHE A 1 483 ? 25.095 -15.331 -23.335 1.00 93.38 483 PHE A N 1
ATOM 3687 C CA . PHE A 1 483 ? 24.104 -14.425 -23.928 1.00 93.38 483 PHE A CA 1
ATOM 3688 C C . PHE A 1 483 ? 23.808 -14.716 -25.403 1.00 93.38 483 PHE A C 1
ATOM 3690 O O . PHE A 1 483 ? 22.968 -14.062 -26.025 1.00 93.38 483 PHE A O 1
ATOM 3697 N N . ARG A 1 484 ? 24.522 -15.676 -25.999 1.00 89.31 484 ARG A N 1
ATOM 3698 C CA . ARG A 1 484 ? 24.422 -15.957 -27.424 1.00 89.31 484 ARG A CA 1
ATOM 3699 C C . ARG A 1 484 ? 23.258 -16.904 -27.707 1.00 89.31 484 ARG A C 1
ATOM 3701 O O . ARG A 1 484 ? 23.370 -18.112 -27.529 1.00 89.31 484 ARG A O 1
ATOM 3708 N N . GLU A 1 485 ? 22.195 -16.364 -28.293 1.00 86.19 485 GLU A N 1
ATOM 3709 C CA . GLU A 1 485 ? 21.093 -17.153 -28.853 1.00 86.19 485 GLU A CA 1
ATOM 3710 C C . GLU A 1 485 ? 21.129 -17.170 -30.389 1.00 86.19 485 GLU A C 1
ATOM 3712 O O . GLU A 1 485 ? 21.065 -16.137 -31.060 1.00 86.19 485 GLU A O 1
ATOM 3717 N N . GLU A 1 486 ? 21.200 -18.364 -30.985 1.00 84.12 486 GLU A N 1
ATOM 3718 C CA . GLU A 1 486 ? 21.333 -18.530 -32.444 1.00 84.12 486 GLU A CA 1
ATOM 3719 C C . GLU A 1 486 ? 20.100 -18.042 -33.224 1.00 84.12 486 GLU A C 1
ATOM 3721 O O . GLU A 1 486 ? 20.180 -17.674 -34.399 1.00 84.12 486 GLU A O 1
ATOM 3726 N N . SER A 1 487 ? 18.923 -18.014 -32.593 1.00 77.06 487 SER A N 1
ATOM 3727 C CA . SER A 1 487 ? 17.733 -17.370 -33.162 1.00 77.06 487 SER A CA 1
ATOM 3728 C C . SER A 1 487 ? 17.953 -15.862 -33.342 1.00 77.06 487 SER A C 1
ATOM 3730 O O . SER A 1 487 ? 17.762 -15.356 -34.448 1.00 77.06 487 SER A O 1
ATOM 3732 N N . ARG A 1 488 ? 18.445 -15.172 -32.306 1.00 77.62 488 ARG A N 1
ATOM 3733 C CA . ARG A 1 488 ? 18.779 -13.737 -32.300 1.00 77.62 488 ARG A CA 1
ATOM 3734 C C . ARG A 1 488 ? 19.947 -13.406 -33.224 1.00 77.62 488 ARG A C 1
ATOM 3736 O O . ARG A 1 488 ? 19.933 -12.380 -33.900 1.00 77.62 488 ARG A O 1
ATOM 3743 N N . PHE A 1 489 ? 20.940 -14.289 -33.320 1.00 78.62 489 PHE A N 1
ATOM 3744 C CA . PHE A 1 489 ? 22.072 -14.083 -34.223 1.00 78.62 489 PHE A CA 1
ATOM 3745 C C . PHE A 1 489 ? 21.630 -14.147 -35.691 1.00 78.62 489 PHE A C 1
ATOM 3747 O O . PHE A 1 489 ? 22.046 -13.330 -36.512 1.00 78.62 489 PHE A O 1
ATOM 3754 N N . ARG A 1 490 ? 20.704 -15.057 -36.025 1.00 78.44 490 ARG A N 1
ATOM 3755 C CA . ARG A 1 490 ? 20.051 -15.078 -37.344 1.00 78.44 490 ARG A CA 1
ATOM 3756 C C . ARG A 1 490 ? 19.198 -13.835 -37.596 1.00 78.44 490 ARG A C 1
ATOM 3758 O O . ARG A 1 490 ? 19.101 -13.414 -38.747 1.00 78.44 490 ARG A O 1
ATOM 3765 N N . GLU A 1 491 ? 18.604 -13.234 -36.561 1.00 69.88 491 GLU A N 1
ATOM 3766 C CA . GLU A 1 491 ? 17.941 -11.933 -36.697 1.00 69.88 491 GLU A CA 1
ATOM 3767 C C . GLU A 1 491 ? 18.935 -10.833 -37.072 1.00 69.88 491 GLU A C 1
ATOM 3769 O O . GLU A 1 491 ? 18.630 -10.108 -38.006 1.00 69.88 491 GLU A O 1
ATOM 3774 N N . LEU A 1 492 ? 20.127 -10.748 -36.460 1.00 70.69 492 LEU A N 1
ATOM 3775 C CA . LEU A 1 492 ? 21.168 -9.781 -36.862 1.00 70.69 492 LEU A CA 1
ATOM 3776 C C . LEU A 1 492 ? 21.485 -9.876 -38.364 1.00 70.69 492 LEU A C 1
ATOM 3778 O O . LEU A 1 492 ? 21.545 -8.857 -39.046 1.00 70.69 492 LEU A O 1
ATOM 3782 N N . GLN A 1 493 ? 21.625 -11.099 -38.888 1.00 70.81 493 GLN A N 1
ATOM 3783 C CA . GLN A 1 493 ? 21.904 -11.330 -40.312 1.00 70.81 493 GLN A CA 1
ATOM 3784 C C . GLN A 1 493 ? 20.780 -10.819 -41.229 1.00 70.81 493 GLN A C 1
ATOM 3786 O O . GLN A 1 493 ? 21.044 -10.394 -42.349 1.00 70.81 493 GLN A O 1
ATOM 3791 N N . ARG A 1 494 ? 19.527 -10.836 -40.755 1.00 67.94 494 ARG A N 1
ATOM 3792 C CA . ARG A 1 494 ? 18.354 -10.307 -41.476 1.00 67.94 494 ARG A CA 1
ATOM 3793 C C . ARG A 1 494 ? 18.112 -8.816 -41.204 1.00 67.94 494 ARG A C 1
ATOM 3795 O O . ARG A 1 494 ? 17.545 -8.121 -42.037 1.00 67.94 494 ARG A O 1
ATOM 3802 N N . ALA A 1 495 ? 18.522 -8.321 -40.039 1.00 59.94 495 ALA A N 1
ATOM 3803 C CA . ALA A 1 495 ? 18.292 -6.964 -39.545 1.00 59.94 495 ALA A CA 1
ATOM 3804 C C . ALA A 1 495 ? 19.195 -5.913 -40.201 1.00 59.94 495 ALA A C 1
ATOM 3806 O O . ALA A 1 495 ? 18.955 -4.723 -40.019 1.00 59.94 495 ALA A O 1
ATOM 3807 N N . LEU A 1 496 ? 20.137 -6.326 -41.058 1.00 56.03 496 LEU A N 1
ATOM 3808 C CA . LEU A 1 496 ? 20.692 -5.444 -42.089 1.00 56.03 496 LEU A CA 1
ATOM 3809 C C . LEU A 1 496 ? 19.589 -4.793 -42.962 1.00 56.03 496 LEU A C 1
ATOM 3811 O O . LEU A 1 496 ? 19.886 -3.842 -43.677 1.00 56.03 496 LEU A O 1
ATOM 3815 N N . GLU A 1 497 ? 18.325 -5.239 -42.855 1.00 40.97 497 GLU A N 1
ATOM 3816 C CA . GLU A 1 497 ? 17.177 -4.668 -43.563 1.00 40.97 497 GLU A CA 1
ATOM 3817 C C . GLU A 1 497 ? 16.063 -4.028 -42.684 1.00 40.97 497 GLU A C 1
ATOM 3819 O O . GLU A 1 497 ? 15.285 -3.263 -43.253 1.00 40.97 497 GLU A O 1
ATOM 3824 N N . ARG A 1 498 ? 15.940 -4.253 -41.349 1.00 47.50 498 ARG A N 1
ATOM 3825 C CA . ARG A 1 498 ? 14.900 -3.620 -40.467 1.00 47.50 498 ARG A CA 1
ATOM 3826 C C . ARG A 1 498 ? 15.257 -3.584 -38.962 1.00 47.50 498 ARG A C 1
ATOM 3828 O O . ARG A 1 498 ? 15.708 -4.592 -38.421 1.00 47.50 498 ARG A O 1
ATOM 3835 N N . GLU A 1 499 ? 14.951 -2.475 -38.272 1.00 48.19 499 GLU A N 1
ATOM 3836 C CA . GLU A 1 499 ? 15.098 -2.302 -36.809 1.00 48.19 499 GLU A CA 1
ATOM 3837 C C . GLU A 1 499 ? 13.957 -2.970 -36.011 1.00 48.19 499 GLU A C 1
ATOM 3839 O O . GLU A 1 499 ? 12.788 -2.901 -36.392 1.00 48.19 499 GLU A O 1
ATOM 3844 N N . LYS A 1 500 ? 14.289 -3.605 -34.877 1.00 52.44 500 LYS A N 1
ATOM 3845 C CA . LYS A 1 500 ? 13.329 -4.090 -33.870 1.00 52.44 500 LYS A CA 1
ATOM 3846 C C . LYS A 1 500 ? 13.772 -3.634 -32.479 1.00 52.44 500 LYS A C 1
ATOM 3848 O O . LYS A 1 500 ? 14.955 -3.713 -32.153 1.00 52.44 500 LYS A O 1
ATOM 3853 N N . HIS A 1 501 ? 12.814 -3.212 -31.658 1.00 54.69 501 HIS A N 1
ATOM 3854 C CA . HIS A 1 501 ? 13.033 -2.827 -30.265 1.00 54.69 501 HIS A CA 1
ATOM 3855 C C . HIS A 1 501 ? 12.519 -3.927 -29.327 1.00 54.69 501 HIS A C 1
ATOM 3857 O O . HIS A 1 501 ? 11.532 -4.601 -29.616 1.00 54.69 501 HIS A O 1
ATOM 3863 N N . GLY A 1 502 ? 13.202 -4.120 -28.202 1.00 64.19 502 GLY A N 1
ATOM 3864 C CA . GLY A 1 502 ? 12.732 -4.957 -27.106 1.00 64.19 502 GLY A CA 1
ATOM 3865 C C . GLY A 1 502 ? 13.499 -4.587 -25.845 1.00 64.19 502 GLY A C 1
ATOM 3866 O O . GLY A 1 502 ? 14.718 -4.632 -25.843 1.00 64.19 502 GLY A O 1
ATOM 3867 N N . THR A 1 503 ? 12.807 -4.188 -24.795 1.00 88.25 503 THR A N 1
ATOM 3868 C CA . THR A 1 503 ? 13.382 -3.906 -23.473 1.00 88.25 503 THR A CA 1
ATOM 3869 C C . THR A 1 503 ? 12.451 -4.568 -22.477 1.00 88.25 503 THR A C 1
ATOM 3871 O O . THR A 1 503 ? 11.242 -4.609 -22.722 1.00 88.25 503 THR A O 1
ATOM 3874 N N . VAL A 1 504 ? 12.983 -5.113 -21.391 1.00 94.44 504 VAL A N 1
ATOM 3875 C CA . VAL A 1 504 ? 12.157 -5.680 -20.324 1.00 94.44 504 VAL A CA 1
ATOM 3876 C C . VAL A 1 504 ? 12.102 -4.724 -19.153 1.00 94.44 504 VAL A C 1
ATOM 3878 O O . VAL A 1 504 ? 13.051 -3.979 -18.907 1.00 94.44 504 VAL A O 1
ATOM 3881 N N . GLY A 1 505 ? 10.993 -4.756 -18.434 1.00 97.62 505 GLY A N 1
ATOM 3882 C CA . GLY A 1 505 ? 10.760 -3.817 -17.357 1.00 97.62 505 GLY A CA 1
ATOM 3883 C C . GLY A 1 505 ? 9.737 -4.326 -16.370 1.00 97.62 505 GLY A C 1
ATOM 3884 O O . GLY A 1 505 ? 8.870 -5.137 -16.710 1.00 97.62 505 GLY A O 1
ATOM 3885 N N . CYS A 1 506 ? 9.862 -3.858 -15.137 1.00 98.75 506 CYS A N 1
ATOM 3886 C CA . CYS A 1 506 ? 8.925 -4.140 -14.067 1.00 98.75 506 CYS A CA 1
ATOM 3887 C C . CYS A 1 506 ? 8.769 -2.899 -13.194 1.00 98.75 506 CYS A C 1
ATOM 3889 O O . CYS A 1 506 ? 9.753 -2.251 -12.841 1.00 98.75 506 CYS A O 1
ATOM 3891 N N . VAL A 1 507 ? 7.532 -2.614 -12.804 1.00 98.88 507 VAL A N 1
ATOM 3892 C CA . VAL A 1 507 ? 7.209 -1.643 -11.757 1.00 98.88 507 VAL A CA 1
ATOM 3893 C C . VAL A 1 507 ? 6.339 -2.320 -10.709 1.00 98.88 507 VAL A C 1
ATOM 3895 O O . VAL A 1 507 ? 5.546 -3.209 -11.037 1.00 98.88 507 VAL A O 1
ATOM 3898 N N . ALA A 1 508 ? 6.499 -1.930 -9.450 1.00 98.69 508 ALA A N 1
ATOM 3899 C CA . ALA A 1 508 ? 5.737 -2.508 -8.354 1.00 98.69 508 ALA A CA 1
ATOM 3900 C C . ALA A 1 508 ? 5.361 -1.471 -7.294 1.00 98.69 508 ALA A C 1
ATOM 3902 O O . ALA A 1 508 ? 6.114 -0.532 -7.050 1.00 98.69 508 ALA A O 1
ATOM 3903 N N . LEU A 1 509 ? 4.212 -1.707 -6.663 1.00 96.69 509 LEU A N 1
ATOM 3904 C CA . LEU A 1 509 ? 3.761 -1.122 -5.405 1.00 96.69 509 LEU A CA 1
ATOM 3905 C C . LEU A 1 509 ? 3.698 -2.251 -4.373 1.00 96.69 509 LEU A C 1
ATOM 3907 O O . LEU A 1 509 ? 3.016 -3.249 -4.622 1.00 96.69 509 LEU A O 1
ATOM 3911 N N . ASP A 1 510 ? 4.374 -2.108 -3.235 1.00 93.75 510 ASP A N 1
ATOM 3912 C CA . ASP A 1 510 ? 4.310 -3.091 -2.147 1.00 93.75 510 ASP A CA 1
ATOM 3913 C C . ASP A 1 510 ? 3.301 -2.750 -1.044 1.00 93.75 510 ASP A C 1
ATOM 3915 O O . ASP A 1 510 ? 2.688 -1.687 -1.028 1.00 93.75 510 ASP A O 1
ATOM 3919 N N . MET A 1 511 ? 3.126 -3.674 -0.093 1.00 86.56 511 MET A N 1
ATOM 3920 C CA . MET A 1 511 ? 2.196 -3.517 1.034 1.00 86.56 511 MET A CA 1
ATOM 3921 C C . MET A 1 511 ? 2.622 -2.436 2.044 1.00 86.56 511 MET A C 1
ATOM 3923 O O . MET A 1 511 ? 1.824 -2.028 2.891 1.00 86.56 511 MET A O 1
ATOM 3927 N N . ASN A 1 512 ? 3.860 -1.944 1.968 1.00 83.88 512 ASN A N 1
ATOM 3928 C CA . ASN A 1 512 ? 4.307 -0.764 2.709 1.00 83.88 512 ASN A CA 1
ATOM 3929 C C . ASN A 1 512 ? 4.057 0.524 1.907 1.00 83.88 512 ASN A C 1
ATOM 3931 O O . ASN A 1 512 ? 4.427 1.612 2.359 1.00 83.88 512 ASN A O 1
ATOM 3935 N N . GLY A 1 513 ? 3.449 0.383 0.727 1.00 86.25 513 GLY A N 1
ATOM 3936 C CA . GLY A 1 513 ? 3.215 1.371 -0.309 1.00 86.25 513 GLY A CA 1
ATOM 3937 C C . GLY A 1 513 ? 4.493 1.983 -0.871 1.00 86.25 513 GLY A C 1
ATOM 3938 O O . GLY A 1 513 ? 4.470 3.146 -1.259 1.00 86.25 513 GLY A O 1
ATOM 3939 N N . ASP A 1 514 ? 5.614 1.269 -0.856 1.00 93.88 514 ASP A N 1
ATOM 3940 C CA . ASP A 1 514 ? 6.787 1.715 -1.602 1.00 93.88 514 ASP A CA 1
ATOM 3941 C C . ASP A 1 514 ? 6.648 1.350 -3.072 1.00 93.88 514 ASP A C 1
ATOM 3943 O O . ASP A 1 514 ? 6.121 0.293 -3.430 1.00 93.88 514 ASP A O 1
ATOM 3947 N N . LEU A 1 515 ? 7.118 2.261 -3.913 1.00 97.88 515 LEU A N 1
ATOM 3948 C CA . LEU A 1 515 ? 7.194 2.104 -5.349 1.00 97.88 515 LEU A CA 1
ATOM 3949 C C . LEU A 1 515 ? 8.614 1.719 -5.750 1.00 97.88 515 LEU A C 1
ATOM 3951 O O . LEU A 1 515 ? 9.586 2.244 -5.215 1.00 97.88 515 LEU A O 1
ATOM 3955 N N . ALA A 1 516 ? 8.742 0.845 -6.739 1.00 98.81 516 ALA A N 1
ATOM 3956 C CA . ALA A 1 516 ? 10.022 0.551 -7.368 1.00 98.81 516 ALA A CA 1
ATOM 3957 C C . ALA A 1 516 ? 9.856 0.386 -8.875 1.00 98.81 516 ALA A C 1
ATOM 3959 O O . ALA A 1 516 ? 8.821 -0.086 -9.353 1.00 98.81 516 ALA A O 1
ATOM 3960 N N . ALA A 1 517 ? 10.902 0.742 -9.613 1.00 98.88 517 ALA A N 1
ATOM 3961 C CA . ALA A 1 517 ? 10.984 0.552 -11.054 1.00 98.88 517 ALA A CA 1
ATOM 3962 C C . ALA A 1 517 ? 12.331 -0.060 -11.424 1.00 98.88 517 ALA A C 1
ATOM 3964 O O . ALA A 1 517 ? 13.367 0.338 -10.885 1.00 98.88 517 ALA A O 1
ATOM 3965 N N . GLY A 1 518 ? 12.315 -1.006 -12.358 1.00 98.81 518 GLY A N 1
ATOM 3966 C CA . GLY A 1 518 ? 13.517 -1.562 -12.958 1.00 98.81 518 GLY A CA 1
ATOM 3967 C C . GLY A 1 518 ? 13.344 -1.787 -14.452 1.00 98.81 518 GLY A C 1
ATOM 3968 O O . GLY A 1 518 ? 12.258 -2.127 -14.924 1.00 98.81 518 GLY A O 1
ATOM 3969 N N . THR A 1 519 ? 14.436 -1.629 -15.194 1.00 98.75 519 THR A N 1
ATOM 3970 C CA . THR A 1 519 ? 14.471 -1.761 -16.655 1.00 98.75 519 THR A CA 1
ATOM 3971 C C . THR A 1 519 ? 15.780 -2.425 -17.079 1.00 98.75 519 THR A C 1
ATOM 3973 O O . THR A 1 519 ? 16.834 -2.066 -16.561 1.00 98.75 519 THR A O 1
ATOM 3976 N N . SER A 1 520 ? 15.738 -3.387 -18.008 1.00 98.50 520 SER A N 1
ATOM 3977 C CA . SER A 1 520 ? 16.921 -4.107 -18.517 1.00 98.50 520 SER A CA 1
ATOM 3978 C C . SER A 1 520 ? 16.809 -4.380 -20.021 1.00 98.50 520 SER A C 1
ATOM 3980 O O . SER A 1 520 ? 15.719 -4.625 -20.546 1.00 98.50 520 SER A O 1
ATOM 3982 N N . THR A 1 521 ? 17.920 -4.302 -20.755 1.00 97.12 521 THR A N 1
ATOM 3983 C CA . THR A 1 521 ? 17.925 -4.449 -22.218 1.00 97.12 521 THR A CA 1
ATOM 3984 C C . THR A 1 521 ? 19.260 -4.934 -22.783 1.00 97.12 521 THR A C 1
ATOM 3986 O O . THR A 1 521 ? 20.326 -4.659 -22.237 1.00 97.12 521 THR A O 1
ATOM 3989 N N . GLY A 1 522 ? 19.212 -5.595 -23.946 1.00 93.44 522 GLY A N 1
ATOM 3990 C CA . GLY A 1 522 ? 20.368 -5.747 -24.845 1.00 93.44 522 GLY A CA 1
ATOM 3991 C C . GLY A 1 522 ? 20.603 -4.538 -25.768 1.00 93.44 522 GLY A C 1
ATOM 3992 O O . GLY A 1 522 ? 21.572 -4.484 -26.528 1.00 93.44 522 GLY A O 1
ATOM 3993 N N . GLY A 1 523 ? 19.714 -3.545 -25.737 1.00 90.50 523 GLY A N 1
ATOM 3994 C CA . GLY A 1 523 ? 19.724 -2.382 -26.618 1.00 90.50 523 GLY A CA 1
ATOM 3995 C C . GLY A 1 523 ? 19.075 -2.675 -27.972 1.00 90.50 523 GLY A C 1
ATOM 3996 O O . GLY A 1 523 ? 18.093 -3.410 -28.062 1.00 90.50 523 GLY A O 1
ATOM 3997 N N . MET A 1 524 ? 19.608 -2.071 -29.035 1.00 86.56 524 MET A N 1
ATOM 3998 C CA . MET A 1 524 ? 19.095 -2.220 -30.401 1.00 86.56 524 MET A CA 1
ATOM 3999 C C . MET A 1 524 ? 19.964 -3.170 -31.224 1.00 86.56 524 MET A C 1
ATOM 4001 O O . MET A 1 524 ? 21.191 -3.176 -31.098 1.00 86.56 524 MET A O 1
ATOM 4005 N N . THR A 1 525 ? 19.332 -3.958 -32.096 1.00 84.38 525 THR A N 1
ATOM 4006 C CA . THR A 1 525 ? 20.062 -4.789 -33.061 1.00 84.38 525 THR A CA 1
ATOM 4007 C C . THR A 1 525 ? 20.961 -3.915 -33.930 1.00 84.38 525 THR A C 1
ATOM 4009 O O . THR A 1 525 ? 20.543 -2.850 -34.375 1.00 84.38 525 THR A O 1
ATOM 4012 N N . ASN A 1 526 ? 22.189 -4.376 -34.186 1.00 85.06 526 ASN A N 1
ATOM 4013 C CA . ASN A 1 526 ? 23.186 -3.671 -34.996 1.00 85.06 526 ASN A CA 1
ATOM 4014 C C . ASN A 1 526 ? 23.645 -2.322 -34.397 1.00 85.06 526 ASN A C 1
ATOM 4016 O O . ASN A 1 526 ? 24.194 -1.478 -35.110 1.00 85.06 526 ASN A O 1
ATOM 4020 N N . LYS A 1 527 ? 23.471 -2.115 -33.081 1.00 88.00 527 LYS A N 1
ATOM 4021 C CA . LYS A 1 527 ? 24.005 -0.928 -32.397 1.00 88.00 527 LYS A CA 1
ATOM 4022 C C . LYS A 1 527 ? 25.528 -0.838 -32.547 1.00 88.00 527 LYS A C 1
ATOM 4024 O O . LYS A 1 527 ? 26.228 -1.855 -32.558 1.00 88.00 527 LYS A O 1
ATOM 4029 N N . ARG A 1 528 ? 26.039 0.388 -32.670 1.00 88.12 528 ARG A N 1
ATOM 4030 C CA . ARG A 1 528 ? 27.467 0.690 -32.861 1.00 88.12 528 ARG A CA 1
ATOM 4031 C C . ARG A 1 528 ? 28.054 1.401 -31.649 1.00 88.12 528 ARG A C 1
ATOM 4033 O O . ARG A 1 528 ? 27.327 2.044 -30.902 1.00 88.12 528 ARG A O 1
ATOM 4040 N N . TYR A 1 529 ? 29.377 1.312 -31.515 1.00 93.00 529 TYR A N 1
ATOM 4041 C CA . TYR A 1 529 ? 30.192 2.174 -30.649 1.00 93.00 529 TYR A CA 1
ATOM 4042 C C . TYR A 1 529 ? 29.790 2.174 -29.168 1.00 93.00 529 TYR A C 1
ATOM 4044 O O . TYR A 1 529 ? 29.914 3.203 -28.512 1.00 93.00 529 TYR A O 1
ATOM 4052 N N . ASN A 1 530 ? 29.3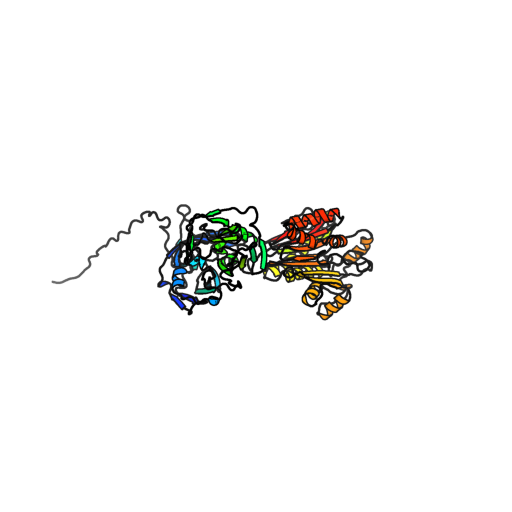07 1.038 -28.653 1.00 90.75 530 ASN A N 1
ATOM 4053 C CA . ASN A 1 530 ? 28.793 0.933 -27.287 1.00 90.75 530 ASN A CA 1
ATOM 4054 C C . ASN A 1 530 ? 27.660 1.942 -27.006 1.00 90.75 530 ASN A C 1
ATOM 4056 O O . ASN A 1 530 ? 27.661 2.655 -26.005 1.00 90.75 530 ASN A O 1
ATOM 4060 N N . ARG A 1 531 ? 26.709 2.062 -27.947 1.00 95.56 531 ARG A N 1
ATOM 4061 C CA . ARG A 1 531 ? 25.519 2.909 -27.793 1.00 95.56 531 ARG A CA 1
ATOM 4062 C C . ARG A 1 531 ? 24.745 2.491 -26.547 1.00 95.56 531 ARG A C 1
ATOM 4064 O O . ARG A 1 531 ? 24.264 1.359 -26.465 1.00 95.56 531 ARG A O 1
ATOM 4071 N N . ILE A 1 532 ? 24.533 3.463 -25.667 1.00 96.88 532 ILE A N 1
ATOM 4072 C CA . ILE A 1 532 ? 23.719 3.347 -24.458 1.00 96.88 532 ILE A CA 1
ATOM 4073 C C . ILE A 1 532 ? 22.332 3.934 -24.735 1.00 96.88 532 ILE A C 1
ATOM 4075 O O . ILE A 1 532 ? 22.212 5.031 -25.279 1.00 96.88 532 ILE A O 1
ATOM 4079 N N . GLY A 1 533 ? 21.292 3.158 -24.422 1.00 95.69 533 GLY A N 1
ATOM 4080 C CA . GLY A 1 533 ? 19.895 3.573 -24.566 1.00 95.69 533 GLY A CA 1
ATOM 4081 C C . GLY A 1 533 ? 19.327 4.251 -23.320 1.00 95.69 533 GLY A C 1
ATOM 4082 O O . GLY A 1 533 ? 20.055 4.704 -22.445 1.00 95.69 533 GLY A O 1
ATOM 4083 N N . ASP A 1 534 ? 18.002 4.299 -23.243 1.00 97.81 534 ASP A N 1
ATOM 4084 C CA . ASP A 1 534 ? 17.230 4.871 -22.137 1.00 97.81 534 ASP A CA 1
ATOM 4085 C C . ASP A 1 534 ? 17.217 3.995 -20.877 1.00 97.81 534 ASP A C 1
ATOM 4087 O O . ASP A 1 534 ? 17.154 4.525 -19.771 1.00 97.81 534 ASP A O 1
ATOM 4091 N N . ALA A 1 535 ? 17.314 2.670 -21.029 1.00 97.94 535 ALA A N 1
ATOM 4092 C CA . ALA A 1 535 ? 17.170 1.707 -19.935 1.00 97.94 535 ALA A CA 1
ATOM 4093 C C . ALA A 1 535 ? 18.069 1.949 -18.702 1.00 97.94 535 ALA A C 1
ATOM 4095 O O . ALA A 1 535 ? 17.557 1.806 -17.593 1.00 97.94 535 ALA A O 1
ATOM 4096 N N . PRO A 1 536 ? 19.364 2.315 -18.816 1.00 98.31 536 PRO A N 1
ATOM 4097 C CA . PRO A 1 536 ? 20.197 2.603 -17.651 1.00 98.31 536 PRO A CA 1
ATOM 4098 C C . PRO A 1 536 ? 20.145 4.081 -17.217 1.00 98.31 536 PRO A C 1
ATOM 4100 O O . PRO A 1 536 ? 20.829 4.464 -16.272 1.00 98.31 536 PRO A O 1
ATOM 4103 N N . VAL A 1 537 ? 19.383 4.932 -17.913 1.00 98.69 537 VAL A N 1
ATOM 4104 C CA . VAL A 1 537 ? 19.314 6.375 -17.653 1.00 98.69 537 VAL A CA 1
ATOM 4105 C C . VAL A 1 537 ? 18.092 6.676 -16.787 1.00 98.69 537 VAL A C 1
ATOM 4107 O O . VAL A 1 537 ? 16.948 6.633 -17.250 1.00 98.69 537 VAL A O 1
ATOM 4110 N N . ILE A 1 538 ? 18.347 7.010 -15.520 1.00 98.62 538 ILE A N 1
ATOM 4111 C CA . ILE A 1 538 ? 17.306 7.388 -14.557 1.00 98.62 538 ILE A CA 1
ATOM 4112 C C . ILE A 1 538 ? 16.541 8.616 -15.064 1.00 98.62 538 ILE A C 1
ATOM 4114 O O . ILE A 1 538 ? 17.131 9.603 -15.497 1.00 98.62 538 ILE A O 1
ATOM 4118 N N . GLY A 1 539 ? 15.213 8.532 -15.038 1.00 98.06 539 GLY A N 1
ATOM 4119 C CA . GLY A 1 539 ? 14.298 9.540 -15.568 1.00 98.06 539 GLY A CA 1
ATOM 4120 C C . GLY A 1 539 ? 14.003 9.421 -17.067 1.00 98.06 539 GLY A C 1
ATOM 4121 O O . GLY A 1 539 ? 13.059 10.049 -17.539 1.00 98.06 539 GLY A O 1
ATOM 4122 N N . ALA A 1 540 ? 14.738 8.594 -17.817 1.00 98.50 540 ALA A N 1
ATOM 4123 C CA . ALA A 1 540 ? 14.435 8.294 -19.216 1.00 98.50 540 ALA A CA 1
ATOM 4124 C C . ALA A 1 540 ? 13.696 6.958 -19.347 1.00 98.50 540 ALA A C 1
ATOM 4126 O O . ALA A 1 540 ? 12.499 6.954 -19.638 1.00 98.50 540 ALA A O 1
ATOM 4127 N N . GLY A 1 541 ? 14.405 5.848 -19.111 1.00 97.38 541 GLY A N 1
ATOM 4128 C CA . GLY A 1 541 ? 13.855 4.496 -19.211 1.00 97.38 541 GLY A CA 1
ATOM 4129 C C . GLY A 1 541 ? 13.274 3.960 -17.903 1.00 97.38 541 GLY A C 1
ATOM 4130 O O . GLY A 1 541 ? 12.457 3.046 -17.928 1.00 97.38 541 GLY A O 1
ATOM 4131 N N . ASN A 1 542 ? 13.683 4.533 -16.767 1.00 98.50 542 ASN A N 1
ATOM 4132 C CA . ASN A 1 542 ? 13.352 4.045 -15.431 1.00 98.50 542 ASN A CA 1
ATOM 4133 C C . ASN A 1 542 ? 13.194 5.201 -14.440 1.00 98.50 542 ASN A C 1
ATOM 4135 O O . ASN A 1 542 ? 14.076 6.059 -14.365 1.00 98.50 542 ASN A O 1
ATOM 4139 N N . TYR A 1 543 ? 12.114 5.227 -13.661 1.00 98.88 543 TYR A N 1
ATOM 4140 C CA . TYR A 1 543 ? 11.936 6.205 -12.585 1.00 98.88 543 TYR A CA 1
ATOM 4141 C C . TYR A 1 543 ? 10.964 5.690 -11.521 1.00 98.88 543 TYR A C 1
ATOM 4143 O O . TYR A 1 543 ? 9.987 5.033 -11.868 1.00 98.88 543 TYR A O 1
ATOM 4151 N N . ALA A 1 544 ? 11.198 5.995 -10.246 1.00 98.69 544 ALA A N 1
ATOM 4152 C CA . ALA A 1 544 ? 10.261 5.703 -9.164 1.00 98.69 544 ALA A CA 1
ATOM 4153 C C . ALA A 1 544 ? 10.285 6.810 -8.109 1.00 98.69 544 ALA A C 1
ATOM 4155 O O . ALA A 1 544 ? 11.355 7.251 -7.697 1.00 98.69 544 ALA A O 1
ATOM 4156 N N . ASN A 1 545 ? 9.105 7.234 -7.659 1.00 97.94 545 ASN A N 1
ATOM 4157 C CA . ASN A 1 545 ? 8.936 8.184 -6.566 1.00 97.94 545 ASN A CA 1
ATOM 4158 C C . ASN A 1 545 ? 7.617 7.895 -5.831 1.00 97.94 545 ASN A C 1
ATOM 4160 O O . ASN A 1 545 ? 6.550 7.921 -6.441 1.00 97.94 545 ASN A O 1
ATOM 4164 N N . ASN A 1 546 ? 7.682 7.647 -4.520 1.00 93.81 546 ASN A N 1
ATOM 4165 C CA . ASN A 1 546 ? 6.522 7.355 -3.669 1.00 93.81 546 ASN A CA 1
ATOM 4166 C C . ASN A 1 546 ? 5.457 8.462 -3.667 1.00 93.81 546 ASN A C 1
ATOM 4168 O O . ASN A 1 546 ? 4.297 8.175 -3.374 1.00 93.81 546 ASN A O 1
ATOM 4172 N N . ALA A 1 547 ? 5.838 9.707 -3.968 1.00 88.44 547 ALA A N 1
ATOM 4173 C CA . ALA A 1 547 ? 4.907 10.827 -4.070 1.00 88.44 547 ALA A CA 1
ATOM 4174 C C . ALA A 1 547 ? 4.074 10.805 -5.364 1.00 88.44 547 ALA A C 1
ATOM 4176 O O . ALA A 1 547 ? 3.040 11.464 -5.431 1.00 88.44 547 ALA A O 1
ATOM 4177 N N . THR A 1 548 ? 4.512 10.065 -6.388 1.00 95.75 548 THR A N 1
ATOM 4178 C CA . THR A 1 548 ? 3.891 10.048 -7.716 1.00 95.75 548 THR A CA 1
ATOM 4179 C C . THR A 1 548 ? 3.712 8.616 -8.222 1.00 95.75 548 THR A C 1
ATOM 4181 O O . THR A 1 548 ? 2.692 7.982 -7.943 1.00 95.75 548 THR A O 1
ATOM 4184 N N . CYS A 1 549 ? 4.674 8.093 -8.982 1.00 98.06 549 CYS A N 1
ATOM 4185 C CA . CYS A 1 549 ? 4.583 6.817 -9.673 1.00 98.06 549 CYS A CA 1
ATOM 4186 C C . CYS A 1 549 ? 5.944 6.144 -9.890 1.00 98.06 549 CYS A C 1
ATOM 4188 O O . CYS A 1 549 ? 7.009 6.760 -9.799 1.00 98.06 549 CYS A O 1
ATOM 4190 N N . ALA A 1 550 ? 5.881 4.851 -10.204 1.00 98.81 550 ALA A N 1
ATOM 4191 C CA . ALA A 1 550 ? 6.957 4.083 -10.809 1.00 98.81 550 ALA A CA 1
ATOM 4192 C C . ALA A 1 550 ? 6.678 3.892 -12.302 1.00 98.81 550 ALA A C 1
ATOM 4194 O O . ALA A 1 550 ? 5.553 3.573 -12.690 1.00 98.81 550 ALA A O 1
ATOM 4195 N N . VAL A 1 551 ? 7.706 4.062 -13.133 1.00 98.88 551 VAL A N 1
ATOM 4196 C CA . VAL A 1 551 ? 7.645 3.973 -14.594 1.00 98.88 551 VAL A CA 1
ATOM 4197 C C . VAL A 1 551 ? 8.834 3.173 -15.118 1.00 98.88 551 VAL A C 1
ATOM 4199 O O . VAL A 1 551 ? 9.982 3.449 -14.769 1.00 98.88 551 VAL A O 1
ATOM 4202 N N . SER A 1 552 ? 8.552 2.225 -16.009 1.00 98.81 552 SER A N 1
ATOM 4203 C CA . SER A 1 552 ? 9.552 1.522 -16.814 1.00 98.81 552 SER A CA 1
ATOM 4204 C C . SER A 1 552 ? 9.167 1.594 -18.290 1.00 98.81 552 SER A C 1
ATOM 4206 O O . SER A 1 552 ? 7.983 1.502 -18.638 1.00 98.81 552 SER A O 1
ATOM 4208 N N . ALA A 1 553 ? 10.155 1.827 -19.152 1.00 97.81 553 ALA A N 1
ATOM 4209 C CA . ALA A 1 553 ? 9.940 2.177 -20.545 1.00 97.81 553 ALA A CA 1
ATOM 4210 C C . ALA A 1 553 ? 10.555 1.192 -21.543 1.00 97.81 553 ALA A C 1
ATOM 4212 O O . ALA A 1 553 ? 11.530 0.483 -21.286 1.00 97.81 553 ALA A O 1
ATOM 4213 N N . THR A 1 554 ? 9.996 1.196 -22.753 1.00 96.44 554 THR A N 1
ATOM 4214 C CA . THR A 1 554 ? 10.525 0.442 -23.886 1.00 96.44 554 THR A CA 1
ATOM 4215 C C . THR A 1 554 ? 10.260 1.160 -25.205 1.00 96.44 554 THR A C 1
ATOM 4217 O O . THR A 1 554 ? 9.136 1.560 -25.502 1.00 96.44 554 THR A O 1
ATOM 4220 N N . GLY A 1 555 ? 11.287 1.300 -26.046 1.00 93.12 555 GLY A N 1
ATOM 4221 C CA . GLY A 1 555 ? 11.132 1.896 -27.370 1.00 93.12 555 GLY A CA 1
ATOM 4222 C C . GLY A 1 555 ? 12.438 2.390 -27.979 1.00 93.12 555 GLY A C 1
ATOM 4223 O O . GLY A 1 555 ? 13.509 1.815 -27.775 1.00 93.12 555 GLY A O 1
ATOM 4224 N N . HIS A 1 556 ? 12.335 3.468 -28.752 1.00 91.62 556 HIS A N 1
ATOM 4225 C CA . HIS A 1 556 ? 13.466 4.141 -29.381 1.00 91.62 556 HIS A CA 1
ATOM 4226 C C . HIS A 1 556 ? 14.198 5.027 -28.358 1.00 91.62 556 HIS A C 1
ATOM 4228 O O . HIS A 1 556 ? 13.867 6.204 -28.188 1.00 91.62 556 HIS A O 1
ATOM 4234 N N . GLY A 1 557 ? 15.196 4.452 -27.682 1.00 93.38 557 GLY A N 1
ATOM 4235 C CA . GLY A 1 557 ? 15.854 5.049 -26.511 1.00 93.38 557 GLY A CA 1
ATOM 4236 C C . GLY A 1 557 ? 16.332 6.500 -26.650 1.00 93.38 557 GLY A C 1
ATOM 4237 O O . GLY A 1 557 ? 16.215 7.270 -25.703 1.00 93.38 557 GLY A O 1
ATOM 4238 N N . GLU A 1 558 ? 16.781 6.934 -27.827 1.00 96.19 558 GLU A N 1
ATOM 4239 C CA . GLU A 1 558 ? 17.207 8.316 -28.085 1.00 96.19 558 GLU A CA 1
ATOM 4240 C C . GLU A 1 558 ? 16.090 9.330 -27.803 1.00 96.19 558 GLU A C 1
ATOM 4242 O O . GLU A 1 558 ? 16.348 10.404 -27.256 1.00 96.19 558 GLU A O 1
ATOM 4247 N N . PHE A 1 559 ? 14.841 9.005 -28.150 1.00 97.06 559 PHE A N 1
ATOM 4248 C CA . PHE A 1 559 ? 13.699 9.865 -27.845 1.00 97.06 559 PHE A CA 1
ATOM 4249 C C . PHE A 1 559 ? 13.357 9.831 -26.359 1.00 97.06 559 PHE A C 1
ATOM 4251 O O . PHE A 1 559 ? 13.097 10.880 -25.779 1.00 97.06 559 PHE A O 1
ATOM 4258 N N . PHE A 1 560 ? 13.416 8.657 -25.733 1.00 97.62 560 PHE A N 1
ATOM 4259 C CA . PHE A 1 560 ? 13.112 8.502 -24.310 1.00 97.62 560 PHE A CA 1
ATOM 4260 C C . PHE A 1 560 ? 14.104 9.270 -23.428 1.00 97.62 560 PHE A C 1
ATOM 4262 O O . PHE A 1 560 ? 13.687 9.897 -22.457 1.00 97.62 560 PHE A O 1
ATOM 4269 N N . ILE A 1 561 ? 15.385 9.319 -23.818 1.00 98.44 561 ILE A N 1
ATOM 4270 C CA . ILE A 1 561 ? 16.400 10.173 -23.184 1.00 98.44 561 ILE A CA 1
ATOM 4271 C C . ILE A 1 561 ? 16.084 11.654 -23.408 1.00 98.44 561 ILE A C 1
ATOM 4273 O O . ILE A 1 561 ? 15.985 12.417 -22.451 1.00 98.44 561 ILE A O 1
ATOM 4277 N N . ARG A 1 562 ? 15.912 12.080 -24.668 1.00 98.19 562 ARG A N 1
ATOM 4278 C CA . ARG A 1 562 ? 15.737 13.503 -25.024 1.00 98.19 562 ARG A CA 1
ATOM 4279 C C . ARG A 1 562 ? 14.475 14.136 -24.441 1.00 98.19 562 ARG A C 1
ATOM 4281 O O . ARG A 1 562 ? 14.453 15.348 -24.260 1.00 98.19 562 ARG A O 1
ATOM 4288 N N . TYR A 1 563 ? 13.444 13.331 -24.198 1.00 97.75 563 TYR A N 1
ATOM 4289 C CA . TYR A 1 563 ? 12.160 13.765 -23.646 1.00 97.75 563 TYR A CA 1
ATOM 4290 C C . TYR A 1 563 ? 11.964 13.342 -22.188 1.00 97.75 563 TYR A C 1
ATOM 4292 O O . TYR A 1 563 ? 10.875 13.545 -21.660 1.00 97.75 563 TYR A O 1
ATOM 4300 N N . THR A 1 564 ? 12.986 12.755 -21.548 1.00 97.81 564 THR A N 1
ATOM 4301 C CA . THR A 1 564 ? 12.952 12.335 -20.135 1.00 97.81 564 THR A CA 1
ATOM 4302 C C . THR A 1 564 ? 11.655 11.604 -19.780 1.00 97.81 564 THR A C 1
ATOM 4304 O O . THR A 1 564 ? 10.976 11.968 -18.825 1.00 97.81 564 THR A O 1
ATOM 4307 N N . VAL A 1 565 ? 11.258 10.637 -20.615 1.00 98.44 565 VAL A N 1
ATOM 4308 C CA . VAL A 1 565 ? 9.876 10.124 -20.663 1.00 98.44 565 VAL A CA 1
ATOM 4309 C C . VAL A 1 565 ? 9.376 9.641 -19.301 1.00 98.44 565 VAL A C 1
ATOM 4311 O O . VAL A 1 565 ? 8.276 10.013 -18.899 1.00 98.44 565 VAL A O 1
ATOM 4314 N N . ALA A 1 566 ? 10.170 8.847 -18.577 1.00 98.62 566 ALA A N 1
ATOM 4315 C CA . ALA A 1 566 ? 9.762 8.331 -17.273 1.00 98.62 566 ALA A CA 1
ATOM 4316 C C . ALA A 1 566 ? 9.587 9.446 -16.223 1.00 98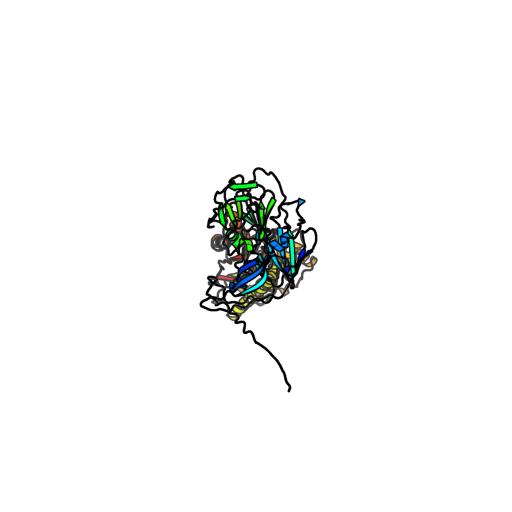.62 566 ALA A C 1
ATOM 4318 O O . ALA A 1 566 ? 8.595 9.456 -15.495 1.00 98.62 566 ALA A O 1
ATOM 4319 N N . HIS A 1 567 ? 10.507 10.414 -16.172 1.00 98.69 567 HIS A N 1
ATOM 4320 C CA . HIS A 1 567 ? 10.423 11.538 -15.237 1.00 98.69 567 HIS A CA 1
ATOM 4321 C C . HIS A 1 567 ? 9.323 12.540 -15.613 1.00 98.69 567 HIS A C 1
ATOM 4323 O O . HIS A 1 567 ? 8.661 13.065 -14.727 1.00 98.69 567 HIS A O 1
ATOM 4329 N N . ASP A 1 568 ? 9.089 12.799 -16.903 1.00 98.62 568 ASP A N 1
ATOM 4330 C CA . ASP A 1 568 ? 8.061 13.742 -17.374 1.00 98.62 568 ASP A CA 1
ATOM 4331 C C . ASP A 1 568 ? 6.650 13.294 -16.951 1.00 98.62 568 ASP A C 1
ATOM 4333 O O . ASP A 1 568 ? 5.821 14.124 -16.591 1.00 98.62 568 ASP A O 1
ATOM 4337 N N . ILE A 1 569 ? 6.395 11.980 -16.889 1.00 98.75 569 ILE A N 1
ATOM 4338 C CA . ILE A 1 569 ? 5.143 11.432 -16.338 1.00 98.75 569 ILE A CA 1
ATOM 4339 C C . ILE A 1 569 ? 5.015 11.764 -14.845 1.00 98.75 569 ILE A C 1
ATOM 4341 O O . ILE A 1 569 ? 3.990 12.302 -14.429 1.00 98.75 569 ILE A O 1
ATOM 4345 N N . SER A 1 570 ? 6.060 11.504 -14.049 1.00 98.44 570 SER A N 1
ATOM 4346 C CA . SER A 1 570 ? 6.082 11.869 -12.624 1.00 98.44 570 SER A CA 1
ATOM 4347 C C . SER A 1 570 ? 5.886 13.375 -12.424 1.00 98.44 570 SER A C 1
ATOM 4349 O O . SER A 1 570 ? 5.080 13.786 -11.596 1.00 98.44 570 SER A O 1
ATOM 4351 N N . ALA A 1 571 ? 6.581 14.200 -13.205 1.00 98.50 571 ALA A N 1
ATOM 4352 C CA . ALA A 1 571 ? 6.516 15.654 -13.124 1.00 98.50 571 ALA A CA 1
ATOM 4353 C C . ALA A 1 571 ? 5.125 16.200 -13.478 1.00 98.50 571 ALA A C 1
ATOM 4355 O O . ALA A 1 571 ? 4.656 17.140 -12.848 1.00 98.50 571 ALA A O 1
ATOM 4356 N N . LEU A 1 572 ? 4.432 15.614 -14.457 1.00 98.25 572 LEU A N 1
ATOM 4357 C CA . LEU A 1 572 ? 3.058 16.003 -14.790 1.00 98.25 572 LEU A CA 1
ATOM 4358 C C . LEU A 1 572 ? 2.067 15.662 -13.671 1.00 98.25 572 LEU A C 1
ATOM 4360 O O . LEU A 1 572 ? 1.168 16.458 -13.399 1.00 98.25 572 LEU A O 1
ATOM 4364 N N . MET A 1 573 ? 2.241 14.519 -13.001 1.00 97.06 573 MET A N 1
ATOM 4365 C CA . MET A 1 573 ? 1.445 14.194 -11.814 1.00 97.06 573 MET A CA 1
ATOM 4366 C C . MET A 1 573 ? 1.720 15.189 -10.683 1.00 97.06 573 MET A C 1
ATOM 4368 O O . MET A 1 573 ? 0.789 15.741 -10.107 1.00 97.06 573 MET A O 1
ATOM 4372 N N . GLU A 1 574 ? 2.995 15.455 -10.396 1.00 92.50 574 GLU A N 1
ATOM 4373 C CA . GLU A 1 574 ? 3.405 16.306 -9.276 1.00 92.50 574 GLU A CA 1
ATOM 4374 C C . GLU A 1 574 ? 3.056 17.782 -9.491 1.00 92.50 574 GLU A C 1
ATOM 4376 O O . GLU A 1 574 ? 2.502 18.431 -8.610 1.00 92.50 574 GLU A O 1
ATOM 4381 N N . TYR A 1 575 ? 3.379 18.329 -10.664 1.00 95.12 575 TYR A N 1
ATOM 4382 C CA . TYR A 1 575 ? 3.317 19.771 -10.912 1.00 95.12 575 TYR A CA 1
ATOM 4383 C C . TYR A 1 575 ? 1.993 20.220 -11.523 1.00 95.12 575 TYR A C 1
ATOM 4385 O O . TYR A 1 575 ? 1.667 21.402 -11.459 1.00 95.12 575 TYR A O 1
ATOM 4393 N N . SER A 1 576 ? 1.253 19.315 -12.171 1.00 91.62 576 SER A N 1
ATOM 4394 C CA . SER A 1 576 ? -0.028 19.628 -12.824 1.00 91.62 576 SER A CA 1
ATOM 4395 C C . SER A 1 576 ? -1.217 18.877 -12.227 1.00 91.62 576 SER A C 1
ATOM 4397 O O . SER A 1 576 ? -2.332 19.067 -12.702 1.00 91.62 576 SER A O 1
ATOM 4399 N N . GLY A 1 577 ? -1.001 18.025 -11.217 1.00 86.31 577 GLY A N 1
ATOM 4400 C CA . GLY A 1 577 ? -2.067 17.268 -10.556 1.00 86.31 577 GLY A CA 1
ATOM 4401 C C . GLY A 1 577 ? -2.766 16.243 -11.456 1.00 86.31 577 GLY A C 1
ATOM 4402 O O . GLY A 1 577 ? -3.850 15.779 -11.110 1.00 86.31 577 GLY A O 1
ATOM 4403 N N . LEU A 1 578 ? -2.186 15.903 -12.616 1.00 94.25 578 LEU A N 1
ATOM 4404 C CA . LEU A 1 578 ? -2.782 14.932 -13.535 1.00 94.25 578 LEU A CA 1
ATOM 4405 C C . LEU A 1 578 ? -2.797 13.532 -12.916 1.00 94.25 578 LEU A C 1
ATOM 4407 O O . LEU A 1 578 ? -1.866 13.141 -12.209 1.00 94.25 578 LEU A O 1
ATOM 4411 N N . SER A 1 579 ? -3.817 12.738 -13.246 1.00 95.38 579 SER A N 1
ATOM 4412 C CA . SER A 1 579 ? -3.798 11.313 -12.915 1.00 95.38 579 SER A CA 1
ATOM 4413 C C . SER A 1 579 ? -2.683 10.582 -13.674 1.00 95.38 579 SER A C 1
ATOM 4415 O O . SER A 1 579 ? -2.213 11.036 -14.723 1.00 95.38 579 SER A O 1
ATOM 4417 N N . LEU A 1 580 ? -2.292 9.400 -13.181 1.00 97.06 580 LEU A N 1
ATOM 4418 C CA . LEU A 1 580 ? -1.263 8.572 -13.818 1.00 97.06 580 LEU A CA 1
ATOM 4419 C C . LEU A 1 580 ? -1.552 8.309 -15.305 1.00 97.06 580 LEU A C 1
ATOM 4421 O O . LEU A 1 580 ? -0.659 8.425 -16.141 1.00 97.06 580 LEU A O 1
ATOM 4425 N N . ASP A 1 581 ? -2.794 7.946 -15.640 1.00 97.38 581 ASP A N 1
ATOM 4426 C CA . ASP A 1 581 ? -3.182 7.601 -17.013 1.00 97.38 581 ASP A CA 1
ATOM 4427 C C . ASP A 1 581 ? -3.203 8.828 -17.934 1.00 97.38 581 ASP A C 1
ATOM 4429 O O . ASP A 1 581 ? -2.765 8.738 -19.081 1.00 97.38 581 ASP A O 1
ATOM 4433 N N . GLU A 1 582 ? -3.651 9.986 -17.440 1.00 97.56 582 GLU A N 1
ATOM 4434 C CA . GLU A 1 582 ? -3.619 11.242 -18.200 1.00 97.56 582 GLU A CA 1
ATOM 4435 C C . GLU A 1 582 ? -2.181 11.671 -18.497 1.00 97.56 582 GLU A C 1
ATOM 4437 O O . GLU A 1 582 ? -1.844 11.920 -19.658 1.00 97.56 582 GLU A O 1
ATOM 4442 N N . ALA A 1 583 ? -1.316 11.681 -17.477 1.00 98.50 583 ALA A N 1
ATOM 4443 C CA . ALA A 1 583 ? 0.097 12.013 -17.624 1.00 98.50 583 ALA A CA 1
ATOM 4444 C C . ALA A 1 583 ? 0.804 11.044 -18.587 1.00 98.50 583 ALA A C 1
ATOM 4446 O O . ALA A 1 583 ? 1.461 11.469 -19.541 1.00 98.50 583 ALA A O 1
ATOM 4447 N N . ALA A 1 584 ? 0.618 9.734 -18.403 1.00 98.25 584 ALA A N 1
ATOM 4448 C CA . ALA A 1 584 ? 1.233 8.715 -19.248 1.00 98.25 584 ALA A CA 1
ATOM 4449 C C . ALA A 1 584 ? 0.775 8.806 -20.714 1.00 98.25 584 ALA A C 1
ATOM 4451 O O . ALA A 1 584 ? 1.590 8.690 -21.635 1.00 98.25 584 ALA A O 1
ATOM 4452 N N . ARG A 1 585 ? -0.518 9.046 -20.964 1.00 97.81 585 ARG A N 1
ATOM 4453 C CA . ARG A 1 585 ? -1.045 9.211 -22.327 1.00 97.81 585 ARG A CA 1
ATOM 4454 C C . ARG A 1 585 ? -0.570 10.503 -22.974 1.00 97.81 585 ARG A C 1
ATOM 4456 O O . ARG A 1 585 ? -0.224 10.463 -24.155 1.00 97.81 585 ARG A O 1
ATOM 4463 N N . GLU A 1 586 ? -0.503 11.610 -22.241 1.00 98.38 586 GLU A N 1
ATOM 4464 C CA . GLU A 1 586 ? 0.038 12.865 -22.772 1.00 98.38 586 GLU A CA 1
ATOM 4465 C C . GLU A 1 586 ? 1.496 12.688 -23.217 1.00 98.38 586 GLU A C 1
ATOM 4467 O O . GLU A 1 586 ? 1.872 13.085 -24.323 1.00 98.38 586 GLU A O 1
ATOM 4472 N N . VAL A 1 587 ? 2.316 11.996 -22.425 1.00 98.44 587 VAL A N 1
ATOM 4473 C CA . VAL A 1 587 ? 3.710 11.745 -22.804 1.00 98.44 587 VAL A CA 1
ATOM 4474 C C . VAL A 1 587 ? 3.801 10.793 -24.002 1.00 98.44 587 VAL A C 1
ATOM 4476 O O . VAL A 1 587 ? 4.442 11.125 -25.000 1.00 98.44 587 VAL A O 1
ATOM 4479 N N . ILE A 1 588 ? 3.132 9.636 -23.966 1.00 98.00 588 ILE A N 1
ATOM 4480 C CA . ILE A 1 588 ? 3.334 8.575 -24.969 1.00 98.00 588 ILE A CA 1
ATOM 4481 C C . ILE A 1 588 ? 2.544 8.784 -26.262 1.00 98.00 588 ILE A C 1
ATOM 4483 O O . ILE A 1 588 ? 3.069 8.537 -27.350 1.00 98.00 588 ILE A O 1
ATOM 4487 N N . LYS A 1 589 ? 1.281 9.211 -26.177 1.00 96.88 589 LYS A N 1
ATOM 4488 C CA . LYS A 1 589 ? 0.390 9.346 -27.343 1.00 96.88 589 LYS A CA 1
ATOM 4489 C C . LYS A 1 589 ? 0.467 10.730 -27.983 1.00 96.88 589 LYS A C 1
ATOM 4491 O O . LYS A 1 589 ? 0.066 10.866 -29.136 1.00 96.88 589 LYS A O 1
ATOM 4496 N N . ASN A 1 590 ? 0.977 11.734 -27.269 1.00 97.38 590 ASN A N 1
ATOM 4497 C CA . ASN A 1 590 ? 1.057 13.102 -27.767 1.00 97.38 590 ASN A CA 1
ATOM 4498 C C . ASN A 1 590 ? 2.513 13.588 -27.902 1.00 97.38 590 ASN A C 1
ATOM 4500 O O . ASN A 1 590 ? 3.011 13.658 -29.029 1.00 97.38 590 ASN A O 1
ATOM 4504 N N . LYS A 1 591 ? 3.221 13.880 -26.799 1.00 97.62 591 LYS A N 1
ATOM 4505 C CA . LYS A 1 591 ? 4.582 14.459 -26.848 1.00 97.62 591 LYS A CA 1
ATOM 4506 C C . LYS A 1 591 ? 5.558 13.589 -27.649 1.00 97.62 591 LYS A C 1
ATOM 4508 O O . LYS A 1 591 ? 6.209 14.081 -28.572 1.00 97.62 591 LYS A O 1
ATOM 4513 N N . LEU A 1 592 ? 5.613 12.292 -27.346 1.00 96.56 592 LEU A N 1
ATOM 4514 C CA . LEU A 1 592 ? 6.530 11.350 -27.988 1.00 96.56 592 LEU A CA 1
ATOM 4515 C C . LEU A 1 592 ? 6.190 11.127 -29.472 1.00 96.56 592 LEU A C 1
ATOM 4517 O O . LEU A 1 592 ? 7.091 11.105 -30.307 1.00 96.56 592 LEU A O 1
ATOM 4521 N N . VAL A 1 593 ? 4.900 11.039 -29.822 1.00 95.56 593 VAL A N 1
ATOM 4522 C CA . VAL A 1 593 ? 4.454 10.909 -31.224 1.00 95.56 593 VAL A CA 1
ATOM 4523 C C . VAL A 1 593 ? 4.826 12.150 -32.034 1.00 95.56 593 VAL A C 1
ATOM 4525 O O . VAL A 1 593 ? 5.388 12.021 -33.119 1.00 95.56 593 VAL A O 1
ATOM 4528 N N . LYS A 1 594 ? 4.578 13.356 -31.503 1.00 96.81 594 LYS A N 1
ATOM 4529 C CA . LYS A 1 594 ? 4.972 14.622 -32.149 1.00 96.81 594 LYS A CA 1
ATOM 4530 C C . LYS A 1 594 ? 6.483 14.719 -32.357 1.00 96.81 594 LYS A C 1
ATOM 4532 O O . LYS A 1 594 ? 6.926 15.304 -33.341 1.00 96.81 594 LYS A O 1
ATOM 4537 N N . ALA A 1 595 ? 7.263 14.129 -31.454 1.00 95.06 595 ALA A N 1
ATOM 4538 C CA . ALA A 1 595 ? 8.709 14.040 -31.586 1.00 95.06 595 ALA A CA 1
ATOM 4539 C C . ALA A 1 595 ? 9.167 13.066 -32.685 1.00 95.06 595 ALA A C 1
ATOM 4541 O O . ALA A 1 595 ? 10.317 13.147 -33.107 1.00 95.06 595 ALA A O 1
ATOM 4542 N N . GLY A 1 596 ? 8.298 12.155 -33.136 1.00 94.06 596 GLY A N 1
ATOM 4543 C CA . GLY A 1 596 ? 8.644 11.041 -34.021 1.00 94.06 596 GLY A CA 1
ATOM 4544 C C . GLY A 1 596 ? 9.178 9.807 -33.285 1.00 94.06 596 GLY A C 1
ATOM 4545 O O . GLY A 1 596 ? 9.724 8.910 -33.923 1.00 94.06 596 GLY A O 1
ATOM 4546 N N . GLY A 1 597 ? 9.047 9.755 -31.957 1.00 93.06 597 GLY A N 1
ATOM 4547 C CA . GLY A 1 597 ? 9.467 8.621 -31.141 1.00 93.06 597 GLY A CA 1
ATOM 4548 C C . GLY A 1 597 ? 8.410 7.519 -31.081 1.00 93.06 597 GLY A C 1
ATOM 4549 O O . GLY A 1 597 ? 7.209 7.782 -30.999 1.00 93.06 597 GLY A O 1
ATOM 4550 N N . THR A 1 598 ? 8.869 6.268 -31.057 1.00 94.00 598 THR A N 1
ATOM 4551 C CA . THR A 1 598 ? 8.006 5.086 -30.931 1.00 94.00 598 THR A CA 1
ATOM 4552 C C . THR A 1 598 ? 8.369 4.257 -29.706 1.00 94.00 598 THR A C 1
ATOM 4554 O O . THR A 1 598 ? 9.551 4.018 -29.449 1.00 94.00 598 THR A O 1
ATOM 4557 N N . GLY A 1 599 ? 7.368 3.776 -28.972 1.00 95.00 599 GLY A N 1
ATOM 4558 C CA . GLY A 1 599 ? 7.549 2.929 -27.797 1.00 95.00 599 GLY A CA 1
ATOM 4559 C C . GLY A 1 599 ? 6.308 2.850 -2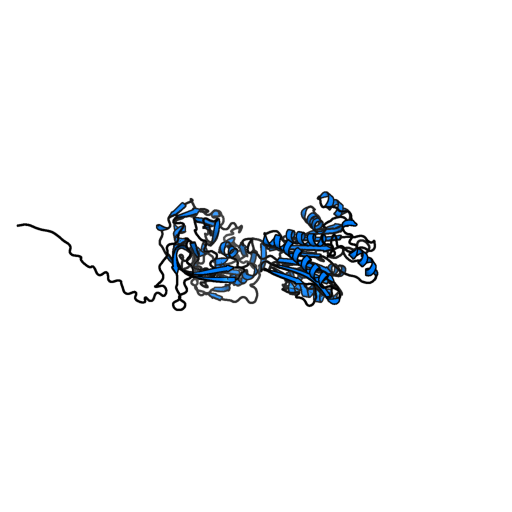6.913 1.00 95.00 599 GLY A C 1
ATOM 4560 O O . GLY A 1 599 ? 5.184 3.061 -27.372 1.00 95.00 599 GLY A O 1
ATOM 4561 N N . GLY A 1 600 ? 6.525 2.544 -25.642 1.00 96.94 600 GLY A N 1
ATOM 4562 C CA . GLY A 1 600 ? 5.515 2.496 -24.598 1.00 96.94 600 GLY A CA 1
ATOM 4563 C C . GLY A 1 600 ? 6.132 2.450 -23.210 1.00 96.94 600 GLY A C 1
ATOM 4564 O O . GLY A 1 600 ? 7.355 2.406 -23.059 1.00 96.94 600 GLY A O 1
ATOM 4565 N N . ILE A 1 601 ? 5.265 2.476 -22.206 1.00 98.25 601 ILE A N 1
ATOM 4566 C CA . ILE A 1 601 ? 5.639 2.370 -20.797 1.00 98.25 601 ILE A CA 1
ATOM 4567 C C . ILE A 1 601 ? 4.685 1.435 -20.069 1.00 98.25 601 ILE A C 1
ATOM 4569 O O . ILE A 1 601 ? 3.563 1.191 -20.514 1.00 98.25 601 ILE A O 1
ATOM 4573 N N . ILE A 1 602 ? 5.128 0.967 -18.912 1.00 98.69 602 ILE A N 1
ATOM 4574 C CA . ILE A 1 602 ? 4.258 0.495 -17.839 1.00 98.69 602 ILE A CA 1
ATOM 4575 C C . ILE A 1 602 ? 4.437 1.413 -16.636 1.00 98.69 602 ILE A C 1
ATOM 4577 O O . ILE A 1 602 ? 5.547 1.890 -16.379 1.00 98.69 602 ILE A O 1
ATOM 4581 N N . SER A 1 603 ? 3.363 1.641 -15.889 1.00 98.50 603 SER A N 1
ATOM 4582 C CA . SER A 1 603 ? 3.424 2.440 -14.675 1.00 98.50 603 SER A CA 1
ATOM 4583 C C . SER A 1 603 ? 2.416 2.016 -13.611 1.00 98.50 603 SER A C 1
ATOM 4585 O O . SER A 1 603 ? 1.370 1.434 -13.914 1.00 98.50 603 SER A O 1
ATOM 4587 N N . VAL A 1 604 ? 2.760 2.317 -12.356 1.00 98.00 604 VAL A N 1
ATOM 4588 C CA . VAL A 1 604 ? 1.890 2.175 -11.181 1.00 98.00 604 VAL A CA 1
ATOM 4589 C C . VAL A 1 604 ? 2.095 3.354 -10.225 1.00 98.00 604 VAL A C 1
ATOM 4591 O O . VAL A 1 604 ? 3.229 3.799 -10.043 1.00 98.00 604 VAL A O 1
ATOM 4594 N N . ASP A 1 605 ? 1.017 3.884 -9.643 1.00 95.00 605 ASP A N 1
ATOM 4595 C CA . ASP A 1 605 ? 1.075 4.964 -8.645 1.00 95.00 605 ASP A CA 1
ATOM 4596 C C . ASP A 1 605 ? 0.921 4.453 -7.203 1.00 95.00 605 ASP A C 1
ATOM 4598 O O . ASP A 1 605 ? 0.638 3.279 -6.957 1.00 95.00 605 ASP A O 1
ATOM 4602 N N . GLY A 1 606 ? 1.091 5.350 -6.225 1.00 87.94 606 GLY A N 1
ATOM 4603 C CA . GLY A 1 606 ? 0.961 5.025 -4.799 1.00 87.94 606 GLY A CA 1
ATOM 4604 C C . GLY A 1 606 ? -0.441 4.573 -4.358 1.00 87.94 606 GLY A C 1
ATOM 4605 O O . GLY A 1 606 ? -0.594 4.095 -3.235 1.00 87.94 606 GLY A O 1
ATOM 4606 N N . LYS A 1 607 ? -1.459 4.707 -5.223 1.00 84.25 607 LYS A N 1
ATOM 4607 C CA . LYS A 1 607 ? -2.835 4.229 -4.999 1.00 84.25 607 LYS A CA 1
ATOM 4608 C C . LYS A 1 607 ? -3.084 2.850 -5.626 1.00 84.25 607 LYS A C 1
ATOM 4610 O O . LYS A 1 607 ? -4.139 2.251 -5.402 1.00 84.25 607 LYS A O 1
ATOM 4615 N N . GLY A 1 608 ? -2.122 2.334 -6.394 1.00 89.25 608 GLY A N 1
ATOM 4616 C CA . GLY A 1 608 ? -2.222 1.073 -7.123 1.00 89.25 608 GLY A CA 1
ATOM 4617 C C . GLY A 1 608 ? -2.921 1.192 -8.479 1.00 89.25 608 GLY A C 1
ATOM 4618 O O . GLY A 1 608 ? -3.274 0.160 -9.055 1.00 89.25 608 GLY A O 1
ATOM 4619 N N . ASN A 1 609 ? -3.123 2.408 -9.000 1.00 92.69 609 ASN A N 1
ATOM 4620 C CA . ASN A 1 609 ? -3.619 2.600 -10.363 1.00 92.69 609 ASN A CA 1
ATOM 4621 C C . ASN A 1 609 ? -2.539 2.185 -11.363 1.00 92.69 609 ASN A C 1
ATOM 4623 O O . ASN A 1 609 ? -1.358 2.433 -11.134 1.00 92.69 609 ASN A O 1
ATOM 4627 N N . ILE A 1 610 ? -2.942 1.580 -12.482 1.00 96.19 610 ILE A N 1
ATOM 4628 C CA . ILE A 1 610 ? -2.030 1.042 -13.501 1.00 96.19 610 ILE A CA 1
ATOM 4629 C C . ILE A 1 610 ? -2.313 1.709 -14.848 1.00 96.19 610 ILE A C 1
ATOM 4631 O O . ILE A 1 610 ? -3.466 1.808 -15.266 1.00 96.19 610 ILE A O 1
ATOM 4635 N N . SER A 1 611 ? -1.260 2.109 -15.565 1.00 97.19 611 SER A N 1
ATOM 4636 C CA . SER A 1 611 ? -1.355 2.586 -16.951 1.00 97.19 611 SER A CA 1
ATOM 4637 C C . SER A 1 611 ? -0.253 1.952 -17.805 1.00 97.19 611 SER A C 1
ATOM 4639 O O . SER A 1 611 ? 0.882 1.789 -17.358 1.00 97.19 611 SER A O 1
ATOM 4641 N N . MET A 1 612 ? -0.587 1.522 -19.026 1.00 97.69 612 MET A N 1
ATOM 4642 C CA . MET A 1 612 ? 0.372 0.865 -19.927 1.00 97.69 612 MET A CA 1
ATOM 4643 C C . MET A 1 612 ? 0.305 1.376 -21.383 1.00 97.69 612 MET A C 1
ATOM 4645 O O . MET A 1 612 ? 0.198 0.558 -22.304 1.00 97.69 612 MET A O 1
ATOM 4649 N N . PRO A 1 613 ? 0.311 2.698 -21.651 1.00 97.12 613 PRO A N 1
ATOM 4650 C CA . PRO A 1 613 ? 0.169 3.224 -22.999 1.00 97.12 613 PRO A CA 1
ATOM 4651 C C . PRO A 1 613 ? 1.412 2.949 -23.851 1.00 97.12 613 PRO A C 1
ATOM 4653 O O . PRO A 1 613 ? 2.556 3.048 -23.409 1.00 97.12 613 PRO A O 1
ATOM 4656 N N . PHE A 1 614 ? 1.170 2.683 -25.131 1.00 96.75 614 PHE A N 1
ATOM 4657 C CA . PHE A 1 614 ? 2.192 2.531 -26.167 1.00 96.75 614 PHE A CA 1
ATOM 4658 C C . PHE A 1 614 ? 1.676 3.075 -27.499 1.00 96.75 614 PHE A C 1
ATOM 4660 O O . PHE A 1 614 ? 0.471 3.101 -27.743 1.00 96.75 614 PHE A O 1
ATOM 4667 N N . ASN A 1 615 ? 2.565 3.539 -28.370 1.00 94.94 615 ASN A N 1
ATOM 4668 C CA . ASN A 1 615 ? 2.230 4.079 -29.695 1.00 94.94 615 ASN A CA 1
ATOM 4669 C C . ASN A 1 615 ? 2.752 3.197 -30.853 1.00 94.94 615 ASN A C 1
ATOM 4671 O O . ASN A 1 615 ? 2.760 3.617 -32.006 1.00 94.94 615 ASN A O 1
ATOM 4675 N N . THR A 1 616 ? 3.173 1.973 -30.531 1.00 92.50 616 THR A N 1
ATOM 4676 C CA . THR A 1 616 ? 3.586 0.920 -31.473 1.00 92.50 616 THR A CA 1
ATOM 4677 C C . THR A 1 616 ? 2.427 -0.040 -31.783 1.00 92.50 616 THR A C 1
ATOM 4679 O O . THR A 1 616 ? 1.346 0.075 -31.209 1.00 92.50 616 THR A O 1
ATOM 4682 N N . GLU A 1 617 ? 2.637 -0.997 -32.693 1.00 89.75 617 GLU A N 1
ATOM 4683 C CA . GLU A 1 617 ? 1.618 -1.997 -33.067 1.00 89.75 617 GLU A CA 1
ATOM 4684 C C . GLU A 1 617 ? 1.372 -3.048 -31.970 1.00 89.75 617 GLU A C 1
ATOM 4686 O O . GLU A 1 617 ? 0.293 -3.636 -31.897 1.00 89.75 617 GLU A O 1
ATOM 4691 N N . GLY A 1 618 ? 2.345 -3.261 -31.081 1.00 91.75 618 GLY A N 1
ATOM 4692 C CA . GLY A 1 618 ? 2.174 -4.121 -29.921 1.00 91.75 618 GLY A CA 1
ATOM 4693 C C . GLY A 1 618 ? 3.237 -3.908 -28.851 1.00 91.75 618 GLY A C 1
ATOM 4694 O O . GLY A 1 618 ? 4.332 -3.401 -29.104 1.00 91.75 618 GLY A O 1
ATOM 4695 N N . MET A 1 619 ? 2.895 -4.330 -27.639 1.00 95.31 619 MET A N 1
ATOM 4696 C CA . MET A 1 619 ? 3.752 -4.331 -26.463 1.00 95.31 619 MET A CA 1
ATOM 4697 C C . MET A 1 619 ? 3.394 -5.524 -25.578 1.00 95.31 619 MET A C 1
ATOM 4699 O O . MET A 1 619 ? 2.270 -5.604 -25.071 1.00 95.31 619 MET A O 1
ATOM 4703 N N . TYR A 1 620 ? 4.362 -6.422 -25.371 1.00 95.88 620 TYR A N 1
ATOM 4704 C CA . TYR A 1 620 ? 4.263 -7.514 -24.401 1.00 95.88 620 TYR A CA 1
ATOM 4705 C C . TYR A 1 620 ? 4.121 -6.912 -23.007 1.00 95.88 620 TYR A C 1
ATOM 4707 O O . TYR A 1 620 ? 5.062 -6.274 -22.541 1.00 95.88 620 TYR A O 1
ATOM 4715 N N . ARG A 1 621 ? 2.980 -7.093 -22.346 1.00 97.25 621 ARG A N 1
ATOM 4716 C CA . ARG A 1 621 ? 2.702 -6.480 -21.043 1.00 97.25 621 ARG A CA 1
ATOM 4717 C C . ARG A 1 621 ? 1.759 -7.324 -20.202 1.00 97.25 621 ARG A C 1
ATOM 4719 O O . ARG A 1 621 ? 0.999 -8.136 -20.726 1.00 97.25 621 ARG A O 1
ATOM 4726 N N . GLY A 1 622 ? 1.765 -7.109 -18.900 1.00 97.38 622 GLY A N 1
ATOM 4727 C CA . GLY A 1 622 ? 0.767 -7.695 -18.023 1.00 97.38 622 GLY A CA 1
ATOM 4728 C C . GLY A 1 622 ? 0.901 -7.212 -16.595 1.00 97.38 622 GLY A C 1
ATOM 4729 O O . GLY A 1 622 ? 1.856 -6.518 -16.250 1.00 97.38 622 GLY A O 1
ATOM 4730 N N . TYR A 1 623 ? -0.078 -7.561 -15.774 1.00 98.00 623 TYR A N 1
ATOM 4731 C CA . TYR A 1 623 ? -0.172 -7.069 -14.410 1.00 98.00 623 TYR A CA 1
ATOM 4732 C C . TYR A 1 623 ? -0.867 -8.063 -13.484 1.00 98.00 623 TYR A C 1
ATOM 4734 O O . TYR A 1 623 ? -1.575 -8.974 -13.930 1.00 98.00 623 TYR A O 1
ATOM 4742 N N . LYS A 1 624 ? -0.695 -7.841 -12.182 1.00 96.56 624 LYS A N 1
ATOM 4743 C CA . LYS A 1 624 ? -1.483 -8.462 -11.118 1.00 96.56 624 LYS A CA 1
ATOM 4744 C C . LYS A 1 624 ? -1.534 -7.534 -9.912 1.00 96.56 624 LYS A C 1
ATOM 4746 O O . LYS A 1 624 ? -0.548 -6.860 -9.625 1.00 96.56 624 LYS A O 1
ATOM 4751 N N . ASN A 1 625 ? -2.661 -7.502 -9.212 1.00 93.06 625 ASN A N 1
ATOM 4752 C CA . ASN A 1 625 ? -2.822 -6.660 -8.031 1.00 93.06 625 ASN A CA 1
ATOM 4753 C C . ASN A 1 625 ? -3.485 -7.396 -6.854 1.00 93.06 625 ASN A C 1
ATOM 4755 O O . ASN A 1 625 ? -3.973 -8.524 -6.979 1.00 93.06 625 ASN A O 1
ATOM 4759 N N . SER A 1 626 ? -3.510 -6.716 -5.709 1.00 87.31 626 SER A N 1
ATOM 4760 C CA . SER A 1 626 ? -4.127 -7.157 -4.455 1.00 87.31 626 SER A CA 1
ATOM 4761 C C . SER A 1 626 ? -5.638 -7.392 -4.522 1.00 87.31 626 SER A C 1
ATOM 4763 O O . SER A 1 626 ? -6.166 -8.100 -3.669 1.00 87.31 626 SER A O 1
ATOM 4765 N N . ASP A 1 627 ? -6.334 -6.855 -5.529 1.00 82.31 627 ASP A N 1
ATOM 4766 C CA . ASP A 1 627 ? -7.778 -7.068 -5.724 1.00 82.31 627 ASP A CA 1
ATOM 4767 C C . ASP A 1 627 ? -8.075 -8.397 -6.443 1.00 82.31 627 ASP A C 1
ATOM 4769 O O . ASP A 1 627 ? -9.225 -8.718 -6.740 1.00 82.31 627 ASP A O 1
ATOM 4773 N N . GLY A 1 628 ? -7.034 -9.164 -6.782 1.00 82.75 628 GLY A N 1
ATOM 4774 C CA . GLY A 1 628 ? -7.146 -10.391 -7.564 1.00 82.75 628 GLY A CA 1
ATOM 4775 C C . GLY A 1 628 ? -7.302 -10.154 -9.068 1.00 82.75 628 GLY A C 1
ATOM 4776 O O . GLY A 1 628 ? -7.455 -11.125 -9.812 1.00 82.75 628 GLY A O 1
ATOM 4777 N N . LYS A 1 629 ? -7.225 -8.900 -9.541 1.00 88.94 629 LYS A N 1
ATOM 4778 C CA . LYS A 1 629 ? -7.205 -8.592 -10.976 1.00 88.94 629 LYS A CA 1
ATOM 4779 C C . LYS A 1 629 ? -5.849 -8.980 -11.565 1.00 88.94 629 LYS A C 1
ATOM 4781 O O . LYS A 1 629 ? -4.803 -8.737 -10.961 1.00 88.94 629 LYS A O 1
ATOM 4786 N N . ASN A 1 630 ? -5.868 -9.569 -12.757 1.00 94.56 630 ASN A N 1
ATOM 4787 C CA . ASN A 1 630 ? -4.675 -9.891 -13.530 1.00 94.56 630 ASN A CA 1
ATOM 4788 C C . ASN A 1 630 ? -4.968 -9.846 -15.033 1.00 94.56 630 ASN A C 1
ATOM 4790 O O . ASN A 1 630 ? -6.125 -9.873 -15.455 1.00 94.56 630 ASN A O 1
ATOM 4794 N N . GLY A 1 631 ? -3.914 -9.786 -15.841 1.00 94.94 631 GLY A N 1
ATOM 4795 C CA . GLY A 1 631 ? -4.045 -9.868 -17.288 1.00 94.94 631 GLY A CA 1
ATOM 4796 C C . GLY A 1 631 ? -2.703 -9.843 -17.999 1.00 94.94 631 GLY A C 1
ATOM 4797 O O . GLY A 1 631 ? -1.741 -9.250 -17.511 1.00 94.94 631 GLY A O 1
ATOM 4798 N N . VAL A 1 632 ? -2.656 -10.477 -19.170 1.00 96.69 632 VAL A N 1
ATOM 4799 C CA . VAL A 1 632 ? -1.511 -10.459 -20.085 1.00 96.69 632 VAL A CA 1
ATOM 4800 C C . VAL A 1 632 ? -1.997 -10.020 -21.458 1.00 96.69 632 VAL A C 1
ATOM 4802 O O . VAL A 1 632 ? -2.961 -10.576 -21.986 1.00 96.69 632 VAL A O 1
ATOM 4805 N N . PHE A 1 633 ? -1.295 -9.060 -22.047 1.00 96.06 633 PHE A N 1
ATOM 4806 C CA . PHE A 1 633 ? -1.640 -8.416 -23.306 1.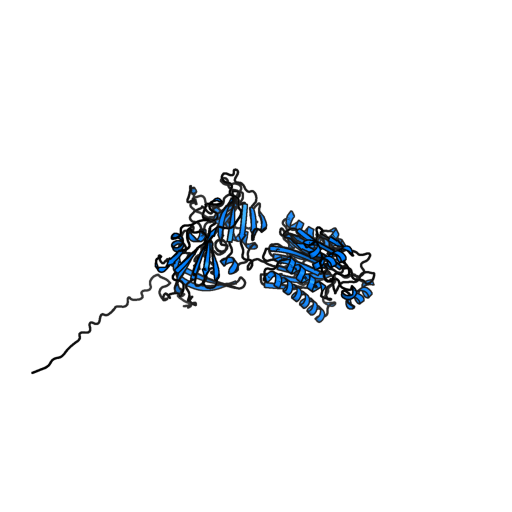00 96.06 633 PHE A CA 1
ATOM 4807 C C . PHE A 1 633 ? -0.394 -8.260 -24.187 1.00 96.06 633 PHE A C 1
ATOM 4809 O O . PHE A 1 633 ? 0.735 -8.201 -23.702 1.00 96.06 633 PHE A O 1
ATOM 4816 N N . ILE A 1 634 ? -0.594 -8.223 -25.496 1.00 94.00 634 ILE A N 1
ATOM 4817 C CA . ILE A 1 634 ? 0.461 -8.146 -26.509 1.00 94.00 634 ILE A CA 1
ATOM 4818 C C . ILE A 1 634 ? 0.101 -7.108 -27.570 1.00 94.00 634 ILE A C 1
ATOM 4820 O O . ILE A 1 634 ? 0.946 -6.308 -27.958 1.00 94.00 634 ILE A O 1
ATOM 4824 N N . PHE A 1 635 ? -1.147 -7.084 -28.029 1.00 93.44 635 PHE A N 1
ATOM 4825 C CA . PHE A 1 635 ? -1.528 -6.342 -29.233 1.00 93.44 635 PHE A CA 1
ATOM 4826 C C . PHE A 1 635 ? -2.186 -4.990 -28.908 1.00 93.44 635 PHE A C 1
ATOM 4828 O O . PHE A 1 635 ? -2.592 -4.740 -27.768 1.00 93.44 635 PHE A O 1
ATOM 4835 N N . SER A 1 636 ? -2.256 -4.098 -29.904 1.00 88.50 636 SER A N 1
ATOM 4836 C CA . SER A 1 636 ? -2.844 -2.751 -29.786 1.00 88.50 636 SER A CA 1
ATOM 4837 C C . SER A 1 636 ? -4.364 -2.723 -29.627 1.00 88.50 636 SER A C 1
ATOM 4839 O O . SER A 1 636 ? -4.903 -1.717 -29.180 1.00 88.50 636 SER A O 1
ATOM 4841 N N . ASP A 1 637 ? -5.055 -3.792 -30.024 1.00 87.25 637 ASP A N 1
ATOM 4842 C CA . ASP A 1 637 ? -6.505 -3.957 -29.873 1.00 87.25 637 ASP A CA 1
ATOM 4843 C C . ASP A 1 637 ? -6.908 -4.450 -28.471 1.00 87.25 637 ASP A C 1
ATOM 4845 O O . ASP A 1 637 ? -8.093 -4.511 -28.147 1.00 87.25 637 ASP A O 1
ATOM 4849 N N . GLU A 1 638 ? -5.929 -4.788 -27.630 1.00 89.12 638 GLU A N 1
ATOM 4850 C CA . GLU A 1 638 ? -6.134 -5.246 -26.259 1.00 89.12 638 GLU A CA 1
ATOM 4851 C C . GLU A 1 638 ? -6.033 -4.079 -25.253 1.00 89.12 638 GLU A C 1
ATOM 4853 O O . GLU A 1 638 ? -5.301 -3.118 -25.507 1.00 89.12 638 GLU A O 1
ATOM 4858 N N . PRO A 1 639 ? -6.708 -4.153 -24.087 1.00 81.12 639 PRO A N 1
ATOM 4859 C CA . PRO A 1 639 ? -6.759 -3.057 -23.115 1.00 81.12 639 PRO A CA 1
ATOM 4860 C C . PRO A 1 639 ? -5.383 -2.528 -22.678 1.00 81.12 639 PRO A C 1
ATOM 4862 O O . PRO A 1 639 ? -4.472 -3.298 -22.363 1.00 81.12 639 PRO A O 1
ATOM 4865 N N . ASP A 1 640 ? -5.228 -1.203 -22.632 1.00 69.81 640 ASP A N 1
ATOM 4866 C CA . ASP A 1 640 ? -4.039 -0.503 -22.112 1.00 69.81 640 ASP A CA 1
ATOM 4867 C C . ASP A 1 640 ? -4.322 0.337 -20.842 1.00 69.81 640 ASP A C 1
ATOM 4869 O O . ASP A 1 640 ? -3.392 0.902 -20.265 1.00 69.81 640 ASP A O 1
ATOM 4873 N N . LYS A 1 641 ? -5.586 0.356 -20.379 1.00 70.00 641 LYS A N 1
ATOM 4874 C CA . LYS A 1 641 ? -6.089 0.954 -19.124 1.00 70.00 641 LYS A CA 1
ATOM 4875 C C . LYS A 1 641 ? -6.923 -0.070 -18.343 1.00 70.00 641 LYS A C 1
ATOM 4877 O O . LYS A 1 641 ? -7.623 -0.866 -18.976 1.00 70.00 641 LYS A O 1
ATOM 4882 N N . LEU A 1 642 ? -6.843 -0.053 -17.006 1.00 68.94 642 LEU A N 1
ATOM 4883 C CA . LEU A 1 642 ? -7.380 -1.092 -16.109 1.00 68.94 642 LEU A CA 1
ATOM 4884 C C . LEU A 1 642 ? -8.068 -0.541 -14.858 1.00 68.94 642 LEU A C 1
ATOM 4886 O O . LEU A 1 642 ? -7.654 0.549 -14.412 1.00 68.94 642 LEU A O 1
#

pLDDT: mean 90.42, std 12.81, range [32.5, 98.88]

Radius of gyration: 31.97 Å; chains: 1; bounding box: 96×88×109 Å

Foldseek 3Di:
DDDDDDDDDDDPPPPDDPPQPPDVDLQRDWDKDFADADQKAWEAAQFPDIDIDRFVVADKDKAKAFAWAADLNDIGTQAIKIFIFHAPLRVCVVTHGRAPCCVQPVDQQQKKKWWAAPVRDIFIFGPCQQPFFPDNRQWGFTGIMTGSQDPPPRDDGDDHRFTWIGRRFFQHGLQTGGHTHYMYMHGDPDDQGAAPPDPLQADQWAFEAEQNHTQDIDNFQDPPFDKDKDQDFAQAPVPGTDDRDIDIAGFVCVRCVLWWADDSQLNRDKKKWWAGPNRQIGIGRPRQAHGGPVPQHKGWHQDPCPPSFYRIWIARSRGPHRSRIHRHTHYIYMYGDLQIFKKKKKKFQFFAADDPVPDDPVRVVVLQVLQVVLQVQLVVCQNVQHDQLVSFLSSQLSSLLDLNGCFPQVNAAALVRFFFKKKKKAWQRVRQIFIEGREQFQRRRQVLRVCCRPPHPDRYDYYPRSVVSCVVVVGGGHDSCSNDDPVNSVVLVVCVPPKDKTKIWMWMQHSSLIIMIMIMHSGIHHHPDRDDFQRRPELQQWYHHQNWKTKGWIWRRVLSVVLSLRNQLRCCCVVVVDHSQRSQCCSAVPVCVVVVTFIWMWMAHSSGFIFIDGPHQWIFMKMAMPSRDIDTGTGPVDDRGD